Protein AF-A0A7U7ETD9-F1 (afdb_monomer_lite)

Radius of gyration: 27.32 Å; chains: 1; bounding box: 46×74×84 Å

Structure (mmCIF, N/CA/C/O backbone):
data_AF-A0A7U7ETD9-F1
#
_entry.id   AF-A0A7U7ETD9-F1
#
loop_
_atom_site.group_PDB
_atom_site.id
_atom_site.type_symbol
_atom_site.label_atom_id
_atom_site.label_alt_id
_atom_site.label_comp_id
_atom_site.label_asym_id
_atom_site.label_entity_id
_atom_site.label_seq_id
_atom_site.pdbx_PDB_ins_code
_atom_site.Cartn_x
_atom_site.Cartn_y
_atom_site.Cartn_z
_atom_site.occupancy
_atom_site.B_iso_or_equiv
_atom_site.auth_seq_id
_atom_site.auth_comp_id
_atom_site.auth_asym_id
_atom_site.auth_atom_id
_atom_site.pdbx_PDB_model_num
ATOM 1 N N . MET A 1 1 ? 10.536 -20.884 -39.347 1.00 34.78 1 MET A N 1
ATOM 2 C CA . MET A 1 1 ? 9.163 -20.450 -39.687 1.00 34.78 1 MET A CA 1
ATOM 3 C C . MET A 1 1 ? 9.229 -19.898 -41.099 1.00 34.78 1 MET A C 1
ATOM 5 O O . MET A 1 1 ? 10.223 -19.250 -41.396 1.00 34.78 1 MET A O 1
ATOM 9 N N . SER A 1 2 ? 8.287 -20.236 -41.982 1.00 29.92 2 SER A N 1
ATOM 10 C CA . SER A 1 2 ? 8.283 -19.720 -43.356 1.00 29.92 2 SER A CA 1
ATOM 11 C C . SER A 1 2 ? 7.935 -18.232 -43.354 1.00 29.92 2 SER A C 1
ATOM 13 O O . SER A 1 2 ? 7.048 -17.813 -42.610 1.00 29.92 2 SER A O 1
ATOM 15 N N . ASN A 1 3 ? 8.614 -17.458 -44.205 1.00 38.25 3 ASN A N 1
ATOM 16 C CA . ASN A 1 3 ? 8.380 -16.025 -44.433 1.00 38.25 3 ASN A CA 1
ATOM 17 C C . ASN A 1 3 ? 6.893 -15.682 -44.680 1.00 38.25 3 ASN A C 1
ATOM 19 O O . ASN A 1 3 ? 6.446 -14.601 -44.321 1.00 38.25 3 ASN A O 1
ATOM 23 N N . SER A 1 4 ? 6.093 -16.654 -45.135 1.00 39.41 4 SER A N 1
ATOM 24 C CA . SER A 1 4 ? 4.669 -16.508 -45.458 1.00 39.41 4 SER A CA 1
ATOM 25 C C . SER A 1 4 ? 3.792 -15.876 -44.374 1.00 39.41 4 SER A C 1
ATOM 27 O O . SER A 1 4 ? 2.880 -15.134 -44.708 1.00 39.41 4 SER A O 1
ATOM 29 N N . ALA A 1 5 ? 4.003 -16.169 -43.086 1.00 34.06 5 ALA A N 1
ATOM 30 C CA . ALA A 1 5 ? 3.132 -15.632 -42.029 1.00 34.06 5 ALA A CA 1
ATOM 31 C C . ALA A 1 5 ? 3.435 -14.155 -41.725 1.00 34.06 5 ALA A C 1
ATOM 33 O O . ALA A 1 5 ? 2.543 -13.407 -41.332 1.00 34.06 5 ALA A O 1
ATOM 34 N N . LEU A 1 6 ? 4.693 -13.757 -41.933 1.00 34.34 6 LEU A N 1
ATOM 35 C CA . LEU A 1 6 ? 5.162 -12.381 -41.829 1.00 34.34 6 LEU A CA 1
ATOM 36 C C . LEU A 1 6 ? 4.643 -11.574 -43.026 1.00 34.34 6 LEU A C 1
ATOM 38 O O . LEU A 1 6 ? 4.034 -10.526 -42.843 1.00 34.34 6 LEU A O 1
ATOM 42 N N . ASP A 1 7 ? 4.793 -12.132 -44.229 1.00 38.28 7 ASP A N 1
ATOM 43 C CA . ASP A 1 7 ? 4.341 -11.525 -45.483 1.00 38.28 7 ASP A CA 1
ATOM 44 C C . ASP A 1 7 ? 2.816 -11.331 -45.494 1.00 38.28 7 ASP A C 1
ATOM 46 O O . ASP A 1 7 ? 2.337 -10.256 -45.834 1.00 38.28 7 ASP A O 1
ATOM 50 N N . THR A 1 8 ? 2.047 -12.303 -44.985 1.00 41.34 8 THR A N 1
ATOM 51 C CA . THR A 1 8 ? 0.577 -12.191 -44.877 1.00 41.34 8 THR A CA 1
ATOM 52 C C . THR A 1 8 ? 0.151 -11.065 -43.925 1.00 41.34 8 THR A C 1
ATOM 54 O O . THR A 1 8 ? -0.829 -10.368 -44.185 1.00 41.34 8 THR A O 1
ATOM 57 N N . ALA A 1 9 ? 0.873 -10.859 -42.817 1.00 38.12 9 ALA A N 1
ATOM 58 C CA . ALA A 1 9 ? 0.582 -9.770 -41.884 1.00 38.12 9 ALA A CA 1
ATOM 59 C C . ALA A 1 9 ? 0.931 -8.393 -42.482 1.00 38.12 9 ALA A C 1
ATOM 61 O O . ALA A 1 9 ? 0.180 -7.439 -42.276 1.00 38.12 9 ALA A O 1
ATOM 62 N N . TYR A 1 10 ? 2.021 -8.300 -43.257 1.00 40.31 10 TYR A N 1
ATOM 63 C CA . TYR A 1 10 ? 2.384 -7.095 -44.012 1.00 40.31 10 TYR A CA 1
ATOM 64 C C . TYR A 1 10 ? 1.372 -6.769 -45.111 1.00 40.31 10 TYR A C 1
ATOM 66 O O . TYR A 1 10 ? 0.962 -5.616 -45.231 1.00 40.31 10 TYR A O 1
ATOM 74 N N . GLU A 1 11 ? 0.944 -7.773 -45.876 1.00 41.69 11 GLU A N 1
ATOM 75 C CA . GLU A 1 11 ? -0.056 -7.613 -46.932 1.00 41.69 11 GLU A CA 1
ATOM 76 C C . GLU A 1 11 ? -1.403 -7.191 -46.349 1.00 41.69 11 GLU A C 1
ATOM 78 O O . GLU A 1 11 ? -1.978 -6.223 -46.828 1.00 41.69 11 GLU A O 1
ATOM 83 N N . THR A 1 12 ? -1.854 -7.811 -45.254 1.00 43.31 12 THR A N 1
ATOM 84 C CA . THR A 1 12 ? -3.127 -7.448 -44.605 1.00 43.31 12 THR A CA 1
ATOM 85 C C . THR A 1 12 ? -3.110 -6.002 -44.100 1.00 43.31 12 THR A C 1
ATOM 87 O O . THR A 1 12 ? -4.045 -5.254 -44.357 1.00 43.31 12 THR A O 1
ATOM 90 N N . LEU A 1 13 ? -2.026 -5.565 -43.446 1.00 39.91 13 LEU A N 1
ATOM 91 C CA . LEU A 1 13 ? -1.915 -4.195 -42.930 1.00 39.91 13 LEU A CA 1
ATOM 92 C C . LEU A 1 13 ? -1.813 -3.153 -44.059 1.00 39.91 13 LEU A C 1
ATOM 94 O O . LEU A 1 13 ? -2.412 -2.081 -43.977 1.00 39.91 13 LEU A O 1
ATOM 98 N N . ALA A 1 14 ? -1.053 -3.458 -45.115 1.00 38.84 14 ALA A N 1
ATOM 99 C CA . ALA A 1 14 ? -0.936 -2.598 -46.290 1.00 38.84 14 ALA A CA 1
ATOM 100 C C . ALA A 1 14 ? -2.267 -2.500 -47.045 1.00 38.84 14 ALA A C 1
ATOM 102 O O . ALA A 1 14 ? -2.630 -1.432 -47.536 1.00 38.84 14 ALA A O 1
ATOM 103 N N . GLN A 1 15 ? -3.012 -3.599 -47.100 1.00 41.00 15 GLN A N 1
ATOM 104 C CA . GLN A 1 15 ? -4.307 -3.675 -47.754 1.00 41.00 15 GLN A CA 1
ATOM 105 C C . GLN A 1 15 ? -5.388 -2.952 -46.943 1.00 41.00 15 GLN A C 1
ATOM 107 O O . GLN A 1 15 ? -6.106 -2.136 -47.510 1.00 41.00 15 GLN A O 1
ATOM 112 N N . ASP A 1 16 ? -5.403 -3.090 -45.615 1.00 41.56 16 ASP A N 1
ATOM 113 C CA . ASP A 1 16 ? -6.269 -2.307 -44.722 1.00 41.56 16 ASP A CA 1
ATOM 114 C C . ASP A 1 16 ? -5.986 -0.794 -44.804 1.00 41.56 16 ASP A C 1
ATOM 116 O O . ASP A 1 16 ? -6.905 0.025 -44.712 1.00 41.56 16 ASP A O 1
ATOM 120 N N . ALA A 1 17 ? -4.722 -0.405 -45.018 1.00 38.97 17 ALA A N 1
ATOM 121 C CA . ALA A 1 17 ? -4.323 0.984 -45.243 1.00 38.97 17 ALA A CA 1
ATOM 122 C C . ALA A 1 17 ? -4.792 1.527 -46.601 1.00 38.97 17 ALA A C 1
ATOM 124 O O . ALA A 1 17 ? -5.285 2.654 -46.677 1.00 38.97 17 ALA A O 1
ATOM 125 N N . LEU A 1 18 ? -4.667 0.726 -47.662 1.00 39.88 18 LEU A N 1
ATOM 126 C CA . LEU A 1 18 ? -5.124 1.075 -49.010 1.00 39.88 18 LEU A CA 1
ATOM 127 C C . LEU A 1 18 ? -6.654 1.126 -49.112 1.00 39.88 18 LEU A C 1
ATOM 129 O O . LEU A 1 18 ? -7.192 1.957 -49.841 1.00 39.88 18 LEU A O 1
ATOM 133 N N . GLU A 1 19 ? -7.350 0.270 -48.365 1.00 43.41 19 GLU A N 1
ATOM 134 C CA . GLU A 1 19 ? -8.813 0.186 -48.329 1.00 43.41 19 GLU A CA 1
ATOM 135 C C . GLU A 1 19 ? -9.452 1.191 -47.355 1.00 43.41 19 GLU A C 1
ATOM 137 O O . GLU A 1 19 ? -10.674 1.326 -47.319 1.00 43.41 19 GLU A O 1
ATOM 142 N N . GLY A 1 20 ? -8.649 1.940 -46.587 1.00 32.66 20 GLY A N 1
ATOM 143 C CA . GLY A 1 20 ? -9.150 2.932 -45.632 1.00 32.66 20 GLY A CA 1
ATOM 144 C C . GLY A 1 20 ? -9.830 2.321 -44.401 1.00 32.66 20 GLY A C 1
ATOM 145 O O . GLY A 1 20 ? -10.553 3.022 -43.698 1.00 32.66 20 GLY A O 1
ATOM 146 N N . ASN A 1 21 ? -9.578 1.039 -44.123 1.00 40.69 21 ASN A N 1
ATOM 147 C CA . ASN A 1 21 ? -10.103 0.302 -42.970 1.00 40.69 21 ASN A CA 1
ATOM 148 C C . ASN A 1 21 ? -9.299 0.562 -41.681 1.00 40.69 21 ASN A C 1
ATOM 150 O O . ASN A 1 21 ? -9.627 0.029 -40.617 1.00 40.69 21 ASN A O 1
ATOM 154 N N . LEU A 1 22 ? -8.252 1.392 -41.751 1.00 37.12 22 LEU A N 1
ATOM 155 C CA . LEU A 1 22 ? -7.517 1.847 -40.576 1.00 37.12 22 LEU A CA 1
ATOM 156 C C . LEU A 1 22 ? -8.419 2.693 -39.657 1.00 37.12 22 LEU A C 1
ATOM 158 O O . LEU A 1 22 ? -9.210 3.505 -40.143 1.00 37.12 22 LEU A O 1
ATOM 162 N N . PRO A 1 23 ? -8.285 2.570 -38.323 1.00 34.91 23 PRO A N 1
ATOM 163 C CA . PRO A 1 23 ? -9.037 3.390 -37.382 1.00 34.91 23 PRO A CA 1
ATOM 164 C C . PRO A 1 23 ? -8.838 4.880 -37.676 1.00 34.91 23 PRO A C 1
ATOM 166 O O . PRO A 1 23 ? -7.719 5.390 -37.623 1.00 34.91 23 PRO A O 1
ATOM 169 N N . HIS A 1 24 ? -9.921 5.601 -37.962 1.00 31.94 24 HIS A N 1
ATOM 170 C CA . HIS A 1 24 ? -9.842 7.047 -38.123 1.00 31.94 24 HIS A CA 1
ATOM 171 C C . HIS A 1 24 ? -9.558 7.720 -36.770 1.00 31.94 24 HIS A C 1
ATOM 173 O O . HIS A 1 24 ? -10.264 7.439 -35.792 1.00 31.94 24 HIS A O 1
ATOM 179 N N . PRO A 1 25 ? -8.581 8.644 -36.688 1.00 32.38 25 PRO A N 1
ATOM 180 C CA . PRO A 1 25 ? -8.437 9.485 -35.513 1.00 32.38 25 PRO A CA 1
ATOM 181 C C . PRO A 1 25 ? -9.710 10.318 -35.341 1.00 32.38 25 PRO A C 1
ATOM 183 O O . PRO A 1 25 ? -10.261 10.858 -36.304 1.00 32.38 25 PRO A O 1
ATOM 186 N N . ALA A 1 26 ? -10.198 10.417 -34.105 1.00 27.69 26 ALA A N 1
ATOM 187 C CA . ALA A 1 26 ? -11.304 11.313 -33.799 1.00 27.69 26 ALA A CA 1
ATOM 188 C C . ALA A 1 26 ? -10.929 12.746 -34.207 1.00 27.69 26 ALA A C 1
ATOM 190 O O . ALA A 1 26 ? -9.796 13.183 -33.992 1.00 27.69 26 ALA A O 1
ATOM 191 N N . THR A 1 27 ? -11.884 13.487 -34.769 1.00 32.06 27 THR A N 1
ATOM 192 C CA . THR A 1 27 ? -11.723 14.911 -35.064 1.00 32.06 27 THR A CA 1
ATOM 193 C C . THR A 1 27 ? -11.292 15.624 -33.786 1.00 32.06 27 THR A C 1
ATOM 195 O O . THR A 1 27 ? -12.029 15.630 -32.798 1.00 32.06 27 THR A O 1
ATOM 198 N N . VAL A 1 28 ? -10.081 16.186 -33.790 1.00 31.67 28 VAL A N 1
ATOM 199 C CA . VAL A 1 28 ? -9.533 16.919 -32.648 1.00 31.67 28 VAL A CA 1
ATOM 200 C C . VAL A 1 28 ? -10.502 18.050 -32.308 1.00 31.67 28 VAL A C 1
ATOM 202 O O . VAL A 1 28 ? -10.820 18.884 -33.157 1.00 31.67 28 VAL A O 1
ATOM 205 N N . CYS A 1 29 ? -11.016 18.054 -31.078 1.00 31.08 29 CYS A N 1
ATOM 206 C CA . CYS A 1 29 ? -11.810 19.170 -30.585 1.00 31.08 29 CYS A CA 1
ATOM 207 C C . CYS A 1 29 ? -10.931 20.428 -30.611 1.00 31.08 29 CYS A C 1
ATOM 209 O O . CYS A 1 29 ? -9.822 20.422 -30.081 1.00 31.08 29 CYS A O 1
ATOM 211 N N . LYS A 1 30 ? -11.428 21.500 -31.229 1.00 33.81 30 LYS A N 1
ATOM 212 C CA . LYS A 1 30 ? -10.716 22.776 -31.394 1.00 33.81 30 LYS A CA 1
ATOM 213 C C . LYS A 1 30 ? -10.365 23.447 -30.052 1.00 33.81 30 LYS A C 1
ATOM 215 O O . LYS A 1 30 ? -9.431 24.235 -29.990 1.00 33.81 30 LYS A O 1
ATOM 220 N N . ASP A 1 31 ? -11.047 23.063 -28.976 1.00 32.56 31 ASP A N 1
ATOM 221 C CA . ASP A 1 31 ? -10.763 23.523 -27.609 1.00 32.56 31 ASP A CA 1
ATOM 222 C C . ASP A 1 31 ? -9.709 22.632 -26.912 1.00 32.56 31 ASP A C 1
ATOM 224 O O . ASP A 1 31 ? -9.076 23.022 -25.935 1.00 32.56 31 ASP A O 1
ATOM 228 N N . CYS A 1 32 ? -9.445 21.428 -27.436 1.00 31.47 32 CYS A N 1
ATOM 229 C CA . CYS A 1 32 ? -8.355 20.560 -26.974 1.00 31.47 32 CYS A CA 1
ATOM 230 C C . CYS A 1 32 ? -6.983 20.958 -27.548 1.00 31.47 32 CYS A C 1
ATOM 232 O O . CYS A 1 32 ? -5.972 20.436 -27.086 1.00 31.47 32 CYS A O 1
ATOM 234 N N . THR A 1 33 ? -6.944 21.883 -28.516 1.00 33.91 33 THR A N 1
ATOM 235 C CA . THR A 1 33 ? -5.721 22.528 -29.030 1.00 33.91 33 THR A CA 1
ATOM 236 C C . THR A 1 33 ? -5.360 23.814 -28.291 1.00 33.91 33 THR A C 1
ATOM 238 O O . THR A 1 33 ? -4.380 24.461 -28.650 1.00 33.91 33 THR A O 1
ATOM 241 N N . GLU A 1 34 ? -6.130 24.209 -27.269 1.00 34.34 34 GLU A N 1
ATOM 242 C CA . GLU A 1 34 ? -5.744 25.325 -26.409 1.00 34.34 34 GLU A CA 1
ATOM 243 C C . GLU A 1 34 ? -4.479 24.947 -25.651 1.00 34.34 34 GLU A C 1
ATOM 245 O O . GLU A 1 34 ? -4.504 24.154 -24.695 1.00 34.34 34 GLU A O 1
ATOM 250 N N . ILE A 1 35 ? -3.386 25.518 -26.169 1.00 39.12 35 ILE A N 1
ATOM 251 C CA . ILE A 1 35 ? -2.032 25.484 -25.651 1.00 39.12 35 ILE A CA 1
ATOM 252 C C . ILE A 1 35 ? -2.155 25.656 -24.161 1.00 39.12 35 ILE A C 1
ATOM 254 O O . ILE A 1 35 ? -2.633 26.684 -23.674 1.00 39.12 35 ILE A O 1
ATOM 258 N N . GLY A 1 36 ? -1.827 24.596 -23.447 1.00 37.59 36 GLY A N 1
ATOM 259 C CA . GLY A 1 36 ? -1.908 24.650 -22.023 1.00 37.59 36 GLY A CA 1
ATOM 260 C C . GLY A 1 36 ? -0.520 24.683 -21.468 1.00 37.59 36 GLY A C 1
ATOM 261 O O . GLY A 1 36 ? 0.098 23.655 -21.679 1.00 37.59 36 GLY A O 1
ATOM 262 N N . VAL A 1 37 ? -0.052 25.792 -20.856 1.00 38.19 37 VAL A N 1
ATOM 263 C CA . VAL A 1 37 ? 1.360 26.012 -20.476 1.00 38.19 37 VAL A CA 1
ATOM 264 C C . VAL A 1 37 ? 1.943 24.710 -19.982 1.00 38.19 37 VAL A C 1
ATOM 266 O O . VAL A 1 37 ? 1.703 24.326 -18.834 1.00 38.19 37 VAL A O 1
ATOM 269 N N . PRO A 1 38 ? 2.647 23.997 -20.862 1.00 42.34 38 PRO A N 1
ATOM 270 C CA . PRO A 1 38 ? 3.396 22.861 -20.435 1.00 42.34 38 PRO A CA 1
ATOM 271 C C . PRO A 1 38 ? 4.684 23.462 -19.876 1.00 42.34 38 PRO A C 1
ATOM 273 O O . PRO A 1 38 ? 5.134 24.523 -20.302 1.00 42.34 38 PRO A O 1
ATOM 276 N N . PHE A 1 39 ? 5.283 22.795 -18.912 1.00 44.38 39 PHE A N 1
ATOM 277 C CA . PHE A 1 39 ? 6.685 22.999 -18.588 1.00 44.38 39 PHE A CA 1
ATOM 278 C C . PHE A 1 39 ? 7.053 24.440 -18.177 1.00 44.38 39 PHE A C 1
ATOM 280 O O . PHE A 1 39 ? 7.540 25.246 -18.969 1.00 44.38 39 PHE A O 1
ATOM 287 N N . SER A 1 40 ? 6.971 24.732 -16.880 1.00 38.91 40 SER A N 1
ATOM 288 C CA . SER A 1 40 ? 8.083 25.515 -16.353 1.00 38.91 40 SER A CA 1
ATOM 289 C C . SER A 1 40 ? 9.311 24.612 -16.504 1.00 38.91 40 SER A C 1
ATOM 291 O O . SER A 1 40 ? 9.487 23.665 -15.751 1.00 38.91 40 SER A O 1
ATOM 293 N N . LEU A 1 41 ? 10.078 24.773 -17.585 1.00 44.84 41 LEU A N 1
ATOM 294 C CA . LEU A 1 41 ? 11.374 24.109 -17.752 1.00 44.84 41 LEU A CA 1
ATOM 295 C C . LEU A 1 41 ? 12.370 24.911 -16.931 1.00 44.84 41 LEU A C 1
ATOM 297 O O . LEU A 1 41 ? 13.285 25.546 -17.453 1.00 44.84 41 LEU A O 1
ATOM 301 N N . ASN A 1 42 ? 12.138 24.961 -15.627 1.00 46.19 42 ASN A N 1
ATOM 302 C CA . ASN A 1 42 ? 13.146 25.509 -14.763 1.00 46.19 42 ASN A CA 1
ATOM 303 C C . ASN A 1 42 ? 14.363 24.584 -14.830 1.00 46.19 42 ASN A C 1
ATOM 305 O O . ASN A 1 42 ? 14.265 23.353 -14.949 1.00 46.19 42 ASN A O 1
ATOM 309 N N . THR A 1 43 ? 15.545 25.194 -14.793 1.00 47.44 43 THR A N 1
ATOM 310 C CA . THR A 1 43 ? 16.757 24.457 -14.440 1.00 47.44 43 THR A CA 1
ATOM 311 C C . THR A 1 43 ? 16.492 23.744 -13.111 1.00 47.44 43 THR A C 1
ATOM 313 O O . THR A 1 43 ? 15.638 24.188 -12.348 1.00 47.44 43 THR A O 1
ATOM 316 N N . GLY A 1 44 ? 17.174 22.632 -12.818 1.00 49.12 44 GLY A N 1
ATOM 317 C CA . GLY A 1 44 ? 16.874 21.828 -11.616 1.00 49.12 44 GLY A CA 1
ATOM 318 C C . GLY A 1 44 ? 16.856 22.618 -10.292 1.00 49.12 44 GLY A C 1
ATOM 319 O O . GLY A 1 44 ? 16.229 22.173 -9.338 1.00 49.12 44 GLY A O 1
ATOM 320 N N . ASP A 1 45 ? 17.474 23.807 -10.274 1.00 54.56 45 ASP A N 1
ATOM 321 C CA . ASP A 1 45 ? 17.557 24.733 -9.137 1.00 54.56 45 ASP A CA 1
ATOM 322 C C . ASP A 1 45 ? 16.564 25.921 -9.201 1.00 54.56 45 ASP A C 1
ATOM 324 O O . ASP A 1 45 ? 16.612 26.824 -8.364 1.00 54.56 45 ASP A O 1
ATOM 328 N N . GLY A 1 46 ? 15.701 25.987 -10.219 1.00 55.38 46 GLY A N 1
ATOM 329 C CA . GLY A 1 46 ? 14.703 27.046 -10.382 1.00 55.38 46 GLY A CA 1
ATOM 330 C C . GLY A 1 46 ? 13.422 26.807 -9.566 1.00 55.38 46 GLY A C 1
ATOM 331 O O . GLY A 1 46 ? 13.249 25.757 -8.945 1.00 55.38 46 GLY A O 1
ATOM 332 N N . PRO A 1 47 ? 12.504 27.788 -9.520 1.00 56.38 47 PRO A N 1
ATOM 333 C CA . PRO A 1 47 ? 11.297 27.695 -8.700 1.00 56.38 47 PRO A CA 1
ATOM 334 C C . PRO A 1 47 ? 10.403 26.508 -9.105 1.00 56.38 47 PRO A C 1
ATOM 336 O O . PRO A 1 47 ? 10.142 26.270 -10.275 1.00 56.38 47 PRO A O 1
ATOM 339 N N . ARG A 1 48 ? 9.893 25.735 -8.144 1.00 64.12 48 ARG A N 1
ATOM 340 C CA . ARG A 1 48 ? 9.075 24.534 -8.417 1.00 64.12 48 ARG A CA 1
ATOM 341 C C . ARG A 1 48 ? 7.604 24.876 -8.681 1.00 64.12 48 ARG A C 1
ATOM 343 O O . ARG A 1 48 ? 6.705 24.368 -8.011 1.00 64.12 48 ARG A O 1
ATOM 350 N N . ASP A 1 49 ? 7.359 25.814 -9.591 1.00 56.19 49 ASP A N 1
ATOM 351 C CA . ASP A 1 49 ? 6.031 26.390 -9.820 1.00 56.19 49 ASP A CA 1
ATOM 352 C C . ASP A 1 49 ? 5.048 25.364 -10.402 1.00 56.19 49 ASP A C 1
ATOM 354 O O . ASP A 1 49 ? 3.861 25.395 -10.067 1.00 56.19 49 ASP A O 1
ATOM 358 N N . ALA A 1 50 ? 5.521 24.422 -11.230 1.00 57.94 50 ALA A N 1
ATOM 359 C CA . ALA A 1 50 ? 4.669 23.369 -11.774 1.00 57.94 50 ALA A CA 1
ATOM 360 C C . ALA A 1 50 ? 4.303 22.346 -10.690 1.00 57.94 50 ALA A C 1
ATOM 362 O O . ALA A 1 50 ? 3.140 21.949 -10.588 1.00 57.94 50 ALA A O 1
ATOM 363 N N . ASP A 1 51 ? 5.258 21.975 -9.834 1.00 66.31 51 ASP A N 1
ATOM 364 C CA . ASP A 1 51 ? 5.009 21.077 -8.702 1.00 66.31 51 ASP A CA 1
ATOM 365 C C . ASP A 1 51 ? 4.062 21.689 -7.666 1.00 66.31 51 ASP A C 1
ATOM 367 O O . ASP A 1 51 ? 3.086 21.044 -7.269 1.00 66.31 51 ASP A O 1
ATOM 371 N N . LEU A 1 52 ? 4.297 22.952 -7.283 1.00 60.81 52 LEU A N 1
ATOM 372 C CA . LEU A 1 52 ? 3.432 23.712 -6.377 1.00 60.81 52 LEU A CA 1
ATOM 373 C C . LEU A 1 52 ? 1.985 23.682 -6.877 1.00 60.81 52 LEU A C 1
ATOM 375 O O . LEU A 1 52 ? 1.048 23.427 -6.119 1.00 60.81 52 LEU A O 1
ATOM 379 N N . ALA A 1 53 ? 1.806 23.900 -8.176 1.00 56.03 53 ALA A N 1
ATOM 380 C CA . ALA A 1 53 ? 0.495 23.992 -8.783 1.00 56.03 53 ALA A CA 1
ATOM 381 C C . ALA A 1 53 ? -0.153 22.606 -9.027 1.00 56.03 53 ALA A C 1
ATOM 383 O O . ALA A 1 53 ? -1.380 22.471 -9.045 1.00 56.03 53 ALA A O 1
ATOM 384 N N . LEU A 1 54 ? 0.655 21.546 -9.127 1.00 60.50 54 LEU A N 1
ATOM 385 C CA . LEU A 1 54 ? 0.207 20.151 -9.154 1.00 60.50 54 LEU A CA 1
ATOM 386 C C . LEU A 1 54 ? -0.162 19.585 -7.775 1.00 60.50 54 LEU A C 1
ATOM 388 O O . LEU A 1 54 ? -0.764 18.504 -7.704 1.00 60.50 54 LEU A O 1
ATOM 392 N N . GLY A 1 55 ? 0.169 20.302 -6.697 1.00 65.44 55 GLY A N 1
ATOM 393 C CA . GLY A 1 55 ? 0.101 19.783 -5.332 1.00 65.44 55 GLY A CA 1
ATOM 394 C C . GLY A 1 55 ? 1.134 18.680 -5.086 1.00 65.44 55 GLY A C 1
ATOM 395 O O . GLY A 1 55 ? 0.904 17.787 -4.267 1.00 65.44 55 GLY A O 1
ATOM 396 N N . ILE A 1 56 ? 2.239 18.703 -5.837 1.00 74.88 56 ILE A N 1
ATOM 397 C CA . ILE A 1 56 ? 3.408 17.866 -5.591 1.00 74.88 56 ILE A CA 1
ATOM 398 C C . ILE A 1 56 ? 4.223 18.563 -4.492 1.00 74.88 56 ILE A C 1
ATOM 400 O O . ILE A 1 56 ? 4.586 19.730 -4.649 1.00 74.88 56 ILE A O 1
ATOM 404 N N . PRO A 1 57 ? 4.496 17.893 -3.362 1.00 70.94 57 PRO A N 1
ATOM 405 C CA . PRO A 1 57 ? 5.229 18.506 -2.265 1.00 70.94 57 PRO A CA 1
ATOM 406 C C . PRO A 1 57 ? 6.652 18.879 -2.696 1.00 70.94 57 PRO A C 1
ATOM 408 O O . PRO A 1 57 ? 7.365 18.088 -3.314 1.00 70.94 57 PRO A O 1
ATOM 411 N N . SER A 1 58 ? 7.081 20.090 -2.335 1.00 64.31 58 SER A N 1
ATOM 412 C CA . SER A 1 58 ? 8.398 20.622 -2.699 1.00 64.31 58 SER A CA 1
ATOM 413 C C . SER A 1 58 ? 9.541 20.114 -1.808 1.00 64.31 58 SER A C 1
ATOM 415 O O . SER A 1 58 ? 10.687 20.512 -2.007 1.00 64.31 58 SER A O 1
ATOM 417 N N . THR A 1 59 ? 9.255 19.274 -0.807 1.00 66.19 59 THR A N 1
ATOM 418 C CA . THR A 1 59 ? 10.205 18.905 0.250 1.00 66.19 59 THR A CA 1
ATOM 419 C C . THR A 1 59 ? 11.029 17.672 -0.114 1.00 66.19 59 THR A C 1
ATOM 421 O O . THR A 1 59 ? 10.463 16.622 -0.411 1.00 66.19 59 THR A O 1
ATOM 424 N N . GLU A 1 60 ? 12.356 17.753 0.017 1.00 67.75 60 GLU A N 1
ATOM 425 C CA . GLU A 1 60 ? 13.275 16.600 -0.094 1.00 67.75 60 GLU A CA 1
ATOM 426 C C . GLU A 1 60 ? 12.959 15.477 0.911 1.00 67.75 60 GLU A C 1
ATOM 428 O O . GLU A 1 60 ? 13.323 14.324 0.707 1.00 67.75 60 GLU A O 1
ATOM 433 N N . THR A 1 61 ? 12.243 15.809 1.987 1.00 76.56 61 THR A N 1
ATOM 434 C CA . THR A 1 61 ? 11.822 14.894 3.053 1.00 76.56 61 THR A CA 1
ATOM 435 C C . THR A 1 61 ? 10.456 14.250 2.817 1.00 76.56 61 THR A C 1
ATOM 437 O O . THR A 1 61 ? 9.934 13.594 3.718 1.00 76.56 61 THR A O 1
ATOM 440 N N . ALA A 1 62 ? 9.844 14.445 1.644 1.00 88.06 62 ALA A N 1
ATOM 441 C CA . ALA A 1 62 ? 8.568 13.812 1.337 1.00 88.06 62 ALA A CA 1
ATOM 442 C C . ALA A 1 62 ? 8.690 12.280 1.417 1.00 88.06 62 ALA A C 1
ATOM 444 O O . ALA A 1 62 ? 9.684 11.696 0.983 1.00 88.06 62 ALA A O 1
ATOM 445 N N . ALA A 1 63 ? 7.658 11.629 1.946 1.00 92.88 63 ALA A N 1
ATOM 446 C CA . ALA A 1 63 ? 7.539 10.186 2.001 1.00 92.88 63 ALA A CA 1
ATOM 447 C C . ALA A 1 63 ? 7.661 9.611 0.587 1.00 92.88 63 ALA A C 1
ATOM 449 O O . ALA A 1 63 ? 6.906 9.972 -0.324 1.00 92.88 63 ALA A O 1
ATOM 450 N N . THR A 1 64 ? 8.623 8.709 0.418 1.00 94.00 64 THR A N 1
ATOM 451 C CA . THR A 1 64 ? 8.851 7.979 -0.829 1.00 94.00 64 THR A CA 1
ATOM 452 C C . THR A 1 64 ? 8.327 6.551 -0.730 1.00 94.00 64 THR A C 1
ATOM 454 O O . THR A 1 64 ? 7.767 6.155 0.295 1.00 94.00 64 THR A O 1
ATOM 457 N N . GLU A 1 65 ? 8.532 5.729 -1.758 1.00 93.00 65 GLU A N 1
ATOM 458 C CA . GLU A 1 65 ? 8.229 4.296 -1.693 1.00 93.00 65 GLU A CA 1
ATOM 459 C C . GLU A 1 65 ? 8.948 3.586 -0.529 1.00 93.00 65 GLU A C 1
ATOM 461 O O . GLU A 1 65 ? 8.452 2.585 -0.009 1.00 93.00 65 GLU A O 1
ATOM 466 N N . THR A 1 66 ? 10.076 4.133 -0.062 1.00 93.50 66 THR A N 1
ATOM 467 C CA . THR A 1 66 ? 10.814 3.599 1.093 1.00 93.50 66 THR A CA 1
ATOM 468 C C . THR A 1 66 ? 10.030 3.717 2.402 1.00 93.50 66 THR A C 1
ATOM 470 O O . THR A 1 66 ? 10.176 2.860 3.275 1.00 93.50 66 THR A O 1
ATOM 473 N N . TRP A 1 67 ? 9.116 4.689 2.522 1.00 95.44 67 TRP A N 1
ATOM 474 C CA . TRP A 1 67 ? 8.273 4.855 3.709 1.00 95.44 67 TRP A CA 1
ATOM 475 C C . TRP A 1 67 ? 7.452 3.592 4.000 1.00 95.44 67 TRP A C 1
ATOM 477 O O . TRP A 1 67 ? 7.290 3.200 5.154 1.00 95.44 67 TRP A O 1
ATOM 487 N N . PHE A 1 68 ? 7.007 2.862 2.971 1.00 95.44 68 PHE A N 1
ATOM 488 C CA . PHE A 1 68 ? 6.298 1.600 3.189 1.00 95.44 68 PHE A CA 1
ATOM 489 C C . PHE A 1 68 ? 7.160 0.566 3.921 1.00 95.44 68 PHE A C 1
ATOM 491 O O . PHE A 1 68 ? 6.640 -0.225 4.701 1.00 95.44 68 PHE A O 1
ATOM 498 N N . THR A 1 69 ? 8.473 0.579 3.693 1.00 93.06 69 THR A N 1
ATOM 499 C CA . THR A 1 69 ? 9.421 -0.410 4.222 1.00 93.06 69 THR A CA 1
ATOM 500 C C . THR A 1 69 ? 10.125 0.000 5.511 1.00 93.06 69 THR A C 1
ATOM 502 O O . THR A 1 69 ? 10.700 -0.864 6.172 1.00 93.06 69 THR A O 1
ATOM 505 N N . SER A 1 70 ? 10.121 1.293 5.840 1.00 90.75 70 SER A N 1
ATOM 506 C CA . SER A 1 70 ? 10.907 1.862 6.941 1.00 90.75 70 SER A CA 1
ATOM 507 C C . SER A 1 70 ? 10.209 3.046 7.623 1.00 90.75 70 SER A C 1
ATOM 509 O O . SER A 1 70 ? 10.863 4.011 8.017 1.00 90.75 70 SER A O 1
ATOM 511 N N . ASN A 1 71 ? 8.878 3.012 7.733 1.00 91.19 71 ASN A N 1
ATOM 512 C CA . ASN A 1 71 ? 8.150 3.996 8.537 1.00 91.19 71 ASN A CA 1
ATOM 513 C C . ASN A 1 71 ? 8.343 3.725 10.041 1.00 91.19 71 ASN A C 1
ATOM 515 O O . ASN A 1 71 ? 8.507 2.571 10.435 1.00 91.19 71 ASN A O 1
ATOM 519 N N . PRO A 1 72 ? 8.277 4.765 10.888 1.00 87.44 72 PRO A N 1
ATOM 520 C CA . PRO A 1 72 ? 8.519 4.631 12.325 1.00 87.44 72 PRO A CA 1
ATOM 521 C C . PRO A 1 72 ? 7.334 4.052 13.115 1.00 87.44 72 PRO A C 1
ATOM 523 O O . PRO A 1 72 ? 7.442 3.905 14.328 1.00 87.44 72 PRO A O 1
ATOM 526 N N . TRP A 1 73 ? 6.196 3.778 12.470 1.00 90.19 73 TRP A N 1
ATOM 527 C CA . TRP A 1 73 ? 4.955 3.411 13.157 1.00 90.19 73 TRP A CA 1
ATOM 528 C C . TRP A 1 73 ? 4.780 1.898 13.298 1.00 90.19 73 TRP A C 1
ATOM 530 O O . TRP A 1 73 ? 4.244 1.433 14.297 1.00 90.19 73 TRP A O 1
ATOM 540 N N . ILE A 1 74 ? 5.236 1.115 12.317 1.00 88.31 74 ILE A N 1
ATOM 541 C CA . ILE A 1 74 ? 5.009 -0.334 12.290 1.00 88.31 74 ILE A CA 1
ATOM 542 C C . ILE A 1 74 ? 6.189 -1.076 12.915 1.00 88.31 74 ILE A C 1
ATOM 544 O O . ILE A 1 74 ? 7.245 -1.214 12.301 1.00 88.31 74 ILE A O 1
ATOM 548 N N . ASN A 1 75 ? 5.961 -1.642 14.101 1.00 83.62 75 ASN A N 1
ATOM 549 C CA . ASN A 1 75 ? 6.943 -2.474 14.806 1.00 83.62 75 ASN A CA 1
ATOM 550 C C . ASN A 1 75 ? 6.891 -3.963 14.403 1.00 83.62 75 ASN A C 1
ATOM 552 O O . ASN A 1 75 ? 7.816 -4.719 14.697 1.00 83.62 75 ASN A O 1
ATOM 556 N N . ASP A 1 76 ? 5.828 -4.418 13.725 1.00 86.12 76 ASP A N 1
ATOM 557 C CA . ASP A 1 76 ? 5.739 -5.796 13.219 1.00 86.12 76 ASP A CA 1
ATOM 558 C C . ASP A 1 76 ? 6.546 -5.956 11.920 1.00 86.12 76 ASP A C 1
ATOM 560 O O . ASP A 1 76 ? 6.020 -5.888 10.805 1.00 86.12 76 ASP A O 1
ATOM 564 N N . GLU A 1 77 ? 7.854 -6.176 12.071 1.00 86.38 77 GLU A N 1
ATOM 565 C CA . GLU A 1 77 ? 8.776 -6.334 10.944 1.00 86.38 77 GLU A CA 1
ATOM 566 C C . GLU A 1 77 ? 8.390 -7.482 10.008 1.00 86.38 77 GLU A C 1
ATOM 568 O O . GLU A 1 77 ? 8.599 -7.390 8.799 1.00 86.38 77 GLU A O 1
ATOM 573 N N . LEU A 1 78 ? 7.848 -8.585 10.544 1.00 87.00 78 LEU A N 1
ATOM 574 C CA . LEU A 1 78 ? 7.465 -9.730 9.720 1.00 87.00 78 LEU A CA 1
ATOM 575 C C . LEU A 1 78 ? 6.285 -9.353 8.829 1.00 87.00 78 LEU A C 1
ATOM 577 O O . LEU A 1 78 ? 6.323 -9.615 7.628 1.00 87.00 78 LEU A O 1
ATOM 581 N N . GLN A 1 79 ? 5.247 -8.746 9.399 1.00 86.62 79 GLN A N 1
ATOM 582 C CA . GLN A 1 79 ? 4.080 -8.346 8.627 1.00 86.62 79 GLN A CA 1
ATOM 583 C C . GLN A 1 79 ? 4.435 -7.253 7.614 1.00 86.62 79 GLN A C 1
ATOM 585 O O . GLN A 1 79 ? 4.061 -7.376 6.446 1.00 86.62 79 GLN A O 1
ATOM 590 N N . ASN A 1 80 ? 5.238 -6.257 8.011 1.00 90.94 80 ASN A N 1
ATOM 591 C CA . ASN A 1 80 ? 5.732 -5.234 7.092 1.00 90.94 80 ASN A CA 1
ATOM 592 C C . ASN A 1 80 ? 6.531 -5.851 5.937 1.00 90.94 80 ASN A C 1
ATOM 594 O O . ASN A 1 80 ? 6.287 -5.529 4.773 1.00 90.94 80 ASN A O 1
ATOM 598 N N . PHE A 1 81 ? 7.445 -6.777 6.240 1.00 93.06 81 PHE A N 1
ATOM 599 C CA . PHE A 1 81 ? 8.205 -7.511 5.234 1.00 93.06 81 PHE A CA 1
ATOM 600 C C . PHE A 1 81 ? 7.277 -8.212 4.238 1.00 93.06 81 PHE A C 1
ATOM 602 O O . PHE A 1 81 ? 7.467 -8.084 3.031 1.00 93.06 81 PHE A O 1
ATOM 609 N N . ARG A 1 82 ? 6.231 -8.897 4.718 1.00 90.69 82 ARG A N 1
ATOM 610 C CA . ARG A 1 82 ? 5.275 -9.604 3.854 1.00 90.69 82 ARG A CA 1
ATOM 611 C C . ARG A 1 82 ? 4.427 -8.674 2.993 1.00 90.69 82 ARG A C 1
ATOM 613 O O . ARG A 1 82 ? 4.165 -8.981 1.828 1.00 90.69 82 ARG A O 1
ATOM 620 N N . ASP A 1 83 ? 3.979 -7.556 3.553 1.00 91.12 83 ASP A N 1
ATOM 621 C CA . ASP A 1 83 ? 3.135 -6.595 2.840 1.00 91.12 83 ASP A CA 1
ATOM 622 C C . ASP A 1 83 ? 3.933 -5.767 1.823 1.00 91.12 83 ASP A C 1
ATOM 624 O O . ASP A 1 83 ? 3.381 -5.339 0.810 1.00 91.12 83 ASP A O 1
ATOM 628 N N . THR A 1 84 ? 5.247 -5.632 2.028 1.00 94.88 84 THR A N 1
ATOM 629 C CA . THR A 1 84 ? 6.157 -4.892 1.138 1.00 94.88 84 THR A CA 1
ATOM 630 C C . THR A 1 84 ? 7.070 -5.772 0.281 1.00 94.88 84 THR A C 1
ATOM 632 O O . THR A 1 84 ? 7.860 -5.244 -0.500 1.00 94.88 84 THR A O 1
ATOM 635 N N . PHE A 1 85 ? 6.957 -7.102 0.363 1.00 96.00 85 PHE A N 1
ATOM 636 C CA . PHE A 1 85 ? 7.867 -8.045 -0.300 1.00 96.00 85 PHE A CA 1
ATOM 637 C C . PHE A 1 85 ? 8.007 -7.791 -1.806 1.00 96.00 85 PHE A C 1
ATOM 639 O O . PHE A 1 85 ? 9.117 -7.655 -2.310 1.00 96.00 85 PHE A O 1
ATOM 646 N N . ALA A 1 86 ? 6.887 -7.659 -2.523 1.00 95.69 86 ALA A N 1
ATOM 647 C CA . ALA A 1 86 ? 6.911 -7.420 -3.965 1.00 95.69 86 ALA A CA 1
ATOM 648 C C . ALA A 1 86 ? 7.579 -6.081 -4.322 1.00 95.69 86 ALA A C 1
ATOM 650 O O . ALA A 1 86 ? 8.352 -6.029 -5.274 1.00 95.69 86 ALA A O 1
ATOM 651 N N . LEU A 1 87 ? 7.347 -5.022 -3.536 1.00 96.12 87 LEU A N 1
ATOM 652 C CA . LEU A 1 87 ? 8.029 -3.736 -3.719 1.00 96.12 87 LEU A CA 1
ATOM 653 C C . LEU A 1 87 ? 9.541 -3.887 -3.530 1.00 96.12 87 LEU A C 1
ATOM 655 O O . LEU A 1 87 ? 10.305 -3.464 -4.393 1.00 96.12 87 LEU A O 1
ATOM 659 N N . ARG A 1 88 ? 9.971 -4.548 -2.449 1.00 97.31 88 ARG A N 1
ATOM 660 C CA . ARG A 1 88 ? 11.391 -4.803 -2.161 1.00 97.31 88 ARG A CA 1
ATOM 661 C C . ARG A 1 88 ? 12.061 -5.603 -3.284 1.00 97.31 88 ARG A C 1
ATOM 663 O O . ARG A 1 88 ? 13.144 -5.230 -3.723 1.00 97.31 88 ARG A O 1
ATOM 670 N N . VAL A 1 89 ? 11.404 -6.649 -3.797 1.00 97.94 89 VAL A N 1
ATOM 671 C CA . VAL A 1 89 ? 11.936 -7.465 -4.902 1.00 97.94 89 VAL A CA 1
ATOM 672 C C . VAL A 1 89 ? 12.017 -6.678 -6.208 1.00 97.94 89 VAL A C 1
ATOM 674 O O . VAL A 1 89 ? 13.019 -6.790 -6.904 1.00 97.94 89 VAL A O 1
ATOM 677 N N . LEU A 1 90 ? 11.021 -5.854 -6.545 1.00 97.19 90 LEU A N 1
ATOM 678 C CA . LEU A 1 90 ? 11.056 -5.033 -7.763 1.00 97.19 90 LEU A CA 1
ATOM 679 C C . LEU A 1 90 ? 12.141 -3.950 -7.698 1.00 97.19 90 LEU A C 1
ATOM 681 O O . LEU A 1 90 ? 12.847 -3.732 -8.682 1.00 97.19 90 LEU A O 1
ATOM 685 N N . MET A 1 91 ? 12.323 -3.318 -6.536 1.00 97.44 91 MET A N 1
ATOM 686 C CA . MET A 1 91 ? 13.425 -2.376 -6.318 1.00 97.44 91 MET A CA 1
ATOM 687 C C . MET A 1 91 ? 14.778 -3.077 -6.461 1.00 97.44 91 MET A C 1
ATOM 689 O O . MET A 1 91 ? 15.636 -2.611 -7.213 1.00 97.44 91 MET A O 1
ATOM 693 N N . ARG A 1 92 ? 14.937 -4.252 -5.837 1.00 97.88 92 ARG A N 1
ATOM 694 C CA . ARG A 1 92 ? 16.161 -5.050 -5.946 1.00 97.88 92 ARG A CA 1
ATOM 695 C C . ARG A 1 92 ? 16.417 -5.553 -7.366 1.00 97.88 92 ARG A C 1
ATOM 697 O O . ARG A 1 92 ? 17.553 -5.559 -7.826 1.00 97.88 92 ARG A O 1
ATOM 704 N N . LEU A 1 93 ? 15.373 -5.935 -8.096 1.00 96.94 93 LEU A N 1
ATOM 705 C CA . LEU A 1 93 ? 15.481 -6.333 -9.496 1.00 96.94 93 LEU A CA 1
ATOM 706 C C . LEU A 1 93 ? 16.034 -5.189 -10.355 1.00 96.94 93 LEU A C 1
ATOM 708 O O . LEU A 1 93 ? 16.919 -5.422 -11.176 1.00 96.94 93 LEU A O 1
ATOM 712 N N . GLY A 1 94 ? 15.554 -3.962 -10.135 1.00 94.69 94 GLY A N 1
ATOM 713 C CA . GLY A 1 94 ? 16.078 -2.773 -10.805 1.00 94.69 94 GLY A CA 1
ATOM 714 C C . GLY A 1 94 ? 17.555 -2.517 -10.505 1.00 94.69 94 GLY A C 1
ATOM 715 O O . GLY A 1 94 ? 18.298 -2.150 -11.405 1.00 94.69 94 GLY A O 1
ATOM 716 N N . GLU A 1 95 ? 18.012 -2.770 -9.279 1.00 95.69 95 GLU A N 1
ATOM 717 C CA . GLU A 1 95 ? 19.441 -2.694 -8.937 1.00 95.69 95 GLU A CA 1
ATOM 718 C C . GLU A 1 95 ? 20.275 -3.778 -9.632 1.00 95.69 95 GLU A C 1
ATOM 720 O O . GLU A 1 95 ? 21.388 -3.511 -10.075 1.00 95.69 95 GLU A O 1
ATOM 725 N N . LEU A 1 96 ? 19.748 -5.003 -9.728 1.00 96.00 96 LEU A N 1
ATOM 726 C CA . LEU A 1 96 ? 20.469 -6.148 -10.288 1.00 96.00 96 LEU A CA 1
ATOM 727 C C . LEU A 1 96 ? 20.520 -6.150 -11.822 1.00 96.00 96 LEU A C 1
ATOM 729 O O . LEU A 1 96 ? 21.476 -6.674 -12.395 1.00 96.00 96 LEU A O 1
ATOM 733 N N . LYS A 1 97 ? 19.475 -5.649 -12.492 1.00 96.19 97 LYS A N 1
ATOM 734 C CA . LYS A 1 97 ? 19.297 -5.756 -13.954 1.00 96.19 97 LYS A CA 1
ATOM 735 C C . LYS A 1 97 ? 19.074 -4.430 -14.678 1.00 96.19 97 LYS A C 1
ATOM 737 O O . LYS A 1 97 ? 19.089 -4.419 -15.906 1.00 96.19 97 LYS A O 1
ATOM 742 N N . GLY A 1 98 ? 18.902 -3.331 -13.950 1.00 95.12 98 GLY A N 1
ATOM 743 C CA . GLY A 1 98 ? 18.657 -2.009 -14.515 1.00 95.12 98 GLY A CA 1
ATOM 744 C C . GLY A 1 98 ? 17.194 -1.746 -14.880 1.00 95.12 98 GLY A C 1
ATOM 745 O O . GLY A 1 98 ? 16.332 -2.628 -14.904 1.00 95.12 98 GLY A O 1
ATOM 746 N N . GLU A 1 99 ? 16.913 -0.484 -15.185 1.00 94.00 99 GLU A N 1
ATOM 747 C CA . GLU A 1 99 ? 15.574 0.041 -15.455 1.00 94.00 99 GLU A CA 1
ATOM 748 C C . GLU A 1 99 ? 14.990 -0.498 -16.771 1.00 94.00 99 GLU A C 1
ATOM 750 O O . GLU A 1 99 ? 13.779 -0.701 -16.861 1.00 94.00 99 GLU A O 1
ATOM 755 N N . ALA A 1 100 ? 15.836 -0.810 -17.762 1.00 90.50 100 ALA A N 1
ATOM 756 C CA . ALA A 1 100 ? 15.407 -1.414 -19.028 1.00 90.50 100 ALA A CA 1
ATOM 757 C C . ALA A 1 100 ? 14.724 -2.768 -18.793 1.00 90.50 100 ALA A C 1
ATOM 759 O O . ALA A 1 100 ? 13.686 -3.054 -19.383 1.00 90.50 100 ALA A O 1
ATOM 760 N N . PHE A 1 101 ? 15.267 -3.575 -17.878 1.00 93.44 101 PHE A N 1
ATOM 761 C CA . PHE A 1 101 ? 14.704 -4.877 -17.541 1.00 93.44 101 PHE A CA 1
ATOM 762 C C . PHE A 1 101 ? 13.341 -4.745 -16.853 1.00 93.44 101 PHE A C 1
ATOM 764 O O . PHE A 1 101 ? 12.413 -5.484 -17.171 1.00 93.44 101 PHE A O 1
ATOM 771 N N . LEU A 1 102 ? 13.189 -3.779 -15.938 1.00 94.12 102 LEU A N 1
ATOM 772 C CA . LEU A 1 102 ? 11.896 -3.484 -15.309 1.00 94.12 102 LEU A CA 1
ATOM 773 C C . LEU A 1 102 ? 10.861 -3.005 -16.334 1.00 94.12 102 LEU A C 1
ATOM 775 O O . LEU A 1 102 ? 9.706 -3.429 -16.280 1.00 94.12 102 LEU A O 1
ATOM 779 N N . ALA A 1 103 ? 11.271 -2.155 -17.278 1.00 89.56 103 ALA A N 1
ATOM 780 C CA . ALA A 1 103 ? 10.408 -1.697 -18.360 1.00 89.56 103 ALA A CA 1
ATOM 781 C C . ALA A 1 103 ? 9.990 -2.855 -19.285 1.00 89.56 103 ALA A C 1
ATOM 783 O O . ALA A 1 103 ? 8.800 -3.002 -19.566 1.00 89.56 103 ALA A O 1
ATOM 784 N N . GLU A 1 104 ? 10.924 -3.727 -19.684 1.00 87.88 104 GLU A N 1
ATOM 785 C CA . GLU A 1 104 ? 10.615 -4.929 -20.470 1.00 87.88 104 GLU A CA 1
ATOM 786 C C . GLU A 1 104 ? 9.650 -5.845 -19.709 1.00 87.88 104 GLU A C 1
ATOM 788 O O . GLU A 1 104 ? 8.648 -6.289 -20.270 1.00 87.88 104 GLU A O 1
ATOM 793 N N . PHE A 1 105 ? 9.912 -6.102 -18.424 1.00 90.62 105 PHE A N 1
ATOM 794 C CA . PHE A 1 105 ? 9.052 -6.934 -17.587 1.00 90.62 105 PHE A CA 1
ATOM 795 C C . PHE A 1 105 ? 7.633 -6.365 -17.506 1.00 90.62 105 PHE A C 1
ATOM 797 O O . PHE A 1 105 ? 6.670 -7.099 -17.728 1.00 90.62 105 PHE A O 1
ATOM 804 N N . GLN A 1 106 ? 7.492 -5.056 -17.271 1.00 87.56 106 GLN A N 1
ATOM 805 C CA . GLN A 1 106 ? 6.197 -4.376 -17.269 1.00 87.56 106 GLN A CA 1
ATOM 806 C C . GLN A 1 106 ? 5.469 -4.526 -18.612 1.00 87.56 106 GLN A C 1
ATOM 808 O O . GLN A 1 106 ? 4.289 -4.881 -18.642 1.00 87.56 106 GLN A O 1
ATOM 813 N N . ALA A 1 107 ? 6.159 -4.273 -19.725 1.00 79.19 107 ALA A N 1
ATOM 814 C CA . ALA A 1 107 ? 5.589 -4.414 -21.061 1.00 79.19 107 ALA A CA 1
ATOM 815 C C . ALA A 1 107 ? 5.156 -5.863 -21.343 1.00 79.19 107 ALA A C 1
ATOM 817 O O . ALA A 1 107 ? 4.073 -6.103 -21.888 1.00 79.19 107 ALA A O 1
ATOM 818 N N . TYR A 1 108 ? 5.962 -6.839 -20.917 1.00 81.38 108 TYR A N 1
ATOM 819 C CA . TYR A 1 108 ? 5.673 -8.260 -21.073 1.00 81.38 108 TYR A CA 1
ATOM 820 C C . TYR A 1 108 ? 4.416 -8.673 -20.307 1.00 81.38 108 TYR A C 1
ATOM 822 O O . TYR A 1 108 ? 3.467 -9.190 -20.903 1.00 81.38 108 TYR A O 1
ATOM 830 N N . ILE A 1 109 ? 4.370 -8.410 -18.995 1.00 83.19 109 ILE A N 1
ATOM 831 C CA . ILE A 1 109 ? 3.223 -8.819 -18.176 1.00 83.19 109 ILE A CA 1
ATOM 832 C C . ILE A 1 109 ? 1.938 -8.142 -18.661 1.00 83.19 109 ILE A C 1
ATOM 834 O O . ILE A 1 109 ? 0.892 -8.784 -18.726 1.00 83.19 109 ILE A O 1
ATOM 838 N N . LYS A 1 110 ? 2.016 -6.880 -19.102 1.00 76.25 110 LYS A N 1
ATOM 839 C CA . LYS A 1 110 ? 0.870 -6.139 -19.638 1.00 76.25 110 LYS A CA 1
ATOM 840 C C . LYS A 1 110 ? 0.375 -6.690 -20.967 1.00 76.25 110 LYS A C 1
ATOM 842 O O . LYS A 1 110 ? -0.807 -7.006 -21.080 1.00 76.25 110 LYS A O 1
ATOM 847 N N . SER A 1 111 ? 1.259 -6.837 -21.951 1.00 72.06 111 SER A N 1
ATOM 848 C CA . SER A 1 111 ? 0.893 -7.303 -23.297 1.00 72.06 111 SER A CA 1
ATOM 849 C C . SER A 1 111 ? 0.322 -8.724 -23.296 1.00 72.06 111 SER A C 1
ATOM 851 O O . SER A 1 111 ? -0.538 -9.060 -24.111 1.00 72.06 111 SER A O 1
ATOM 853 N N . ARG A 1 112 ? 0.757 -9.567 -22.354 1.00 74.56 112 ARG A N 1
ATOM 854 C CA . ARG A 1 112 ? 0.287 -10.952 -22.216 1.00 74.56 112 ARG A CA 1
ATOM 855 C C . ARG A 1 112 ? -0.873 -11.133 -21.242 1.00 74.56 112 ARG A C 1
ATOM 857 O O . ARG A 1 112 ? -1.433 -12.236 -21.170 1.00 74.56 112 ARG A O 1
ATOM 864 N N . GLY A 1 113 ? -1.263 -10.071 -20.539 1.00 75.50 113 GLY A N 1
ATOM 865 C CA . GLY A 1 113 ? -2.317 -10.103 -19.530 1.00 75.50 113 GLY A CA 1
ATOM 866 C C . GLY A 1 113 ? -1.955 -10.971 -18.324 1.00 75.50 113 GLY A C 1
ATOM 867 O O . GLY A 1 113 ? -2.819 -11.678 -17.814 1.00 75.50 113 GLY A O 1
ATOM 868 N N . PHE A 1 114 ? -0.681 -10.976 -17.924 1.00 84.56 114 PHE A N 1
ATOM 869 C CA . PHE A 1 114 ? -0.258 -11.546 -16.650 1.00 84.56 114 PHE A CA 1
ATOM 870 C C . PHE A 1 114 ? -0.562 -10.578 -15.505 1.00 84.56 114 PHE A C 1
ATOM 872 O O . PHE A 1 114 ? -0.395 -9.364 -15.645 1.00 84.56 114 PHE A O 1
ATOM 879 N N . GLU A 1 115 ? -0.936 -11.127 -14.352 1.00 87.38 115 GLU A N 1
ATOM 880 C CA . GLU A 1 115 ? -1.070 -10.371 -13.107 1.00 87.38 115 GLU A CA 1
ATOM 881 C C . GLU A 1 115 ? -0.158 -10.933 -12.009 1.00 87.38 115 GLU A C 1
ATOM 883 O O . GLU A 1 115 ? -0.044 -12.149 -11.853 1.00 87.38 115 GLU A O 1
ATOM 888 N N . LEU A 1 116 ? 0.472 -10.066 -11.211 1.00 91.50 116 LEU A N 1
ATOM 889 C CA . LEU A 1 116 ? 1.163 -10.511 -9.997 1.00 91.50 116 LEU A CA 1
ATOM 890 C C . LEU A 1 116 ? 0.135 -10.989 -8.968 1.00 91.50 116 LEU A C 1
ATOM 892 O O . LEU A 1 116 ? -0.844 -10.284 -8.694 1.00 91.50 116 LEU A O 1
ATOM 896 N N . ASP A 1 117 ? 0.393 -12.145 -8.361 1.00 90.75 117 ASP A N 1
ATOM 897 C CA . ASP A 1 117 ? -0.436 -12.715 -7.303 1.00 90.75 117 ASP A CA 1
ATOM 898 C C . ASP A 1 117 ? 0.416 -13.264 -6.155 1.00 90.75 117 ASP A C 1
ATOM 900 O O . ASP A 1 117 ? 1.506 -13.795 -6.366 1.00 90.75 117 ASP A O 1
ATOM 904 N N . CYS A 1 118 ? -0.084 -13.125 -4.931 1.00 91.00 118 CYS A N 1
ATOM 905 C CA . CYS A 1 118 ? 0.650 -13.471 -3.720 1.00 91.00 118 CYS A CA 1
ATOM 906 C C . CYS A 1 118 ? 0.090 -14.750 -3.098 1.00 91.00 118 CYS A C 1
ATOM 908 O O . CYS A 1 118 ? -1.040 -14.746 -2.600 1.00 91.00 118 CYS A O 1
ATOM 910 N N . LEU A 1 119 ? 0.888 -15.820 -3.047 1.00 91.06 119 LEU A N 1
ATOM 911 C CA . LEU A 1 119 ? 0.445 -17.090 -2.459 1.00 91.06 119 LEU A CA 1
ATOM 912 C C . LEU A 1 119 ? 0.144 -16.960 -0.968 1.00 91.06 119 LEU A C 1
ATOM 914 O O . LEU A 1 119 ? -0.797 -17.590 -0.498 1.00 91.06 119 LEU A O 1
ATOM 918 N N . ASP A 1 120 ? 0.863 -16.104 -0.234 1.00 87.50 120 ASP A N 1
ATOM 919 C CA . ASP A 1 120 ? 0.544 -15.793 1.162 1.00 87.50 120 ASP A CA 1
ATOM 920 C C . ASP A 1 120 ? -0.907 -15.345 1.310 1.00 87.50 120 ASP A C 1
ATOM 922 O O . ASP A 1 120 ? -1.590 -15.768 2.230 1.00 87.50 120 ASP A O 1
ATOM 926 N N . TYR A 1 121 ? -1.398 -14.522 0.381 1.00 78.12 121 TYR A N 1
ATOM 927 C CA . TYR A 1 121 ? -2.767 -14.026 0.425 1.00 78.12 121 TYR A CA 1
ATOM 928 C C . TYR A 1 121 ? -3.783 -15.131 0.141 1.00 78.12 121 TYR A C 1
ATOM 930 O O . TYR A 1 121 ? -4.777 -15.248 0.850 1.00 78.12 121 TYR A O 1
ATOM 938 N N . MET A 1 122 ? -3.531 -15.964 -0.871 1.00 79.94 122 MET A N 1
ATOM 939 C CA . MET A 1 122 ? -4.402 -17.098 -1.201 1.00 79.94 122 MET A CA 1
ATOM 940 C C . MET A 1 122 ? -4.472 -18.095 -0.034 1.00 79.94 122 MET A C 1
ATOM 942 O O . MET A 1 122 ? -5.554 -18.543 0.360 1.00 79.94 122 MET A O 1
ATOM 946 N N . ILE A 1 123 ? -3.313 -18.369 0.576 1.00 79.75 123 ILE A N 1
ATOM 947 C CA . ILE A 1 123 ? -3.179 -19.172 1.790 1.00 79.75 123 ILE A CA 1
ATOM 948 C C . ILE A 1 123 ? -3.911 -18.503 2.952 1.00 79.75 123 ILE A C 1
ATOM 950 O O . ILE A 1 123 ? -4.678 -19.168 3.644 1.00 79.75 123 ILE A O 1
ATOM 954 N N . ASP A 1 124 ? -3.745 -17.203 3.174 1.00 72.44 124 ASP A N 1
ATOM 955 C CA . ASP A 1 124 ? -4.373 -16.502 4.291 1.00 72.44 124 ASP A CA 1
ATOM 956 C C . ASP A 1 124 ? -5.888 -16.376 4.114 1.00 72.44 124 ASP A C 1
ATOM 958 O O . ASP A 1 124 ? -6.616 -16.524 5.091 1.00 72.44 124 ASP A O 1
ATOM 962 N N . GLU A 1 125 ? -6.409 -16.209 2.900 1.00 67.25 125 GLU A N 1
ATOM 963 C CA . GLU A 1 125 ? -7.852 -16.134 2.637 1.00 67.25 125 GLU A CA 1
ATOM 964 C C . GLU A 1 125 ? -8.564 -17.489 2.608 1.00 67.25 125 GLU A C 1
ATOM 966 O O . GLU A 1 125 ? -9.784 -17.551 2.783 1.00 67.25 125 GLU A O 1
ATOM 971 N N . GLY A 1 126 ? -7.822 -18.584 2.452 1.00 60.16 126 GLY A N 1
ATOM 972 C CA . GLY A 1 126 ? -8.411 -19.924 2.384 1.00 60.16 126 GLY A CA 1
ATOM 973 C C . GLY A 1 126 ? -9.029 -20.246 1.053 1.00 60.16 126 GLY A C 1
ATOM 974 O O . GLY A 1 126 ? -10.050 -20.932 0.993 1.00 60.16 126 GLY A O 1
ATOM 975 N N . GLU A 1 127 ? -8.367 -19.784 -0.001 1.00 70.12 127 GLU A N 1
ATOM 976 C CA . GLU A 1 127 ? -8.529 -20.396 -1.304 1.00 70.12 127 GLU A CA 1
ATOM 977 C C . GLU A 1 127 ? -8.117 -21.869 -1.224 1.00 70.12 127 GLU A C 1
ATOM 979 O O . GLU A 1 127 ? -7.201 -22.245 -0.485 1.00 70.12 127 GLU A O 1
ATOM 984 N N . VAL A 1 128 ? -8.852 -22.721 -1.939 1.00 68.81 128 VAL A N 1
ATOM 985 C CA . VAL A 1 128 ? -8.579 -24.158 -1.973 1.00 68.81 128 VAL A CA 1
ATOM 986 C C . VAL A 1 128 ? -7.346 -24.360 -2.845 1.00 68.81 128 VAL A C 1
ATOM 988 O O . VAL A 1 128 ? -7.462 -24.475 -4.056 1.00 68.81 128 VAL A O 1
ATOM 991 N N . LEU A 1 129 ? -6.175 -24.336 -2.212 1.00 81.38 129 LEU A N 1
ATOM 992 C CA . LEU A 1 129 ? -4.899 -24.711 -2.809 1.00 81.38 129 LEU A CA 1
ATOM 993 C C . LEU A 1 129 ? -4.576 -26.129 -2.361 1.00 81.38 129 LEU A C 1
ATOM 995 O O . LEU A 1 129 ? -4.265 -26.355 -1.190 1.00 81.38 129 LEU A O 1
ATOM 999 N N . THR A 1 130 ? -4.684 -27.091 -3.265 1.00 86.25 130 THR A N 1
ATOM 1000 C CA . THR A 1 130 ? -4.277 -28.471 -2.991 1.00 86.25 130 THR A CA 1
ATOM 1001 C C . THR A 1 130 ? -2.746 -28.575 -2.942 1.00 86.25 130 THR A C 1
ATOM 1003 O O . THR A 1 130 ? -2.054 -27.767 -3.569 1.00 86.25 130 THR A O 1
ATOM 1006 N N . PRO A 1 131 ? -2.173 -29.555 -2.216 1.00 88.44 131 PRO A N 1
ATOM 1007 C CA . PRO A 1 131 ? -0.725 -29.759 -2.214 1.00 88.44 131 PRO A CA 1
ATOM 1008 C C . PRO A 1 131 ? -0.109 -29.902 -3.617 1.00 88.44 131 PRO A C 1
ATOM 1010 O O . PRO A 1 131 ? 0.872 -29.204 -3.868 1.00 88.44 131 PRO A O 1
ATOM 1013 N N . PRO A 1 132 ? -0.697 -30.671 -4.562 1.00 88.62 132 PRO A N 1
ATOM 1014 C CA . PRO A 1 132 ? -0.175 -30.754 -5.928 1.00 88.62 132 PRO A CA 1
ATOM 1015 C C . PRO A 1 132 ? -0.221 -29.425 -6.691 1.00 88.62 132 PRO A C 1
ATOM 1017 O O . PRO A 1 132 ? 0.681 -29.132 -7.470 1.00 88.62 132 PRO A O 1
ATOM 1020 N N . GLU A 1 133 ? -1.248 -28.595 -6.482 1.00 89.19 133 GLU A N 1
ATOM 1021 C CA . GLU A 1 133 ? -1.314 -27.267 -7.107 1.00 89.19 133 GLU A CA 1
ATOM 1022 C C . GLU A 1 133 ? -0.211 -26.352 -6.577 1.00 89.19 133 GLU A C 1
ATOM 1024 O O . GLU A 1 133 ? 0.463 -25.691 -7.366 1.00 89.19 133 GLU A O 1
ATOM 1029 N N . LEU A 1 134 ? 0.003 -26.327 -5.257 1.00 90.12 134 LEU A N 1
ATOM 1030 C CA . LEU A 1 134 ? 1.047 -25.494 -4.667 1.00 90.12 134 LEU A CA 1
ATOM 1031 C C . LEU A 1 134 ? 2.444 -25.981 -5.069 1.00 90.12 134 LEU A C 1
ATOM 1033 O O . LEU A 1 134 ? 3.297 -25.160 -5.394 1.00 90.12 134 LEU A O 1
ATOM 1037 N N . GLU A 1 135 ? 2.670 -27.294 -5.115 1.00 92.25 135 GLU A N 1
ATOM 1038 C CA . GLU A 1 135 ? 3.903 -27.892 -5.637 1.00 92.25 135 GLU A CA 1
ATOM 1039 C C . GLU A 1 135 ? 4.132 -27.511 -7.106 1.00 92.25 135 GLU A C 1
ATOM 1041 O O . GLU A 1 135 ? 5.213 -27.053 -7.461 1.00 92.25 135 GLU A O 1
ATOM 1046 N N . ASN A 1 136 ? 3.101 -27.588 -7.952 1.00 91.88 136 ASN A N 1
ATOM 1047 C CA . ASN A 1 136 ? 3.198 -27.217 -9.363 1.00 91.88 136 ASN A CA 1
ATOM 1048 C C . ASN A 1 136 ? 3.455 -25.715 -9.579 1.00 91.88 136 ASN A C 1
ATOM 1050 O O . ASN A 1 136 ? 4.206 -25.344 -10.477 1.00 91.88 136 ASN A O 1
ATOM 1054 N N . ILE A 1 137 ? 2.847 -24.842 -8.767 1.00 93.56 137 ILE A N 1
ATOM 1055 C CA . ILE A 1 137 ? 3.067 -23.390 -8.847 1.00 93.56 137 ILE A CA 1
ATOM 1056 C C . ILE A 1 137 ? 4.464 -23.031 -8.345 1.00 93.56 137 ILE A C 1
ATOM 1058 O O . ILE A 1 137 ? 5.165 -22.231 -8.964 1.00 93.56 137 ILE A O 1
ATOM 1062 N N . THR A 1 138 ? 4.863 -23.582 -7.201 1.00 94.12 138 THR A N 1
ATOM 1063 C CA . THR A 1 138 ? 6.132 -23.227 -6.562 1.00 94.12 138 THR A CA 1
ATOM 1064 C C . THR A 1 138 ? 7.315 -23.958 -7.180 1.00 94.12 138 THR A C 1
ATOM 1066 O O . THR A 1 138 ? 8.426 -23.460 -7.082 1.00 94.12 138 THR A O 1
ATOM 1069 N N . HIS A 1 139 ? 7.118 -25.102 -7.834 1.00 93.00 139 HIS A N 1
ATOM 1070 C CA . HIS A 1 139 ? 8.190 -26.051 -8.159 1.00 93.00 139 HIS A CA 1
ATOM 1071 C C . HIS A 1 139 ? 9.006 -26.464 -6.918 1.00 93.00 139 HIS A C 1
ATOM 1073 O O . HIS A 1 139 ? 10.200 -26.742 -7.016 1.00 93.00 139 HIS A O 1
ATOM 1079 N N . GLY A 1 140 ? 8.371 -26.442 -5.742 1.00 90.00 140 GLY A N 1
ATOM 1080 C CA . GLY A 1 140 ? 8.966 -26.912 -4.498 1.00 90.00 140 GLY A CA 1
ATOM 1081 C C . GLY A 1 140 ? 8.996 -28.437 -4.410 1.00 90.00 140 GLY A C 1
ATOM 1082 O O . GLY A 1 140 ? 8.424 -29.129 -5.245 1.00 90.00 140 GLY A O 1
ATOM 1083 N N . THR A 1 141 ? 9.655 -28.960 -3.379 1.00 93.62 141 THR A N 1
ATOM 1084 C CA . THR A 1 141 ? 9.678 -30.403 -3.088 1.00 93.62 141 THR A CA 1
ATOM 1085 C C . THR A 1 141 ? 8.758 -30.702 -1.914 1.00 93.62 141 THR A C 1
ATOM 1087 O O . THR A 1 141 ? 8.934 -30.122 -0.838 1.00 93.62 141 THR A O 1
ATOM 1090 N N . LEU A 1 142 ? 7.781 -31.591 -2.103 1.00 91.31 142 LEU A N 1
ATOM 1091 C CA . LEU A 1 142 ? 6.892 -32.027 -1.029 1.00 91.31 142 LEU A CA 1
ATOM 1092 C C . LEU A 1 142 ? 7.469 -33.237 -0.272 1.00 91.31 142 LEU A C 1
ATOM 1094 O O . LEU A 1 142 ? 7.664 -34.305 -0.846 1.00 91.31 142 LEU A O 1
ATOM 1098 N N . ILE A 1 143 ? 7.692 -33.086 1.037 1.00 91.12 143 ILE A N 1
ATOM 1099 C CA . ILE A 1 143 ? 8.194 -34.134 1.941 1.00 91.12 143 ILE A CA 1
ATOM 1100 C C . ILE A 1 143 ? 7.285 -34.185 3.171 1.00 91.12 143 ILE A C 1
ATOM 1102 O O . ILE A 1 143 ? 7.136 -33.184 3.863 1.00 91.12 143 ILE A O 1
ATOM 1106 N N . ASP A 1 144 ? 6.655 -35.330 3.445 1.00 84.44 144 ASP A N 1
ATOM 1107 C CA . ASP A 1 144 ? 5.867 -35.579 4.666 1.00 84.44 144 ASP A CA 1
ATOM 1108 C C . ASP A 1 144 ? 4.926 -34.423 5.081 1.00 84.44 144 ASP A C 1
ATOM 1110 O O . ASP A 1 144 ? 4.852 -34.019 6.244 1.00 84.44 144 ASP A O 1
ATOM 1114 N N . LYS A 1 145 ? 4.154 -33.913 4.108 1.00 89.38 145 LYS A N 1
ATOM 1115 C CA . LYS A 1 145 ? 3.180 -32.802 4.238 1.00 89.38 145 LYS A CA 1
ATOM 1116 C C . LYS A 1 145 ? 3.782 -31.400 4.389 1.00 89.38 145 LYS A C 1
ATOM 1118 O O . LYS A 1 145 ? 3.069 -30.450 4.721 1.00 89.38 145 LYS A O 1
ATOM 1123 N N . GLU A 1 146 ? 5.068 -31.251 4.115 1.00 93.31 146 GLU A N 1
ATOM 1124 C CA . GLU A 1 146 ? 5.774 -29.978 4.077 1.00 93.31 146 GLU A CA 1
ATOM 1125 C C . GLU A 1 146 ? 6.352 -29.726 2.685 1.00 93.31 146 GLU A C 1
ATOM 1127 O O . GLU A 1 146 ? 7.103 -30.531 2.144 1.00 93.31 146 GLU A O 1
ATOM 1132 N N . LEU A 1 147 ? 5.975 -28.600 2.092 1.00 93.50 147 LEU A N 1
ATOM 1133 C CA . LEU A 1 147 ? 6.491 -28.130 0.819 1.00 93.50 147 LEU A CA 1
ATOM 1134 C C . LEU A 1 147 ? 7.679 -27.205 1.072 1.00 93.50 147 LEU A C 1
ATOM 1136 O O . LEU A 1 147 ? 7.525 -26.141 1.679 1.00 93.50 147 LEU A O 1
ATOM 1140 N N . GLN A 1 148 ? 8.848 -27.600 0.580 1.00 94.75 148 GLN A N 1
ATOM 1141 C CA . GLN A 1 148 ? 10.056 -26.783 0.583 1.00 94.75 148 GLN A CA 1
ATOM 1142 C C . GLN A 1 148 ? 10.127 -25.996 -0.724 1.00 94.75 148 GLN A C 1
ATOM 1144 O O . GLN A 1 148 ? 10.270 -26.574 -1.798 1.00 94.75 148 GLN A O 1
ATOM 1149 N N . CYS A 1 149 ? 10.008 -24.674 -0.639 1.00 93.31 149 CYS A N 1
ATOM 1150 C CA . CYS A 1 149 ? 9.922 -23.777 -1.791 1.00 93.31 149 CYS A CA 1
ATOM 1151 C C . CYS A 1 149 ? 10.853 -22.575 -1.609 1.00 93.31 149 CYS A C 1
ATOM 1153 O O . CYS A 1 149 ? 10.452 -21.434 -1.819 1.00 93.31 149 CYS A O 1
ATOM 1155 N N . ALA A 1 150 ? 12.081 -22.829 -1.146 1.00 91.31 150 ALA A N 1
ATOM 1156 C CA . ALA A 1 150 ? 13.095 -21.803 -0.912 1.00 91.31 150 ALA A CA 1
ATOM 1157 C C . ALA A 1 150 ? 13.902 -21.452 -2.173 1.00 91.31 150 ALA A C 1
ATOM 1159 O O . ALA A 1 150 ? 14.613 -20.449 -2.167 1.00 91.31 150 ALA A O 1
ATOM 1160 N N . ASP A 1 151 ? 13.826 -22.276 -3.223 1.00 90.44 151 ASP A N 1
ATOM 1161 C CA . ASP A 1 151 ? 14.741 -22.222 -4.371 1.00 90.44 151 ASP A CA 1
ATOM 1162 C C . ASP A 1 151 ? 14.181 -21.500 -5.601 1.00 90.44 151 ASP A C 1
ATOM 1164 O O . ASP A 1 151 ? 14.913 -21.184 -6.538 1.00 90.44 151 ASP A O 1
ATOM 1168 N N . THR A 1 152 ? 12.892 -21.198 -5.574 1.00 94.38 152 THR A N 1
ATOM 1169 C CA . THR A 1 152 ? 12.115 -20.604 -6.661 1.00 94.38 152 THR A CA 1
ATOM 1170 C C . THR A 1 152 ? 11.254 -19.475 -6.111 1.00 94.38 152 THR A C 1
ATOM 1172 O O . THR A 1 152 ? 11.009 -19.403 -4.913 1.00 94.38 152 THR A O 1
ATOM 1175 N N . ASN A 1 153 ? 10.822 -18.555 -6.970 1.00 97.06 153 ASN A N 1
ATOM 1176 C CA . ASN A 1 153 ? 9.887 -17.478 -6.643 1.00 97.06 153 ASN A CA 1
ATOM 1177 C C . ASN A 1 153 ? 9.439 -16.804 -7.950 1.00 97.06 153 ASN A C 1
ATOM 1179 O O . ASN A 1 153 ? 10.083 -16.991 -8.985 1.00 97.06 153 ASN A O 1
ATOM 1183 N N . PHE A 1 154 ? 8.383 -15.987 -7.907 1.00 96.50 154 PHE A N 1
ATOM 1184 C CA . PHE A 1 154 ? 7.867 -15.264 -9.081 1.00 96.50 154 PHE A CA 1
ATOM 1185 C C . PHE A 1 154 ? 7.653 -16.177 -10.303 1.00 96.50 154 PHE A C 1
ATOM 1187 O O . PHE A 1 154 ? 8.060 -15.872 -11.426 1.00 96.50 154 PHE A O 1
ATOM 1194 N N . ASN A 1 155 ? 7.027 -17.332 -10.083 1.00 96.19 155 ASN A N 1
ATOM 1195 C CA . ASN A 1 155 ? 6.819 -18.324 -11.129 1.00 96.19 155 ASN A CA 1
ATOM 1196 C C . ASN A 1 155 ? 5.626 -17.949 -12.011 1.00 96.19 155 ASN A C 1
ATOM 1198 O O . ASN A 1 155 ? 4.544 -17.606 -11.525 1.00 96.19 155 ASN A O 1
ATOM 1202 N N . PHE A 1 156 ? 5.814 -18.065 -13.323 1.00 94.12 156 PHE A N 1
ATOM 1203 C CA . PHE A 1 156 ? 4.745 -17.887 -14.298 1.00 94.12 156 PHE A CA 1
ATOM 1204 C C . PHE A 1 156 ? 3.884 -19.147 -14.351 1.00 94.12 156 PHE A C 1
ATOM 1206 O O . PHE A 1 156 ? 4.360 -20.223 -14.714 1.00 94.12 156 PHE A O 1
ATOM 1213 N N . HIS A 1 157 ? 2.602 -19.009 -14.023 1.00 91.38 157 HIS A N 1
ATOM 1214 C CA . HIS A 1 157 ? 1.650 -20.110 -14.099 1.00 91.38 157 HIS A CA 1
ATOM 1215 C C . HIS A 1 157 ? 0.263 -19.598 -14.508 1.00 91.38 157 HIS A C 1
ATOM 1217 O O . HIS A 1 157 ? -0.318 -18.708 -13.880 1.00 91.38 157 HIS A O 1
ATOM 1223 N N . GLY A 1 158 ? -0.277 -20.147 -15.599 1.00 88.06 158 GLY A N 1
ATOM 1224 C CA . GLY A 1 158 ? -1.525 -19.669 -16.196 1.00 88.06 158 GLY A CA 1
ATOM 1225 C C . GLY A 1 158 ? -1.417 -18.214 -16.669 1.00 88.06 158 GLY A C 1
ATOM 1226 O O . GLY A 1 158 ? -0.593 -17.896 -17.521 1.00 88.06 158 GLY A O 1
ATOM 1227 N N . LYS A 1 159 ? -2.264 -17.334 -16.123 1.00 87.19 159 LYS A N 1
ATOM 1228 C CA . LYS A 1 159 ? -2.255 -15.877 -16.365 1.00 87.19 159 LYS A CA 1
ATOM 1229 C C . LYS A 1 159 ? -1.704 -15.081 -15.179 1.00 87.19 159 LYS A C 1
ATOM 1231 O O . LYS A 1 159 ? -1.965 -13.890 -15.062 1.00 87.19 159 LYS A O 1
ATOM 1236 N N . ASN A 1 160 ? -0.935 -15.721 -14.300 1.00 91.62 160 ASN A N 1
ATOM 1237 C CA . ASN A 1 160 ? -0.377 -15.066 -13.125 1.00 91.62 160 ASN A CA 1
ATOM 1238 C C . ASN A 1 160 ? 1.141 -15.238 -13.043 1.00 91.62 160 ASN A C 1
ATOM 1240 O O . ASN A 1 160 ? 1.704 -16.216 -13.540 1.00 91.62 160 ASN A O 1
ATOM 1244 N N . VAL A 1 161 ? 1.775 -14.290 -12.361 1.00 95.12 161 VAL A N 1
ATOM 1245 C CA . VAL A 1 161 ? 3.123 -14.423 -11.809 1.00 95.12 161 VAL A CA 1
ATOM 1246 C C . VAL A 1 161 ? 2.963 -14.574 -10.302 1.00 95.12 161 VAL A C 1
ATOM 1248 O O . VAL A 1 161 ? 2.619 -13.613 -9.609 1.00 95.12 161 VAL A O 1
ATOM 1251 N N . TYR A 1 162 ? 3.154 -15.790 -9.800 1.00 95.38 162 TYR A N 1
ATOM 1252 C CA . TYR A 1 162 ? 2.974 -16.103 -8.388 1.00 95.38 162 TYR A CA 1
ATOM 1253 C C . TYR A 1 162 ? 4.248 -15.840 -7.605 1.00 95.38 162 TYR A C 1
ATOM 1255 O O . TYR A 1 162 ? 5.297 -16.396 -7.925 1.00 95.38 162 TYR A O 1
ATOM 1263 N N . TYR A 1 163 ? 4.140 -15.054 -6.541 1.00 95.94 163 TYR A N 1
ATOM 1264 C CA . TYR A 1 163 ? 5.221 -14.840 -5.587 1.00 95.94 163 TYR A CA 1
ATOM 1265 C C . TYR A 1 163 ? 4.783 -15.198 -4.168 1.00 95.94 163 TYR A C 1
ATOM 1267 O O . TYR A 1 163 ? 3.592 -15.216 -3.843 1.00 95.94 163 TYR A O 1
ATOM 1275 N N . TRP A 1 164 ? 5.759 -15.479 -3.311 1.00 95.81 164 TRP A N 1
ATOM 1276 C CA . TRP A 1 164 ? 5.523 -15.843 -1.918 1.00 95.81 164 TRP A CA 1
ATOM 1277 C C . TRP A 1 164 ? 6.657 -15.381 -1.012 1.00 95.81 164 TRP A C 1
ATOM 1279 O O . TRP A 1 164 ? 7.787 -15.188 -1.460 1.00 95.81 164 TRP A O 1
ATOM 1289 N N . THR A 1 165 ? 6.343 -15.186 0.268 1.00 95.56 165 THR A N 1
ATOM 1290 C CA . THR A 1 165 ? 7.264 -14.571 1.240 1.00 95.56 165 THR A CA 1
ATOM 1291 C C . THR A 1 165 ? 7.921 -15.570 2.194 1.00 95.56 165 THR A C 1
ATOM 1293 O O . THR A 1 165 ? 8.756 -15.191 3.015 1.00 95.56 165 THR A O 1
ATOM 1296 N N . PHE A 1 166 ? 7.541 -16.843 2.110 1.00 94.38 166 PHE A N 1
ATOM 1297 C CA . PHE A 1 166 ? 7.959 -17.927 3.001 1.00 94.38 166 PHE A CA 1
ATOM 1298 C C . PHE A 1 166 ? 8.917 -18.899 2.305 1.00 94.38 166 PHE A C 1
ATOM 1300 O O . PHE A 1 166 ? 9.007 -18.919 1.088 1.00 94.38 166 PHE A O 1
ATOM 1307 N N . THR A 1 167 ? 9.634 -19.738 3.047 1.00 95.50 167 THR A N 1
ATOM 1308 C CA . THR A 1 167 ? 10.496 -20.782 2.449 1.00 95.50 167 THR A CA 1
ATOM 1309 C C . THR A 1 167 ? 9.897 -22.177 2.563 1.00 95.50 167 THR A C 1
ATOM 1311 O O . THR A 1 167 ? 10.302 -23.086 1.840 1.00 95.50 167 THR A O 1
ATOM 1314 N N . THR A 1 168 ? 8.922 -22.343 3.458 1.00 94.00 168 THR A N 1
ATOM 1315 C CA . THR A 1 168 ? 8.238 -23.612 3.707 1.00 94.00 168 THR A CA 1
ATOM 1316 C C . THR A 1 168 ? 6.740 -23.397 3.882 1.00 94.00 168 THR A C 1
ATOM 1318 O O . THR A 1 168 ? 6.304 -22.408 4.484 1.00 94.00 168 THR A O 1
ATOM 1321 N N . ALA A 1 169 ? 5.950 -24.342 3.380 1.00 92.25 169 ALA A N 1
ATOM 1322 C CA . ALA A 1 169 ? 4.513 -24.413 3.602 1.00 92.25 169 ALA A CA 1
ATOM 1323 C C . ALA A 1 169 ? 4.134 -25.825 4.052 1.00 92.25 169 ALA A C 1
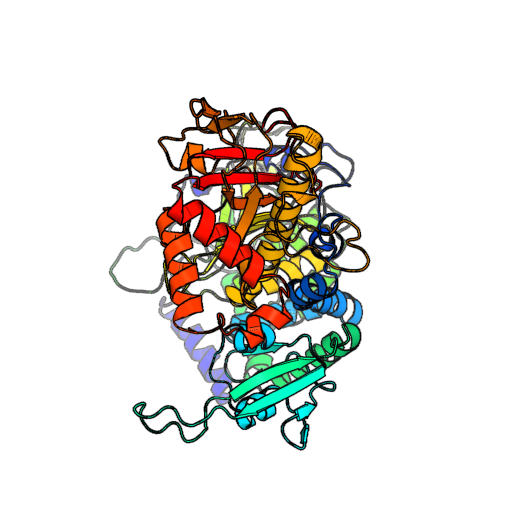ATOM 1325 O O . ALA A 1 169 ? 4.242 -26.784 3.297 1.00 92.25 169 ALA A O 1
ATOM 1326 N N . ARG A 1 170 ? 3.669 -25.962 5.288 1.00 90.94 170 ARG A N 1
ATOM 1327 C CA . ARG A 1 170 ? 3.183 -27.221 5.850 1.00 90.94 170 ARG A CA 1
ATOM 1328 C C . ARG A 1 170 ? 1.670 -27.263 5.794 1.00 90.94 170 ARG A C 1
ATOM 1330 O O . ARG A 1 170 ? 1.029 -26.272 6.138 1.00 90.94 170 ARG A O 1
ATOM 1337 N N . PHE A 1 171 ? 1.087 -28.397 5.429 1.00 88.06 171 PHE A N 1
ATOM 1338 C CA . PHE A 1 171 ? -0.362 -28.558 5.467 1.00 88.06 171 PHE A CA 1
ATOM 1339 C C . PHE A 1 171 ? -0.817 -29.604 6.476 1.00 88.06 171 PHE A C 1
ATOM 1341 O O . PHE A 1 171 ? -0.113 -30.554 6.823 1.00 88.06 171 PHE A O 1
ATOM 1348 N N . THR A 1 172 ? -2.046 -29.419 6.942 1.00 83.19 172 THR A N 1
ATOM 1349 C CA . THR A 1 172 ? -2.797 -30.422 7.692 1.00 83.19 172 THR A CA 1
ATOM 1350 C C . THR A 1 172 ? -4.067 -30.757 6.922 1.00 83.19 172 THR A C 1
ATOM 1352 O O . THR A 1 172 ? -4.723 -29.871 6.373 1.00 83.19 172 THR A O 1
ATOM 1355 N N . GLU A 1 173 ? -4.395 -32.043 6.829 1.00 77.06 173 GLU A N 1
ATOM 1356 C CA . GLU A 1 173 ? -5.631 -32.502 6.194 1.00 77.06 173 GLU A CA 1
ATOM 1357 C C . GLU A 1 173 ? -6.794 -32.269 7.158 1.00 77.06 173 GLU A C 1
ATOM 1359 O O . GLU A 1 173 ? -6.781 -32.739 8.299 1.00 77.06 173 GLU A O 1
ATOM 1364 N N . GLY A 1 174 ? -7.806 -31.530 6.713 1.00 61.94 174 GLY A N 1
ATOM 1365 C CA . GLY A 1 174 ? -9.071 -31.442 7.421 1.00 61.94 174 GLY A CA 1
ATOM 1366 C C . GLY A 1 174 ? -9.856 -32.747 7.292 1.00 61.94 174 GLY A C 1
ATOM 1367 O O . GLY A 1 174 ? -9.815 -33.411 6.258 1.00 61.94 174 GLY A O 1
ATOM 1368 N N . GLY A 1 175 ? -10.624 -33.101 8.327 1.00 52.66 175 GLY A N 1
ATOM 1369 C CA . GLY A 1 175 ? -11.608 -34.181 8.219 1.00 52.66 175 GLY A CA 1
ATOM 1370 C C . GLY A 1 175 ? -12.633 -33.888 7.116 1.00 52.66 175 GLY A C 1
ATOM 1371 O O . GLY A 1 175 ? -12.993 -32.726 6.890 1.00 52.66 175 GLY A O 1
ATOM 1372 N N . HIS A 1 176 ? -13.106 -34.931 6.427 1.00 51.28 176 HIS A N 1
ATOM 1373 C CA . HIS A 1 176 ? -14.167 -34.803 5.429 1.00 51.28 176 HIS A CA 1
ATOM 1374 C C . HIS A 1 176 ? -15.385 -34.106 6.050 1.00 51.28 176 HIS A C 1
ATOM 1376 O O . HIS A 1 176 ? -15.927 -34.552 7.060 1.00 51.28 176 HIS A O 1
ATOM 1382 N N . ARG A 1 177 ? -15.816 -32.987 5.458 1.00 44.47 177 ARG A N 1
ATOM 1383 C CA . ARG A 1 177 ? -17.108 -32.386 5.801 1.00 44.47 177 ARG A CA 1
ATOM 1384 C C . ARG A 1 177 ? -18.192 -33.205 5.115 1.00 44.47 177 ARG A C 1
ATOM 1386 O O . ARG A 1 177 ? -18.255 -33.213 3.888 1.00 44.47 177 ARG A O 1
ATOM 1393 N N . GLU A 1 178 ? -19.031 -33.873 5.896 1.00 38.22 178 GLU A N 1
ATOM 1394 C CA . GLU A 1 178 ? -20.245 -34.507 5.381 1.00 38.22 178 GLU A CA 1
ATOM 1395 C C . GLU A 1 178 ? -21.099 -33.468 4.629 1.00 38.22 178 GLU A C 1
ATOM 1397 O O . GLU A 1 178 ? -21.346 -32.369 5.131 1.00 38.22 178 GLU A O 1
ATOM 1402 N N . GLY A 1 179 ? -21.530 -33.802 3.408 1.00 44.41 179 GLY A N 1
ATOM 1403 C CA . GLY A 1 179 ? -22.558 -33.049 2.680 1.00 44.41 179 GLY A CA 1
ATOM 1404 C C . GLY A 1 179 ? -22.097 -32.023 1.636 1.00 44.41 179 GLY A C 1
ATOM 1405 O O . GLY A 1 179 ? -22.942 -31.297 1.118 1.00 44.41 179 GLY A O 1
ATOM 1406 N N . VAL A 1 180 ? -20.811 -31.953 1.272 1.00 42.84 180 VAL A N 1
ATOM 1407 C CA . VAL A 1 180 ? -20.359 -31.151 0.115 1.00 42.84 180 VAL A CA 1
ATOM 1408 C C . VAL A 1 180 ? -19.864 -32.092 -0.980 1.00 42.84 180 VAL A C 1
ATOM 1410 O O . VAL A 1 180 ? -19.064 -32.981 -0.704 1.00 42.84 180 VAL A O 1
ATOM 1413 N N . PHE A 1 181 ? -20.382 -31.912 -2.200 1.00 41.38 181 PHE A N 1
ATOM 1414 C CA . PHE A 1 181 ? -20.019 -32.659 -3.410 1.00 41.38 181 PHE A CA 1
ATOM 1415 C C . PHE A 1 181 ? -18.516 -32.970 -3.485 1.00 41.38 181 PHE A C 1
ATOM 1417 O O . PHE A 1 181 ? -17.698 -32.101 -3.189 1.00 41.38 181 PHE A O 1
ATOM 1424 N N . TYR A 1 182 ? -18.198 -34.206 -3.893 1.00 42.72 182 TYR A N 1
ATOM 1425 C CA . TYR A 1 182 ? -16.859 -34.778 -4.070 1.00 42.72 182 TYR A CA 1
ATOM 1426 C C . TYR A 1 182 ? -15.820 -33.746 -4.541 1.00 42.72 182 TYR A C 1
ATOM 1428 O O . TYR A 1 182 ? -15.675 -33.490 -5.734 1.00 42.72 182 TYR A O 1
ATOM 1436 N N . ASN A 1 183 ? -15.058 -33.192 -3.597 1.00 48.78 183 ASN A N 1
ATOM 1437 C CA . ASN A 1 183 ? -13.733 -32.672 -3.888 1.00 48.78 183 ASN A CA 1
ATOM 1438 C C . ASN A 1 183 ? -12.765 -33.847 -3.666 1.00 48.78 183 ASN A C 1
ATOM 1440 O O . ASN A 1 183 ? -12.739 -34.373 -2.549 1.00 48.78 183 ASN A O 1
ATOM 1444 N N . PRO A 1 184 ? -12.027 -34.319 -4.689 1.00 54.84 184 PRO A N 1
ATOM 1445 C CA . PRO A 1 184 ? -11.126 -35.466 -4.551 1.00 54.84 184 PRO A CA 1
ATOM 1446 C C . PRO A 1 184 ? -9.995 -35.232 -3.538 1.00 54.84 184 PRO A C 1
ATOM 1448 O O . PRO A 1 184 ? -9.358 -36.194 -3.117 1.00 54.84 184 PRO A O 1
ATOM 1451 N N . PHE A 1 185 ? -9.780 -33.986 -3.102 1.00 55.44 185 PHE A N 1
ATOM 1452 C CA . PHE A 1 185 ? -8.840 -33.641 -2.043 1.00 55.44 185 PHE A CA 1
ATOM 1453 C C . PHE A 1 185 ? -9.577 -33.128 -0.795 1.00 55.44 185 PHE A C 1
ATOM 1455 O O . PHE A 1 185 ? -10.426 -32.233 -0.909 1.00 55.44 185 PHE A O 1
ATOM 1462 N N . PRO A 1 186 ? -9.270 -33.655 0.409 1.00 59.84 186 PRO A N 1
ATOM 1463 C CA . PRO A 1 186 ? -9.783 -33.084 1.645 1.00 59.84 186 PRO A CA 1
ATOM 1464 C C . PRO A 1 186 ? -9.309 -31.627 1.770 1.00 59.84 186 PRO A C 1
ATOM 1466 O O . PRO A 1 186 ? -8.199 -31.301 1.341 1.00 59.84 186 PRO A O 1
ATOM 1469 N N . PRO A 1 187 ? -10.125 -30.723 2.339 1.00 65.25 187 PRO A N 1
ATOM 1470 C CA . PRO A 1 187 ? -9.707 -29.343 2.545 1.00 65.25 187 PRO A CA 1
ATOM 1471 C C . PRO A 1 187 ? -8.444 -29.313 3.413 1.00 65.25 187 PRO A C 1
ATOM 1473 O O . PRO A 1 187 ? -8.440 -29.862 4.514 1.00 65.25 187 PRO A O 1
ATOM 1476 N N . VAL A 1 188 ? -7.388 -28.669 2.919 1.00 76.69 188 VAL A N 1
ATOM 1477 C CA . VAL A 1 188 ? -6.110 -28.534 3.626 1.00 76.69 188 VAL A CA 1
ATOM 1478 C C . VAL A 1 188 ? -6.001 -27.171 4.308 1.00 76.69 188 VAL A C 1
ATOM 1480 O O . VAL A 1 188 ? -6.386 -26.145 3.746 1.00 76.69 188 VAL A O 1
ATOM 1483 N N . ASP A 1 189 ? -5.475 -27.151 5.531 1.00 78.12 189 ASP A N 1
ATOM 1484 C CA . ASP A 1 189 ? -5.092 -25.920 6.226 1.00 78.12 189 ASP A CA 1
ATOM 1485 C C . ASP A 1 189 ? -3.562 -25.757 6.131 1.00 78.12 189 ASP A C 1
ATOM 1487 O O . ASP A 1 189 ? -2.806 -26.588 6.642 1.00 78.12 189 AS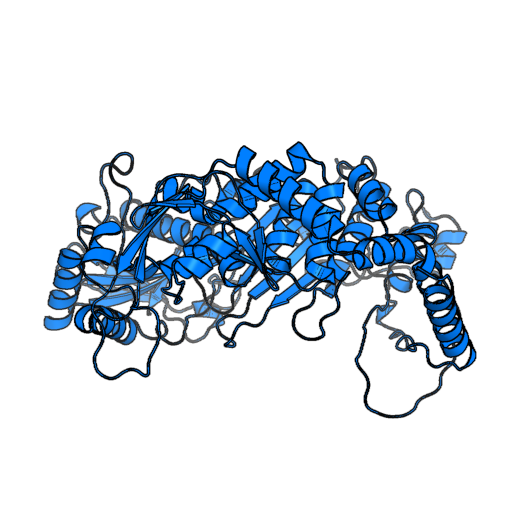P A O 1
ATOM 1491 N N . TRP A 1 190 ? -3.121 -24.688 5.459 1.00 83.88 190 TRP A N 1
ATOM 1492 C CA . TRP A 1 190 ? -1.710 -24.346 5.251 1.00 83.88 190 TRP A CA 1
ATOM 1493 C C . TRP A 1 190 ? -1.140 -23.476 6.379 1.00 83.88 190 TRP A C 1
ATOM 1495 O O . TRP A 1 190 ? -1.759 -22.507 6.832 1.00 83.88 190 TRP A O 1
ATOM 1505 N N . HIS A 1 191 ? 0.098 -23.771 6.758 1.00 85.50 191 HIS A N 1
ATOM 1506 C CA . HIS A 1 191 ? 0.933 -23.015 7.681 1.00 85.50 191 HIS A CA 1
ATOM 1507 C C . HIS A 1 191 ? 2.268 -22.710 7.007 1.00 85.50 191 HIS A C 1
ATOM 1509 O O . HIS A 1 191 ? 2.994 -23.619 6.619 1.00 85.50 191 HIS A O 1
ATOM 1515 N N . VAL A 1 192 ? 2.592 -21.428 6.867 1.00 88.75 192 VAL A N 1
ATOM 1516 C CA . VAL A 1 192 ? 3.810 -20.974 6.186 1.00 88.75 192 VAL A CA 1
ATOM 1517 C C . VAL A 1 192 ? 4.851 -20.505 7.191 1.00 88.75 192 VAL A C 1
ATOM 1519 O O . VAL A 1 192 ? 4.500 -19.872 8.192 1.00 88.75 192 VAL A O 1
ATOM 1522 N N . SER A 1 193 ? 6.125 -20.789 6.928 1.00 89.50 193 SER A N 1
ATOM 1523 C CA . SER A 1 193 ? 7.229 -20.390 7.802 1.00 89.50 193 SER A CA 1
ATOM 1524 C C . SER A 1 193 ? 8.494 -20.004 7.027 1.00 89.50 193 SER A C 1
ATOM 1526 O O . SER A 1 193 ? 8.623 -20.259 5.827 1.00 89.50 193 SER A O 1
ATOM 1528 N N . GLY A 1 194 ? 9.418 -19.337 7.721 1.00 91.44 194 GLY A N 1
ATOM 1529 C CA . GLY A 1 194 ? 10.602 -18.726 7.120 1.00 91.44 194 GLY A CA 1
ATOM 1530 C C . GLY A 1 194 ? 10.319 -17.391 6.424 1.00 91.44 194 GLY A C 1
ATOM 1531 O O . GLY A 1 194 ? 9.170 -16.962 6.292 1.00 91.44 194 GLY A O 1
ATOM 1532 N N . ARG A 1 195 ? 11.400 -16.724 6.010 1.00 95.00 195 ARG A N 1
ATOM 1533 C CA . ARG A 1 195 ? 11.388 -15.501 5.199 1.00 95.00 195 ARG A CA 1
ATOM 1534 C C . ARG A 1 195 ? 12.184 -15.781 3.931 1.00 95.00 195 ARG A C 1
ATOM 1536 O O . ARG A 1 195 ? 13.342 -16.181 4.022 1.00 95.00 195 ARG A O 1
ATOM 1543 N N . PHE A 1 196 ? 11.555 -15.622 2.774 1.00 97.44 196 PHE A N 1
ATOM 1544 C CA . PHE A 1 196 ? 12.233 -15.785 1.495 1.00 97.44 196 PHE A CA 1
ATOM 1545 C C . PHE A 1 196 ? 13.198 -14.613 1.284 1.00 97.44 196 PHE A C 1
ATOM 1547 O O . PHE A 1 196 ? 12.821 -13.464 1.482 1.00 97.44 196 PHE A O 1
ATOM 1554 N N . ASP A 1 197 ? 14.442 -14.882 0.908 1.00 97.31 197 ASP A N 1
ATOM 1555 C CA . ASP A 1 197 ? 15.444 -13.829 0.733 1.00 97.31 197 ASP A CA 1
ATOM 1556 C C . ASP A 1 197 ? 15.136 -12.920 -0.477 1.00 97.31 197 ASP A C 1
ATOM 1558 O O . ASP A 1 197 ? 14.776 -13.403 -1.552 1.00 97.31 197 ASP A O 1
ATOM 1562 N N . ILE A 1 198 ? 15.269 -11.599 -0.314 1.00 97.75 198 ILE A N 1
ATOM 1563 C CA . ILE A 1 198 ? 14.906 -10.620 -1.357 1.00 97.75 198 ILE A CA 1
ATOM 1564 C C . ILE A 1 198 ? 15.832 -10.726 -2.573 1.00 97.75 198 ILE A C 1
ATOM 1566 O O . ILE A 1 198 ? 15.351 -10.683 -3.708 1.00 97.75 198 ILE A O 1
ATOM 1570 N N . ASP A 1 199 ? 17.136 -10.905 -2.352 1.00 97.56 199 ASP A N 1
ATOM 1571 C CA . ASP A 1 199 ? 18.121 -11.021 -3.431 1.00 97.56 199 ASP A CA 1
ATOM 1572 C C . ASP A 1 199 ? 17.875 -12.293 -4.234 1.00 97.56 199 ASP A C 1
ATOM 1574 O O . ASP A 1 199 ? 17.825 -12.267 -5.468 1.00 97.56 199 ASP A O 1
ATOM 1578 N N . ARG A 1 200 ? 17.627 -13.398 -3.528 1.00 97.62 200 ARG A N 1
ATOM 1579 C CA . ARG A 1 200 ? 17.243 -14.665 -4.134 1.00 97.62 200 ARG A CA 1
ATOM 1580 C C . ARG A 1 200 ? 15.941 -14.541 -4.917 1.00 97.62 200 ARG A C 1
ATOM 1582 O O . ARG A 1 200 ? 15.884 -15.001 -6.051 1.00 97.62 200 ARG A O 1
ATOM 1589 N N . ALA A 1 201 ? 14.913 -13.895 -4.369 1.00 98.12 201 ALA A N 1
ATOM 1590 C CA . ALA A 1 201 ? 13.634 -13.725 -5.058 1.00 98.12 201 ALA A CA 1
ATOM 1591 C C . ALA A 1 201 ? 13.775 -12.898 -6.342 1.00 98.12 201 ALA A C 1
ATOM 1593 O O . ALA A 1 201 ? 13.164 -13.239 -7.356 1.00 98.12 201 ALA A O 1
ATOM 1594 N N . ALA A 1 202 ? 14.616 -11.860 -6.333 1.00 98.06 202 ALA A N 1
ATOM 1595 C CA . ALA A 1 202 ? 14.924 -11.086 -7.530 1.00 98.06 202 ALA A CA 1
ATOM 1596 C C . ALA A 1 202 ? 15.654 -11.937 -8.588 1.00 98.06 202 ALA A C 1
ATOM 1598 O O . ALA A 1 202 ? 15.316 -11.871 -9.769 1.00 98.06 202 ALA A O 1
ATOM 1599 N N . GLN A 1 203 ? 16.597 -12.796 -8.184 1.00 97.81 203 GLN A N 1
ATOM 1600 C CA . GLN A 1 203 ? 17.257 -13.748 -9.091 1.00 97.81 203 GLN A CA 1
ATOM 1601 C C . GLN A 1 203 ? 16.290 -14.810 -9.641 1.00 97.81 203 GLN A C 1
ATOM 1603 O O . GLN A 1 203 ? 16.355 -15.149 -10.828 1.00 97.81 203 GLN A O 1
ATOM 1608 N N . CYS A 1 204 ? 15.370 -15.311 -8.813 1.00 97.38 204 CYS A N 1
ATOM 1609 C CA . CYS A 1 204 ? 14.304 -16.207 -9.252 1.00 97.38 204 CYS A CA 1
ATOM 1610 C C . CYS A 1 204 ? 13.415 -15.518 -10.291 1.00 97.38 204 CYS A C 1
ATOM 1612 O O . CYS A 1 204 ? 13.186 -16.093 -11.348 1.00 97.38 204 CYS A O 1
ATOM 1614 N N . LEU A 1 205 ? 13.001 -14.268 -10.055 1.00 97.50 205 LEU A N 1
ATOM 1615 C CA . LEU A 1 205 ? 12.210 -13.492 -11.012 1.00 97.50 205 LEU A CA 1
ATOM 1616 C C . LEU A 1 205 ? 12.939 -13.317 -12.352 1.00 97.50 205 LEU A C 1
ATOM 1618 O O . LEU A 1 205 ? 12.326 -13.514 -13.398 1.00 97.50 205 LEU A O 1
ATOM 1622 N N . VAL A 1 206 ? 14.245 -13.027 -12.343 1.00 97.12 206 VAL A N 1
ATOM 1623 C CA . VAL A 1 206 ? 15.057 -12.999 -13.575 1.00 97.12 206 VAL A CA 1
ATOM 1624 C C . VAL A 1 206 ? 14.977 -14.334 -14.306 1.00 97.12 206 VAL A C 1
ATOM 1626 O O . VAL A 1 206 ? 14.665 -14.375 -15.492 1.00 97.12 206 VAL A O 1
ATOM 1629 N N . THR A 1 207 ? 15.252 -15.426 -13.595 1.00 96.00 207 THR A N 1
ATOM 1630 C CA . THR A 1 207 ? 15.310 -16.771 -14.178 1.00 96.00 207 THR A CA 1
ATOM 1631 C C . THR A 1 207 ? 13.958 -17.177 -14.760 1.00 96.00 207 THR A C 1
ATOM 1633 O O . THR A 1 207 ? 13.879 -17.588 -15.917 1.00 96.00 207 THR A O 1
ATOM 1636 N N . SER A 1 208 ? 12.888 -17.005 -13.985 1.00 95.25 208 SER A N 1
ATOM 1637 C CA . SER A 1 208 ? 11.515 -17.306 -14.382 1.00 95.25 208 SER A CA 1
ATOM 1638 C C . SER A 1 208 ? 11.073 -16.454 -15.570 1.00 95.25 208 SER A C 1
ATOM 1640 O O . SER A 1 208 ? 10.448 -16.975 -16.494 1.00 95.25 208 SER A O 1
ATOM 1642 N N . PHE A 1 209 ? 11.431 -15.166 -15.598 1.00 94.69 209 PHE A N 1
ATOM 1643 C CA . PHE A 1 209 ? 11.091 -14.287 -16.713 1.00 94.69 209 PHE A CA 1
ATOM 1644 C C . PHE A 1 209 ? 11.838 -14.666 -17.998 1.00 94.69 209 PHE A C 1
ATOM 1646 O O . PHE A 1 209 ? 11.208 -14.786 -19.046 1.00 94.69 209 PHE A O 1
ATOM 1653 N N . GLU A 1 210 ? 13.143 -14.942 -17.938 1.00 92.00 210 GLU A N 1
ATOM 1654 C CA . GLU A 1 210 ? 13.909 -15.383 -19.113 1.00 92.00 210 GLU A CA 1
ATOM 1655 C C . GLU A 1 210 ? 13.406 -16.723 -19.666 1.00 92.00 210 GLU A C 1
ATOM 1657 O O . GLU A 1 210 ? 13.191 -16.863 -20.871 1.00 92.00 210 GLU A O 1
ATOM 1662 N N . GLN A 1 211 ? 13.130 -17.699 -18.795 1.00 92.00 211 GLN A N 1
ATOM 1663 C CA . GLN A 1 211 ? 12.533 -18.973 -19.208 1.00 92.00 211 GLN A CA 1
ATOM 1664 C C . GLN A 1 211 ? 11.166 -18.772 -19.867 1.00 92.00 211 GLN A C 1
ATOM 1666 O O . GLN A 1 211 ? 10.846 -19.425 -20.865 1.00 92.00 211 GLN A O 1
ATOM 1671 N N . GLN A 1 212 ? 10.355 -17.861 -19.329 1.00 91.06 212 GLN A N 1
ATOM 1672 C CA . GLN A 1 212 ? 9.048 -17.559 -19.887 1.00 91.06 212 GLN A CA 1
ATOM 1673 C C . GLN A 1 212 ? 9.162 -16.883 -21.262 1.00 91.06 212 GLN A C 1
ATOM 1675 O O . GLN A 1 212 ? 8.459 -17.295 -22.188 1.00 91.06 212 GLN A O 1
ATOM 1680 N N . LYS A 1 213 ? 10.085 -15.926 -21.440 1.00 85.44 213 LYS A N 1
ATOM 1681 C CA . LYS A 1 213 ? 10.378 -15.313 -22.748 1.00 85.44 213 LYS A CA 1
ATOM 1682 C C . LYS A 1 213 ? 10.811 -16.355 -23.782 1.00 85.44 213 LYS A C 1
ATOM 1684 O O . LYS A 1 213 ? 10.316 -16.337 -24.903 1.00 85.44 213 LYS A O 1
ATOM 1689 N N . GLN A 1 214 ? 11.661 -17.312 -23.401 1.00 84.25 214 GLN A N 1
ATOM 1690 C CA . GLN A 1 214 ? 12.104 -18.391 -24.298 1.00 84.25 214 GLN A CA 1
ATOM 1691 C C . GLN A 1 214 ? 10.957 -19.306 -24.756 1.00 84.25 214 GLN A C 1
ATOM 1693 O O . GLN A 1 214 ? 10.955 -19.791 -25.890 1.00 84.25 214 GLN A O 1
ATOM 1698 N N . ARG A 1 215 ? 9.970 -19.553 -23.886 1.00 83.44 215 ARG A N 1
ATOM 1699 C CA . ARG A 1 215 ? 8.767 -20.328 -24.233 1.00 83.44 215 ARG A CA 1
ATOM 1700 C C . ARG A 1 215 ? 7.819 -19.529 -25.127 1.00 83.44 215 ARG A C 1
ATOM 1702 O O . ARG A 1 215 ? 7.182 -20.093 -26.018 1.00 83.44 215 ARG A O 1
ATOM 1709 N N . ASP A 1 216 ? 7.741 -18.221 -24.915 1.00 76.94 216 ASP A N 1
ATOM 1710 C CA . ASP A 1 216 ? 6.868 -17.304 -25.637 1.00 76.94 216 ASP A CA 1
ATOM 1711 C C . ASP A 1 216 ? 7.513 -16.785 -26.933 1.00 76.94 216 ASP A C 1
ATOM 1713 O O . ASP A 1 216 ? 7.927 -15.632 -27.047 1.00 76.94 216 ASP A O 1
ATOM 1717 N N . LYS A 1 217 ? 7.536 -17.637 -27.966 1.00 65.25 217 LYS A N 1
ATOM 1718 C CA . LYS A 1 217 ? 8.058 -17.284 -29.304 1.00 65.25 217 LYS A CA 1
ATOM 1719 C C . LYS A 1 217 ? 7.389 -16.050 -29.923 1.00 65.25 217 LYS A C 1
ATOM 1721 O O . LYS A 1 217 ? 7.972 -15.420 -30.799 1.00 65.25 217 LYS A O 1
ATOM 1726 N N . GLN A 1 218 ? 6.172 -15.707 -29.496 1.00 58.47 218 GLN A N 1
ATOM 1727 C CA . GLN A 1 218 ? 5.472 -14.520 -29.978 1.00 58.47 218 GLN A CA 1
ATOM 1728 C C . GLN A 1 218 ? 6.037 -13.231 -29.364 1.00 58.47 218 GLN A C 1
ATOM 1730 O O . GLN A 1 218 ? 5.767 -12.160 -29.895 1.00 58.47 218 GLN A O 1
ATOM 1735 N N . TRP A 1 219 ? 6.759 -13.284 -28.238 1.00 63.78 219 TRP A N 1
ATOM 1736 C CA . TRP A 1 219 ? 7.318 -12.085 -27.600 1.00 63.78 219 TRP A CA 1
ATOM 1737 C C . TRP A 1 219 ? 8.479 -11.517 -28.406 1.00 63.78 219 TRP A C 1
ATOM 1739 O O . TRP A 1 219 ? 8.556 -10.312 -28.612 1.00 63.78 219 TRP A O 1
ATOM 1749 N N . GLU A 1 220 ? 9.310 -12.392 -28.965 1.00 57.06 220 GLU A N 1
ATOM 1750 C CA . GLU A 1 220 ? 10.378 -11.992 -29.880 1.00 57.06 220 GLU A CA 1
ATOM 1751 C C . GLU A 1 220 ? 9.816 -11.367 -31.169 1.00 57.06 220 GLU A C 1
ATOM 1753 O O . GLU A 1 220 ? 10.379 -10.404 -31.685 1.00 57.06 220 GLU A O 1
ATOM 1758 N N . VAL A 1 221 ? 8.638 -11.812 -31.629 1.00 46.97 221 VAL A N 1
ATOM 1759 C CA . VAL A 1 221 ? 7.902 -11.148 -32.720 1.00 46.97 221 VAL A CA 1
ATOM 1760 C C . VAL A 1 221 ? 7.384 -9.775 -32.287 1.00 46.97 221 VAL A C 1
ATOM 1762 O O . VAL A 1 221 ? 7.493 -8.835 -33.058 1.00 46.97 221 VAL A O 1
ATOM 1765 N N . VAL A 1 222 ? 6.876 -9.610 -31.061 1.00 50.84 222 VAL A N 1
ATOM 1766 C CA . VAL A 1 222 ? 6.445 -8.295 -30.542 1.00 50.84 222 VAL A CA 1
ATOM 1767 C C . VAL A 1 222 ? 7.625 -7.331 -30.407 1.00 50.84 222 VAL A C 1
ATOM 1769 O O . VAL A 1 222 ? 7.494 -6.180 -30.811 1.00 50.84 222 VAL A O 1
ATOM 1772 N N . LYS A 1 223 ? 8.795 -7.784 -29.939 1.00 48.66 223 LYS A N 1
ATOM 1773 C CA . LYS A 1 223 ? 10.022 -6.968 -29.949 1.00 48.66 223 LYS A CA 1
ATOM 1774 C C . LYS A 1 223 ? 10.428 -6.574 -31.366 1.00 48.66 223 LYS A C 1
ATOM 1776 O O . LYS A 1 223 ? 10.788 -5.428 -31.597 1.00 48.66 223 LYS A O 1
ATOM 1781 N N . MET A 1 224 ? 10.361 -7.507 -32.317 1.00 37.50 224 MET A N 1
ATOM 1782 C CA . MET A 1 224 ? 10.767 -7.293 -33.710 1.00 37.50 224 MET A CA 1
ATOM 1783 C C . MET A 1 224 ? 9.779 -6.416 -34.496 1.00 37.50 224 MET A C 1
ATOM 1785 O O . MET A 1 224 ? 10.196 -5.576 -35.286 1.00 37.50 224 MET A O 1
ATOM 1789 N N . VAL A 1 225 ? 8.475 -6.565 -34.257 1.00 37.22 225 VAL A N 1
ATOM 1790 C CA . VAL A 1 225 ? 7.417 -5.721 -34.830 1.00 37.22 225 VAL A CA 1
ATOM 1791 C C . VAL A 1 225 ? 7.381 -4.362 -34.132 1.00 37.22 225 VAL A C 1
ATOM 1793 O O . VAL A 1 225 ? 7.161 -3.366 -34.803 1.00 37.22 225 VAL A O 1
ATOM 1796 N N . GLY A 1 226 ? 7.689 -4.265 -32.836 1.00 37.44 226 GLY A N 1
ATOM 1797 C CA . GLY A 1 226 ? 7.898 -2.987 -32.143 1.00 37.44 226 GLY A CA 1
ATOM 1798 C C . GLY A 1 226 ? 9.027 -2.149 -32.759 1.00 37.44 226 GLY A C 1
ATOM 1799 O O . GLY A 1 226 ? 8.899 -0.928 -32.833 1.00 37.44 226 GLY A O 1
ATOM 1800 N N . ARG A 1 227 ? 10.063 -2.808 -33.305 1.00 37.62 227 ARG A N 1
ATOM 1801 C CA . ARG A 1 227 ? 11.155 -2.169 -34.067 1.00 37.62 227 ARG A CA 1
ATOM 1802 C C . ARG A 1 227 ? 10.740 -1.585 -35.419 1.00 37.62 227 ARG A C 1
ATOM 1804 O O . ARG A 1 227 ? 11.429 -0.704 -35.919 1.00 37.62 227 ARG A O 1
ATOM 1811 N N . ILE A 1 228 ? 9.657 -2.075 -36.036 1.00 32.22 228 ILE A N 1
ATOM 1812 C CA . ILE A 1 228 ? 9.338 -1.794 -37.454 1.00 32.22 228 ILE A CA 1
ATOM 1813 C C . ILE A 1 228 ? 7.921 -1.212 -37.655 1.00 32.22 228 ILE A C 1
ATOM 1815 O O . ILE A 1 228 ? 7.723 -0.327 -38.480 1.00 32.22 228 ILE A O 1
ATOM 1819 N N . GLY A 1 229 ? 6.921 -1.677 -36.908 1.00 30.16 229 GLY A N 1
ATOM 1820 C CA . GLY A 1 229 ? 5.490 -1.482 -37.179 1.00 30.16 229 GLY A CA 1
ATOM 1821 C C . GLY A 1 229 ? 4.846 -0.217 -36.604 1.00 30.16 229 GLY A C 1
ATOM 1822 O O . GLY A 1 229 ? 3.733 0.119 -36.995 1.00 30.16 229 GLY A O 1
ATOM 1823 N N . LEU A 1 230 ? 5.519 0.522 -35.720 1.00 36.59 230 LEU A N 1
ATOM 1824 C CA . LEU A 1 230 ? 5.007 1.799 -35.195 1.00 36.59 230 LEU A CA 1
ATOM 1825 C C . LEU A 1 230 ? 5.696 3.036 -35.776 1.00 36.59 230 LEU A C 1
ATOM 1827 O O . LEU A 1 230 ? 5.316 4.149 -35.434 1.00 36.59 230 LEU A O 1
ATOM 1831 N N . GLY A 1 231 ? 6.568 2.846 -36.771 1.00 31.03 231 GLY A N 1
ATOM 1832 C CA . GLY A 1 231 ? 6.915 3.900 -37.728 1.00 31.03 231 GLY A CA 1
ATOM 1833 C C . GLY A 1 231 ? 5.737 4.348 -38.613 1.00 31.03 231 GLY A C 1
ATOM 1834 O O . GLY A 1 231 ? 5.890 5.289 -39.379 1.00 31.03 231 GLY A O 1
ATOM 1835 N N . ILE A 1 232 ? 4.570 3.689 -38.531 1.00 29.73 232 ILE A N 1
ATOM 1836 C CA . ILE A 1 232 ? 3.364 4.019 -39.318 1.00 29.73 232 ILE A CA 1
ATOM 1837 C C . ILE A 1 232 ? 2.304 4.758 -38.482 1.00 29.73 232 ILE A C 1
ATOM 1839 O O . ILE A 1 232 ? 1.584 5.596 -39.014 1.00 29.73 232 ILE A O 1
ATOM 1843 N N . LEU A 1 233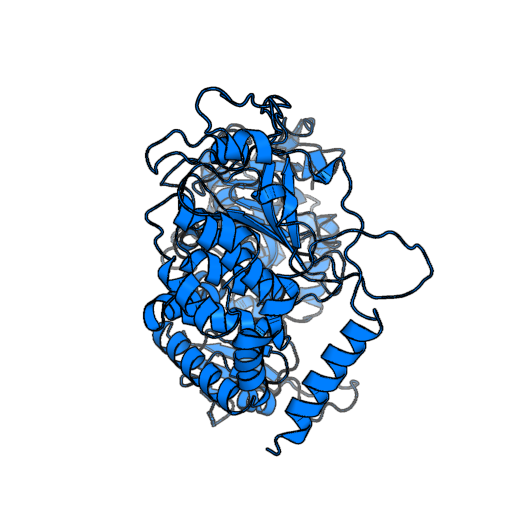 ? 2.235 4.547 -37.163 1.00 29.72 233 LEU A N 1
ATOM 1844 C CA . LEU A 1 233 ? 1.351 5.347 -36.293 1.00 29.72 233 LEU A CA 1
ATOM 1845 C C . LEU A 1 233 ? 1.898 6.760 -36.021 1.00 29.72 233 LEU A C 1
ATOM 1847 O O . LEU A 1 233 ? 1.189 7.598 -35.477 1.00 29.72 233 LEU A O 1
ATOM 1851 N N . THR A 1 234 ? 3.134 7.019 -36.444 1.00 30.72 234 THR A N 1
ATOM 1852 C CA . THR A 1 234 ? 3.837 8.306 -36.395 1.00 30.72 234 THR A CA 1
ATOM 1853 C C . THR A 1 234 ? 3.761 9.084 -37.716 1.00 30.72 234 THR A C 1
ATOM 1855 O O . THR A 1 234 ? 4.305 10.177 -37.828 1.00 30.72 234 THR A O 1
ATOM 1858 N N . PHE A 1 235 ? 3.033 8.567 -38.718 1.00 24.14 235 PHE A N 1
ATOM 1859 C CA . PHE A 1 235 ? 2.811 9.227 -40.008 1.00 24.14 235 PHE A CA 1
ATOM 1860 C C . PHE A 1 235 ? 1.334 9.189 -40.429 1.00 24.14 235 PHE A C 1
ATOM 1862 O O . PHE A 1 235 ? 0.966 8.455 -41.340 1.00 24.14 235 PHE A O 1
ATOM 1869 N N . ILE A 1 236 ? 0.480 10.040 -39.847 1.00 22.31 236 ILE A N 1
ATOM 1870 C CA . ILE A 1 236 ? -0.693 10.555 -40.583 1.00 22.31 236 ILE A CA 1
ATOM 1871 C C . ILE A 1 236 ? -0.864 12.059 -40.317 1.00 22.31 236 ILE A C 1
ATOM 1873 O O . ILE A 1 236 ? -1.644 12.463 -39.454 1.00 22.31 236 ILE A O 1
ATOM 1877 N N . PRO A 1 237 ? -0.201 12.927 -41.098 1.00 23.11 237 PRO A N 1
ATOM 1878 C CA . PRO A 1 237 ? -0.686 14.275 -41.312 1.00 23.11 237 PRO A CA 1
ATOM 1879 C C . PRO A 1 237 ? -1.806 14.273 -42.372 1.00 23.11 237 PRO A C 1
ATOM 1881 O O . PRO A 1 237 ? -1.713 13.588 -43.386 1.00 23.11 237 PRO A O 1
ATOM 1884 N N . ALA A 1 238 ? -2.801 15.141 -42.159 1.00 20.22 238 ALA A N 1
ATOM 1885 C CA . ALA A 1 238 ? -3.832 15.618 -43.100 1.00 20.22 238 ALA A CA 1
ATOM 1886 C C . ALA A 1 238 ? -5.232 14.954 -43.077 1.00 20.22 238 ALA A C 1
ATOM 1888 O O . ALA A 1 238 ? -5.540 14.002 -43.781 1.00 20.22 238 ALA A O 1
ATOM 1889 N N . VAL A 1 239 ? -6.126 15.599 -42.315 1.00 25.39 239 VAL A N 1
ATOM 1890 C CA . VAL A 1 239 ? -7.459 16.099 -42.720 1.00 25.39 239 VAL A CA 1
ATOM 1891 C C . VAL A 1 239 ? -8.159 15.381 -43.893 1.00 25.39 239 VAL A C 1
ATOM 1893 O O . VAL A 1 239 ? -7.865 15.670 -45.050 1.00 25.39 239 VAL A O 1
ATOM 1896 N N . ARG A 1 240 ? -9.254 14.656 -43.607 1.00 19.98 240 ARG A N 1
ATOM 1897 C CA . ARG A 1 240 ? -10.561 14.866 -44.272 1.00 19.98 240 ARG A CA 1
ATOM 1898 C C . ARG A 1 240 ? -11.713 14.154 -43.551 1.00 19.98 240 ARG A C 1
ATOM 1900 O O . ARG A 1 240 ? -11.603 13.022 -43.106 1.00 19.98 240 ARG A O 1
ATOM 1907 N N . VAL A 1 241 ? -12.817 14.887 -43.445 1.00 29.70 241 VAL A N 1
ATOM 1908 C CA . VAL A 1 241 ? -14.106 14.528 -42.837 1.00 29.70 241 VAL A CA 1
ATOM 1909 C C . VAL A 1 241 ? -14.833 13.477 -43.675 1.00 29.70 241 VAL A C 1
ATOM 1911 O O . VAL A 1 241 ? -15.083 13.761 -44.841 1.00 29.70 241 VAL A O 1
ATOM 1914 N N . VAL A 1 242 ? -15.288 12.372 -43.068 1.00 21.17 242 VAL A N 1
ATOM 1915 C CA . VAL A 1 242 ? -16.531 11.667 -43.447 1.00 21.17 242 VAL A CA 1
ATOM 1916 C C . VAL A 1 242 ? -17.148 11.015 -42.200 1.00 21.17 242 VAL A C 1
ATOM 1918 O O . VAL A 1 242 ? -16.513 10.247 -41.488 1.00 21.17 242 VAL A O 1
ATOM 1921 N N . THR A 1 243 ? -18.407 11.346 -41.923 1.00 32.91 243 THR A N 1
ATOM 1922 C CA . THR A 1 243 ? -19.280 10.694 -40.936 1.00 32.91 243 THR A CA 1
ATOM 1923 C C . THR A 1 243 ? -19.885 9.409 -41.498 1.00 32.91 243 THR A C 1
ATOM 1925 O O . THR A 1 243 ? -20.434 9.490 -42.592 1.00 32.91 243 THR A O 1
ATOM 1928 N N . LEU A 1 244 ? -19.911 8.304 -40.729 1.00 22.42 244 LEU A N 1
ATOM 1929 C CA . LEU A 1 244 ? -21.011 7.311 -40.680 1.00 22.42 244 LEU A CA 1
ATOM 1930 C C . LEU A 1 244 ? -20.764 6.173 -39.652 1.00 22.42 244 LEU A C 1
ATOM 1932 O O . LEU A 1 244 ? -19.711 5.555 -39.638 1.00 22.42 244 LEU A O 1
ATOM 1936 N N . GLY A 1 245 ? -21.785 5.876 -38.834 1.00 22.58 245 GLY A N 1
ATOM 1937 C CA . GLY A 1 245 ? -22.295 4.508 -38.600 1.00 22.58 245 GLY A CA 1
ATOM 1938 C C . GLY A 1 245 ? -21.563 3.486 -37.703 1.00 22.58 245 GLY A C 1
ATOM 1939 O O . GLY A 1 245 ? -20.828 2.655 -38.199 1.00 22.58 245 GLY A O 1
ATOM 1940 N N . ALA A 1 246 ? -21.954 3.454 -36.420 1.00 28.20 246 ALA A N 1
ATOM 1941 C CA . ALA A 1 246 ? -22.188 2.303 -35.517 1.00 28.20 246 ALA A CA 1
ATOM 1942 C C . ALA A 1 246 ? -21.196 1.109 -35.359 1.00 28.20 246 ALA A C 1
ATOM 1944 O O . ALA A 1 246 ? -20.944 0.336 -36.270 1.00 28.20 246 ALA A O 1
ATOM 1945 N N . ARG A 1 247 ? -20.898 0.842 -34.068 1.00 27.19 247 ARG A N 1
ATOM 1946 C CA . ARG A 1 247 ? -20.325 -0.372 -33.431 1.00 27.19 247 ARG A CA 1
ATOM 1947 C C . ARG A 1 247 ? -18.859 -0.693 -33.762 1.00 27.19 247 ARG A C 1
ATOM 1949 O O . ARG A 1 247 ? -18.564 -1.489 -34.638 1.00 27.19 247 ARG A O 1
ATOM 1956 N N . GLY A 1 248 ? -17.951 -0.180 -32.930 1.00 20.73 248 GLY A N 1
ATOM 1957 C CA . GLY A 1 248 ? -16.543 -0.581 -32.917 1.00 20.73 248 GLY A CA 1
ATOM 1958 C C . GLY A 1 248 ? -15.803 -0.012 -31.707 1.00 20.73 248 GLY A C 1
ATOM 1959 O O . GLY A 1 248 ? -16.070 1.114 -31.286 1.00 20.73 248 GLY A O 1
ATOM 1960 N N . LEU A 1 249 ? -14.930 -0.829 -31.117 1.00 22.19 249 LEU A N 1
ATOM 1961 C CA . LEU A 1 249 ? -13.991 -0.504 -30.041 1.00 22.19 249 LEU A CA 1
ATOM 1962 C C . LEU A 1 249 ? -13.334 0.875 -30.238 1.00 22.19 249 LEU A C 1
ATOM 1964 O O . LEU A 1 249 ? -12.690 1.121 -31.253 1.00 22.19 249 LEU A O 1
ATOM 1968 N N . ARG A 1 250 ? -13.453 1.762 -29.243 1.00 22.41 250 ARG A N 1
ATOM 1969 C CA . ARG A 1 250 ? -12.759 3.058 -29.227 1.00 22.41 250 ARG A CA 1
ATOM 1970 C C . ARG A 1 250 ? -11.348 2.876 -28.662 1.00 22.41 250 ARG A C 1
ATOM 1972 O O . ARG A 1 250 ? -11.182 2.852 -27.445 1.00 22.41 250 ARG A O 1
ATOM 1979 N N . TYR A 1 251 ? -10.342 2.774 -29.528 1.00 25.31 251 TYR A N 1
ATOM 1980 C CA . TYR A 1 251 ? -8.964 3.077 -29.143 1.00 25.31 251 TYR A CA 1
ATOM 1981 C C . TYR A 1 251 ? -8.792 4.597 -29.155 1.00 25.31 251 TYR A C 1
ATOM 1983 O O . TYR A 1 251 ? -8.741 5.219 -30.210 1.00 25.31 251 TYR A O 1
ATOM 1991 N N . SER A 1 252 ? -8.724 5.203 -27.972 1.00 26.33 252 SER A N 1
ATOM 1992 C CA . SER A 1 252 ? -8.330 6.604 -27.812 1.00 26.33 252 SER A CA 1
ATOM 1993 C C . SER A 1 252 ? -6.810 6.687 -27.651 1.00 26.33 252 SER A C 1
ATOM 1995 O O . SER A 1 252 ? -6.320 6.992 -26.568 1.00 26.33 252 SER A O 1
ATOM 1997 N N . ILE A 1 253 ? -6.049 6.387 -28.705 1.00 28.95 253 ILE A N 1
ATOM 1998 C CA . ILE A 1 253 ? -4.679 6.906 -28.832 1.00 28.95 253 ILE A CA 1
ATOM 1999 C C . ILE A 1 253 ? -4.848 8.218 -29.586 1.00 28.95 253 ILE A C 1
ATOM 2001 O O . ILE A 1 253 ? -4.929 8.234 -30.808 1.00 28.95 253 ILE A O 1
ATOM 2005 N N . ALA A 1 254 ? -5.071 9.308 -28.858 1.00 28.67 254 ALA A N 1
ATOM 2006 C CA . ALA A 1 254 ? -5.361 10.586 -29.483 1.00 28.67 254 ALA A CA 1
ATOM 2007 C C . ALA A 1 254 ? -4.719 11.734 -28.703 1.00 28.67 254 ALA A C 1
ATOM 2009 O O . ALA A 1 254 ? -4.989 11.922 -27.520 1.00 28.67 254 ALA A O 1
ATOM 2010 N N . VAL A 1 255 ? -3.957 12.536 -29.450 1.00 32.69 255 VAL A N 1
ATOM 2011 C CA . VAL A 1 255 ? -3.601 13.939 -29.182 1.00 32.69 255 VAL A CA 1
ATOM 2012 C C . VAL A 1 255 ? -2.457 14.192 -28.194 1.00 32.69 255 VAL A C 1
ATOM 2014 O O . VAL A 1 255 ? -2.563 15.051 -27.326 1.00 32.69 255 VAL A O 1
ATOM 2017 N N . ILE A 1 256 ? -1.315 13.524 -28.366 1.00 35.19 256 ILE A N 1
ATOM 2018 C CA . ILE A 1 256 ? -0.054 14.068 -27.828 1.00 35.19 256 ILE A CA 1
ATOM 2019 C C . ILE A 1 256 ? 0.601 15.049 -28.831 1.00 35.19 256 ILE A C 1
ATOM 2021 O O . ILE A 1 256 ? 1.158 16.069 -28.424 1.00 35.19 256 ILE A O 1
ATOM 2025 N N . GLU A 1 257 ? 0.424 14.834 -30.140 1.00 33.44 257 GLU A N 1
ATOM 2026 C CA . GLU A 1 257 ? 1.047 15.659 -31.191 1.00 33.44 257 GLU A CA 1
ATOM 2027 C C . GLU A 1 257 ? 0.623 17.136 -31.185 1.00 33.44 257 GLU A C 1
ATOM 2029 O O . GLU A 1 257 ? 1.473 18.005 -31.354 1.00 33.44 257 GLU A O 1
ATOM 2034 N N . ALA A 1 258 ? -0.657 17.459 -30.967 1.00 30.91 258 ALA A N 1
ATOM 2035 C CA . ALA A 1 258 ? -1.144 18.842 -31.092 1.00 30.91 258 ALA A CA 1
ATOM 2036 C C . ALA A 1 258 ? -0.944 19.703 -29.829 1.00 30.91 258 ALA A C 1
ATOM 2038 O O . ALA A 1 258 ? -0.967 20.926 -29.914 1.00 30.91 258 ALA A O 1
ATOM 2039 N N . VAL A 1 259 ? -0.758 19.080 -28.658 1.00 34.88 259 VAL A N 1
ATOM 2040 C CA . VAL A 1 259 ? -0.558 19.804 -27.387 1.00 34.88 259 VAL A CA 1
ATOM 2041 C C . VAL A 1 259 ? 0.931 20.001 -27.082 1.00 34.88 259 VAL A C 1
ATOM 2043 O O . VAL A 1 259 ? 1.296 21.001 -26.469 1.00 34.88 259 VAL A O 1
ATOM 2046 N N . MET A 1 260 ? 1.807 19.095 -27.534 1.00 35.06 260 MET A N 1
ATOM 2047 C CA . MET A 1 260 ? 3.251 19.178 -27.262 1.00 35.06 260 MET A CA 1
ATOM 2048 C C . MET A 1 260 ? 4.066 19.896 -28.345 1.00 35.06 260 MET A C 1
ATOM 2050 O O . MET A 1 260 ? 5.154 20.376 -28.040 1.00 35.06 260 MET A O 1
ATOM 2054 N N . SER A 1 261 ? 3.535 20.043 -29.565 1.00 36.41 261 SER A N 1
ATOM 2055 C CA . SER A 1 261 ? 4.134 20.863 -30.642 1.00 36.41 261 SER A CA 1
ATOM 2056 C C . SER A 1 261 ? 4.197 22.358 -30.321 1.00 36.41 261 SER A C 1
ATOM 2058 O O . SER A 1 261 ? 4.935 23.099 -30.957 1.00 36.41 261 SER A O 1
ATOM 2060 N N . ALA A 1 262 ? 3.473 22.813 -29.298 1.00 34.00 262 ALA A N 1
ATOM 2061 C CA . ALA A 1 262 ? 3.492 24.204 -28.862 1.00 34.00 262 ALA A CA 1
ATOM 2062 C C . ALA A 1 262 ? 4.642 24.542 -27.890 1.00 34.00 262 ALA A C 1
ATOM 2064 O O . ALA A 1 262 ? 4.920 25.715 -27.675 1.00 34.00 262 ALA A O 1
ATOM 2065 N N . ASN A 1 263 ? 5.333 23.553 -27.312 1.00 35.62 263 ASN A N 1
ATOM 2066 C CA . ASN A 1 263 ? 6.365 23.793 -26.295 1.00 35.62 263 ASN A CA 1
ATOM 2067 C C . ASN A 1 263 ? 7.797 23.526 -26.755 1.00 35.62 263 ASN A C 1
ATOM 2069 O O . ASN A 1 263 ? 8.657 23.086 -25.995 1.00 35.62 263 ASN A O 1
ATOM 2073 N N . GLU A 1 264 ? 8.065 23.830 -28.017 1.00 39.56 264 GLU A N 1
ATOM 2074 C CA . GLU A 1 264 ? 9.341 23.570 -28.686 1.00 39.56 264 GLU A CA 1
ATOM 2075 C C . GLU A 1 264 ? 10.527 24.433 -28.226 1.00 39.56 264 GLU A C 1
ATOM 2077 O O . GLU A 1 264 ? 11.605 24.349 -28.808 1.00 39.56 264 GLU A O 1
ATOM 2082 N N . ILE A 1 265 ? 10.419 25.201 -27.142 1.00 34.12 265 ILE A N 1
ATOM 2083 C CA . ILE A 1 265 ? 11.433 26.210 -26.808 1.00 34.12 265 ILE A CA 1
ATOM 2084 C C . ILE A 1 265 ? 12.198 25.837 -25.541 1.00 34.12 265 ILE A C 1
ATOM 2086 O O . ILE A 1 265 ? 12.205 26.569 -24.559 1.00 34.12 265 ILE A O 1
ATOM 2090 N N . ALA A 1 266 ? 12.841 24.671 -25.594 1.00 28.78 266 ALA A N 1
ATOM 2091 C CA . ALA A 1 266 ? 14.207 24.463 -25.113 1.00 28.78 266 ALA A CA 1
ATOM 2092 C C . ALA A 1 266 ? 14.673 23.036 -25.474 1.00 28.78 266 ALA A C 1
ATOM 2094 O O . ALA A 1 266 ? 14.197 22.044 -24.933 1.00 28.78 266 ALA A O 1
ATOM 2095 N N . SER A 1 267 ? 15.662 22.931 -26.369 1.00 29.50 267 SER A N 1
ATOM 2096 C CA . SER A 1 267 ? 16.584 21.780 -26.498 1.00 29.50 267 SER A CA 1
ATOM 2097 C C . SER A 1 267 ? 16.151 20.466 -27.202 1.00 29.50 267 SER A C 1
ATOM 2099 O O . SER A 1 267 ? 16.687 19.398 -26.910 1.00 29.50 267 SER A O 1
ATOM 2101 N N . GLY A 1 268 ? 15.314 20.521 -28.251 1.00 30.38 268 GLY A N 1
ATOM 2102 C CA . GLY A 1 268 ? 15.271 19.456 -29.281 1.00 30.38 268 GLY A CA 1
ATOM 2103 C C . GLY A 1 268 ? 14.129 18.434 -29.171 1.00 30.38 268 GLY A C 1
ATOM 2104 O O . GLY A 1 268 ? 14.375 17.223 -29.129 1.00 30.38 268 GLY A O 1
ATOM 2105 N N . SER A 1 269 ? 12.882 18.915 -29.141 1.00 35.12 269 SER A N 1
ATOM 2106 C CA . SER A 1 269 ? 11.663 18.112 -28.944 1.00 35.12 269 SER A CA 1
ATOM 2107 C C . SER A 1 269 ? 10.877 17.755 -30.220 1.00 35.12 269 SER A C 1
ATOM 2109 O O . SER A 1 269 ? 10.021 16.875 -30.155 1.00 35.12 269 SER A O 1
ATOM 2111 N N . THR A 1 270 ? 11.176 18.337 -31.384 1.00 31.48 270 THR A N 1
ATOM 2112 C CA . THR A 1 270 ? 10.394 18.167 -32.633 1.00 31.48 270 THR A CA 1
ATOM 2113 C C . THR A 1 270 ? 10.255 16.713 -33.116 1.00 31.48 270 THR A C 1
ATOM 2115 O O . THR A 1 270 ? 9.179 16.324 -33.567 1.00 31.48 270 THR A O 1
ATOM 2118 N N . SER A 1 271 ? 11.297 15.880 -33.008 1.00 32.59 271 SER A N 1
ATOM 2119 C CA . SER A 1 271 ? 11.250 14.467 -33.442 1.00 32.59 271 SER A CA 1
ATOM 2120 C C . SER A 1 271 ? 10.489 13.556 -32.471 1.00 32.59 271 SER A C 1
ATOM 2122 O O . SER A 1 271 ? 9.789 12.635 -32.884 1.00 32.59 271 SER A O 1
ATOM 2124 N N . LEU A 1 272 ? 10.555 13.852 -31.171 1.00 33.41 272 LEU A N 1
ATOM 2125 C CA . LEU A 1 272 ? 9.849 13.109 -30.120 1.00 33.41 272 LEU A CA 1
ATOM 2126 C C . LEU A 1 272 ? 8.346 13.350 -30.121 1.00 33.41 272 LEU A C 1
ATOM 2128 O O . LEU A 1 272 ? 7.583 12.448 -29.789 1.00 33.41 272 LEU A O 1
ATOM 2132 N N . ILE A 1 273 ? 7.932 14.557 -30.506 1.00 34.56 273 ILE A N 1
ATOM 2133 C CA . ILE A 1 273 ? 6.526 14.962 -30.590 1.00 34.56 273 ILE A CA 1
ATOM 2134 C C . ILE A 1 273 ? 5.793 14.165 -31.672 1.00 34.56 273 ILE A C 1
ATOM 2136 O O . ILE A 1 273 ? 4.648 13.783 -31.457 1.00 34.56 273 ILE A O 1
ATOM 2140 N N . LYS A 1 274 ? 6.476 13.856 -32.778 1.00 35.69 274 LYS A N 1
ATOM 2141 C CA . LYS A 1 274 ? 5.959 13.045 -33.891 1.00 35.69 274 LYS A CA 1
ATOM 2142 C C . LYS A 1 274 ? 6.150 11.540 -33.697 1.00 35.69 274 LYS A C 1
ATOM 2144 O O . LYS A 1 274 ? 5.753 10.756 -34.546 1.00 35.69 274 LYS A O 1
ATOM 2149 N N . GLY A 1 275 ? 6.829 11.119 -32.624 1.00 33.97 275 GLY A N 1
ATOM 2150 C CA . GLY A 1 275 ? 7.285 9.737 -32.439 1.00 33.97 275 GLY A CA 1
ATOM 2151 C C . GLY A 1 275 ? 8.276 9.248 -33.509 1.00 33.97 275 GLY A C 1
ATOM 2152 O O . GLY A 1 275 ? 8.560 8.051 -33.589 1.00 33.97 275 GLY A O 1
ATOM 2153 N N . GLU A 1 276 ? 8.833 10.152 -34.317 1.00 35.59 276 GLU A N 1
ATOM 2154 C CA . GLU A 1 276 ? 9.854 9.836 -35.312 1.00 35.59 276 GLU A CA 1
ATOM 2155 C C . GLU A 1 276 ? 11.106 9.303 -34.588 1.00 35.59 276 GLU A C 1
ATOM 2157 O O . GLU A 1 276 ? 11.783 10.024 -33.853 1.00 35.59 276 GLU A O 1
ATOM 2162 N N . GLY A 1 277 ? 11.407 8.013 -34.779 1.00 35.12 277 GLY A N 1
ATOM 2163 C CA . GLY A 1 277 ? 12.580 7.345 -34.199 1.00 35.12 277 GLY A CA 1
ATOM 2164 C C . GLY A 1 277 ? 12.356 6.623 -32.863 1.00 35.12 277 GLY A C 1
ATOM 2165 O O . GLY A 1 277 ? 13.327 6.149 -32.277 1.00 35.12 277 GLY A O 1
ATOM 2166 N N . ILE A 1 278 ? 11.113 6.505 -32.378 1.00 39.06 278 ILE A N 1
ATOM 2167 C CA . ILE A 1 278 ? 10.798 5.697 -31.188 1.00 39.06 278 ILE A CA 1
ATOM 2168 C C . ILE A 1 278 ? 10.509 4.260 -31.618 1.00 39.06 278 ILE A C 1
ATOM 2170 O O . ILE A 1 278 ? 9.403 3.903 -32.017 1.00 39.06 278 ILE A O 1
ATOM 2174 N N . ASP A 1 279 ? 11.544 3.438 -31.538 1.00 44.06 279 ASP A N 1
ATOM 2175 C CA . ASP A 1 279 ? 11.472 1.989 -31.684 1.00 44.06 279 ASP A CA 1
ATOM 2176 C C . ASP A 1 279 ? 10.873 1.394 -30.401 1.00 44.06 279 ASP A C 1
ATOM 2178 O O . ASP A 1 279 ? 11.432 1.586 -29.324 1.00 44.06 279 ASP A O 1
ATOM 2182 N N . LEU A 1 280 ? 9.730 0.706 -30.516 1.00 47.44 280 LEU A N 1
ATOM 2183 C CA . LEU A 1 280 ? 8.953 0.139 -29.402 1.00 47.44 280 LEU A CA 1
ATOM 2184 C C . LEU A 1 280 ? 9.389 -1.286 -29.011 1.00 47.44 280 LEU A C 1
ATOM 2186 O O . LEU A 1 280 ? 8.663 -1.998 -28.316 1.00 47.44 280 LEU A O 1
ATOM 2190 N N . GLY A 1 281 ? 10.566 -1.716 -29.467 1.00 52.25 281 GLY A N 1
ATOM 2191 C CA . GLY A 1 281 ? 11.240 -2.935 -29.038 1.00 52.25 281 GLY A CA 1
ATOM 2192 C C . GLY A 1 281 ? 12.279 -2.683 -27.940 1.00 52.25 281 GLY A C 1
ATOM 2193 O O . GLY A 1 281 ? 12.155 -1.783 -27.114 1.00 52.25 281 GLY A O 1
ATOM 2194 N N . GLU A 1 282 ? 13.339 -3.491 -27.938 1.00 59.09 282 GLU A N 1
ATOM 2195 C CA . GLU A 1 282 ? 14.471 -3.399 -26.995 1.00 59.09 282 GLU A CA 1
ATOM 2196 C C . GLU A 1 282 ? 15.061 -1.977 -26.899 1.00 59.09 282 GLU A C 1
ATOM 2198 O O . GLU A 1 282 ? 15.375 -1.500 -25.809 1.00 59.09 282 GLU A O 1
ATOM 2203 N N . THR A 1 283 ? 15.081 -1.251 -28.020 1.00 65.12 283 THR A N 1
ATOM 2204 C CA . THR A 1 283 ? 15.543 0.136 -28.113 1.00 65.12 283 THR A CA 1
ATOM 2205 C C . THR A 1 283 ? 14.721 1.096 -27.248 1.00 65.12 283 THR A C 1
ATOM 2207 O O . THR A 1 283 ? 15.299 2.029 -26.687 1.00 65.12 283 THR A O 1
ATOM 2210 N N . MET A 1 284 ? 13.409 0.879 -27.072 1.00 70.88 284 MET A N 1
ATOM 2211 C CA . MET A 1 284 ? 12.580 1.672 -26.154 1.00 70.88 284 MET A CA 1
ATOM 2212 C C . MET A 1 284 ? 13.074 1.518 -24.721 1.00 70.88 284 MET A C 1
ATOM 2214 O O . MET A 1 284 ? 13.251 2.504 -24.011 1.00 70.88 284 MET A O 1
ATOM 2218 N N . PHE A 1 285 ? 13.271 0.278 -24.280 1.00 78.25 285 PHE A N 1
ATOM 2219 C CA . PHE A 1 285 ? 13.618 -0.015 -22.894 1.00 78.25 285 PHE A CA 1
ATOM 2220 C C . PHE A 1 285 ? 15.017 0.500 -22.570 1.00 78.25 285 PHE A C 1
ATOM 2222 O O . PHE A 1 285 ? 15.209 1.153 -21.546 1.00 78.25 285 PHE A O 1
ATOM 2229 N N . GLU A 1 286 ? 15.971 0.292 -23.477 1.00 81.12 286 GLU A N 1
ATOM 2230 C CA . GLU A 1 286 ? 17.319 0.845 -23.358 1.00 81.12 286 GLU A CA 1
ATOM 2231 C C . GLU A 1 286 ? 17.325 2.373 -23.378 1.00 81.12 286 GLU A C 1
ATOM 2233 O O . GLU A 1 286 ? 18.037 2.999 -22.595 1.00 81.12 286 GLU A O 1
ATOM 2238 N N . SER A 1 287 ? 16.537 2.992 -24.259 1.00 76.38 287 SER A N 1
ATOM 2239 C CA . SER A 1 287 ? 16.473 4.453 -24.358 1.00 76.38 287 SER A CA 1
ATOM 2240 C C . SER A 1 287 ? 15.813 5.065 -23.124 1.00 76.38 287 SER A C 1
ATOM 2242 O O . SER A 1 287 ? 16.294 6.074 -22.616 1.00 76.38 287 SER A O 1
ATOM 2244 N N . LEU A 1 288 ? 14.784 4.418 -22.570 1.00 80.56 288 LEU A N 1
ATOM 2245 C CA . LEU A 1 288 ? 14.168 4.829 -21.311 1.00 80.56 288 LEU A CA 1
ATOM 2246 C C . LEU A 1 288 ? 15.153 4.670 -20.142 1.00 80.56 288 LEU A C 1
ATOM 2248 O O . LEU A 1 288 ? 15.244 5.558 -19.300 1.00 80.56 288 LEU A O 1
ATOM 2252 N N . ALA A 1 289 ? 15.937 3.589 -20.111 1.00 86.06 289 ALA A N 1
ATOM 2253 C CA . ALA A 1 289 ? 16.955 3.373 -19.083 1.00 86.06 289 ALA A CA 1
ATOM 2254 C C . ALA A 1 289 ? 18.115 4.375 -19.163 1.00 86.06 289 ALA A C 1
ATOM 2256 O O . ALA A 1 289 ? 18.576 4.856 -18.131 1.00 86.06 289 ALA A O 1
ATOM 2257 N N . LYS A 1 290 ? 18.549 4.764 -20.369 1.00 86.50 290 LYS A N 1
ATOM 2258 C CA . LYS A 1 290 ? 19.526 5.855 -20.557 1.00 86.50 290 LYS A CA 1
ATOM 2259 C C . LYS A 1 290 ? 19.023 7.182 -19.987 1.00 86.50 290 LYS A C 1
ATOM 2261 O O . LYS A 1 290 ? 19.827 8.012 -19.583 1.00 86.50 290 LYS A O 1
ATOM 2266 N N . LEU A 1 291 ? 17.704 7.355 -19.921 1.00 84.44 291 LEU A N 1
ATOM 2267 C CA . LEU A 1 291 ? 17.044 8.518 -19.341 1.00 84.44 291 LEU A CA 1
ATOM 2268 C C . LEU A 1 291 ? 16.703 8.341 -17.854 1.00 84.44 291 LEU A C 1
ATOM 2270 O O . LEU A 1 291 ? 15.952 9.155 -17.332 1.00 84.44 291 LEU A O 1
ATOM 2274 N N . ALA A 1 292 ? 17.209 7.320 -17.149 1.00 87.69 292 ALA A N 1
ATOM 2275 C CA . ALA A 1 292 ? 16.905 7.106 -15.726 1.00 87.69 292 ALA A CA 1
ATOM 2276 C C . ALA A 1 292 ? 17.332 8.282 -14.823 1.00 87.69 292 ALA A C 1
ATOM 2278 O O . ALA A 1 292 ? 16.679 8.552 -13.810 1.00 87.69 292 ALA A O 1
ATOM 2279 N N . ASP A 1 293 ? 18.389 8.995 -15.218 1.00 87.75 293 ASP A N 1
ATOM 2280 C CA . ASP A 1 293 ? 18.949 10.168 -14.539 1.00 87.75 293 ASP A CA 1
ATOM 2281 C C . ASP A 1 293 ? 19.152 11.323 -15.550 1.00 87.75 293 ASP A C 1
ATOM 2283 O O . ASP A 1 293 ? 20.276 11.595 -15.984 1.00 87.75 293 ASP A O 1
ATOM 2287 N N . PRO A 1 294 ? 18.049 11.955 -15.994 1.00 79.50 294 PRO A N 1
ATOM 2288 C CA . PRO A 1 294 ? 18.049 12.971 -17.036 1.00 79.50 294 PRO A CA 1
ATOM 2289 C C . PRO A 1 294 ? 18.752 14.251 -16.563 1.00 79.50 294 PRO A C 1
ATOM 2291 O O . PRO A 1 294 ? 18.444 14.802 -15.504 1.00 79.50 294 PRO A O 1
ATOM 2294 N N . LYS A 1 295 ? 19.682 14.749 -17.378 1.00 81.19 295 LYS A N 1
ATOM 2295 C CA . LYS A 1 295 ? 20.545 15.911 -17.108 1.00 81.19 295 LYS A CA 1
ATOM 2296 C C . LYS A 1 295 ? 19.991 17.221 -17.636 1.00 81.19 295 LYS A C 1
ATOM 2298 O O . LYS A 1 295 ? 20.427 18.285 -17.202 1.00 81.19 295 LYS A O 1
ATOM 2303 N N . SER A 1 296 ? 19.016 17.152 -18.533 1.00 70.56 296 SER A N 1
ATOM 2304 C CA . SER A 1 296 ? 18.296 18.316 -19.030 1.00 70.56 296 SER A CA 1
ATOM 2305 C C . SER A 1 296 ? 16.792 18.176 -18.841 1.00 70.56 296 SER A C 1
ATOM 2307 O O . SER A 1 296 ? 16.233 17.100 -18.629 1.00 70.56 296 SER A O 1
ATOM 2309 N N . ASP A 1 297 ? 16.139 19.317 -18.919 1.00 62.41 297 ASP A N 1
ATOM 2310 C CA . ASP A 1 297 ? 14.701 19.480 -19.044 1.00 62.41 297 ASP A CA 1
ATOM 2311 C C . ASP A 1 297 ? 14.135 18.723 -20.267 1.00 62.41 297 ASP A C 1
ATOM 2313 O O . ASP A 1 297 ? 13.145 17.996 -20.147 1.00 62.41 297 ASP A O 1
ATOM 2317 N N . GLY A 1 298 ? 14.834 18.769 -21.407 1.00 64.00 298 GLY A N 1
ATOM 2318 C CA . GLY A 1 298 ? 14.522 17.967 -22.589 1.00 64.00 298 GLY A CA 1
ATOM 2319 C C . GLY A 1 298 ? 14.601 16.459 -22.324 1.00 64.00 298 GLY A C 1
ATOM 2320 O O . GLY A 1 298 ? 13.706 15.712 -22.719 1.00 64.00 298 GLY A O 1
ATOM 2321 N N . GLU A 1 299 ? 15.626 15.989 -21.609 1.00 70.94 299 GLU A N 1
ATOM 2322 C CA . GLU A 1 299 ? 15.751 14.579 -21.218 1.00 70.94 299 GLU A CA 1
ATOM 2323 C C . GLU A 1 299 ? 14.657 14.141 -20.233 1.00 70.94 299 GLU A C 1
ATOM 2325 O O . GLU A 1 299 ? 14.126 13.037 -20.371 1.00 70.94 299 GLU A O 1
ATOM 2330 N N . ARG A 1 300 ? 14.243 15.010 -19.299 1.00 74.50 300 ARG A N 1
ATOM 2331 C CA . ARG A 1 300 ? 13.095 14.748 -18.411 1.00 74.50 300 ARG A CA 1
ATOM 2332 C C . ARG A 1 300 ? 11.805 14.580 -19.208 1.00 74.50 300 ARG A C 1
ATOM 2334 O O . ARG A 1 300 ? 11.092 13.594 -19.019 1.00 74.50 300 ARG A O 1
ATOM 2341 N N . GLY A 1 301 ? 11.534 15.488 -20.147 1.00 70.12 301 GLY A N 1
ATOM 2342 C CA . GLY A 1 301 ? 10.376 15.389 -21.039 1.00 70.12 301 GLY A CA 1
ATOM 2343 C C . GLY A 1 301 ? 10.366 14.084 -21.844 1.00 70.12 301 GLY A C 1
ATOM 2344 O O . GLY A 1 301 ? 9.337 13.408 -21.920 1.00 70.12 301 GLY A O 1
ATOM 2345 N N . ARG A 1 302 ? 11.529 13.673 -22.372 1.00 69.50 302 ARG A N 1
ATOM 2346 C CA . ARG A 1 302 ? 11.709 12.390 -23.077 1.00 69.50 302 ARG A CA 1
ATOM 2347 C C . ARG A 1 302 ? 11.407 11.195 -22.176 1.00 69.50 302 ARG A C 1
ATOM 2349 O O . ARG A 1 302 ? 10.654 10.311 -22.580 1.00 69.50 302 ARG A O 1
ATOM 2356 N N . GLN A 1 303 ? 11.946 11.184 -20.956 1.00 78.25 303 GLN A N 1
ATOM 2357 C CA . GLN A 1 303 ? 11.718 10.107 -19.990 1.00 78.25 303 GLN A CA 1
ATOM 2358 C C . GLN A 1 303 ? 10.221 9.963 -19.686 1.00 78.25 303 GLN A C 1
ATOM 2360 O O . GLN A 1 303 ? 9.675 8.863 -19.757 1.00 78.25 303 GLN A O 1
ATOM 2365 N N . VAL A 1 304 ? 9.545 11.081 -19.401 1.00 75.25 304 VAL A N 1
ATOM 2366 C CA . VAL A 1 304 ? 8.107 11.115 -19.104 1.00 75.25 304 VAL A CA 1
ATOM 2367 C C . VAL A 1 304 ? 7.289 10.599 -20.283 1.00 75.25 304 VAL A C 1
ATOM 2369 O O . VAL A 1 304 ? 6.419 9.749 -20.095 1.00 75.25 304 VAL A O 1
ATOM 2372 N N . PHE A 1 305 ? 7.586 11.055 -21.501 1.00 71.56 305 PHE A N 1
ATOM 2373 C CA . PHE A 1 305 ? 6.894 10.597 -22.702 1.00 71.56 305 PHE A CA 1
ATOM 2374 C C . PHE A 1 305 ? 7.044 9.084 -22.904 1.00 71.56 305 PHE A C 1
ATOM 2376 O O . PHE A 1 305 ? 6.058 8.373 -23.108 1.00 71.56 305 PHE A O 1
ATOM 2383 N N . MET A 1 306 ? 8.267 8.565 -22.805 1.00 72.25 306 MET A N 1
ATOM 2384 C CA . MET A 1 306 ? 8.535 7.135 -22.957 1.00 72.25 306 MET A CA 1
ATOM 2385 C C . MET A 1 306 ? 7.868 6.301 -21.857 1.00 72.25 306 MET A C 1
ATOM 2387 O O . MET A 1 306 ? 7.311 5.241 -22.141 1.00 72.25 306 MET A O 1
ATOM 2391 N N . PHE A 1 307 ? 7.854 6.797 -20.619 1.00 77.75 307 PHE A N 1
ATOM 2392 C CA . PHE A 1 307 ? 7.167 6.155 -19.501 1.00 77.75 307 PHE A CA 1
ATOM 2393 C C . PHE A 1 307 ? 5.644 6.098 -19.701 1.00 77.75 307 PHE A C 1
ATOM 2395 O O . PHE A 1 307 ? 5.024 5.068 -19.438 1.00 77.75 307 PHE A O 1
ATOM 2402 N N . ILE A 1 308 ? 5.028 7.167 -20.215 1.00 73.50 308 ILE A N 1
ATOM 2403 C CA . ILE A 1 308 ? 3.596 7.173 -20.552 1.00 73.50 308 ILE A CA 1
ATOM 2404 C C . ILE A 1 308 ? 3.307 6.131 -21.627 1.00 73.50 308 ILE A C 1
ATOM 2406 O O . ILE A 1 308 ? 2.393 5.328 -21.457 1.00 73.50 308 ILE A O 1
ATOM 2410 N N . ASN A 1 309 ? 4.105 6.092 -22.697 1.00 69.50 309 ASN A N 1
ATOM 2411 C CA . ASN A 1 309 ? 3.946 5.080 -23.740 1.00 69.50 309 ASN A CA 1
ATOM 2412 C C . ASN A 1 309 ? 4.054 3.667 -23.160 1.00 69.50 309 ASN A C 1
ATOM 2414 O O . ASN A 1 309 ? 3.187 2.844 -23.437 1.00 69.50 309 ASN A O 1
ATOM 2418 N N . LEU A 1 310 ? 5.032 3.418 -22.279 1.00 73.50 310 LEU A N 1
ATOM 2419 C CA . LEU A 1 310 ? 5.194 2.139 -21.582 1.00 73.50 310 LEU A CA 1
ATOM 2420 C C . LEU A 1 310 ? 3.937 1.757 -20.791 1.00 73.50 310 LEU A C 1
ATOM 2422 O O . LEU A 1 310 ? 3.468 0.621 -20.862 1.00 73.50 310 LEU A O 1
ATOM 2426 N N . ALA A 1 311 ? 3.366 2.702 -20.044 1.00 71.00 311 ALA A N 1
ATOM 2427 C CA . ALA A 1 311 ? 2.164 2.460 -19.258 1.00 71.00 311 ALA A CA 1
ATOM 2428 C C . ALA A 1 311 ? 0.926 2.142 -20.116 1.00 71.00 311 ALA A C 1
ATOM 2430 O O . ALA A 1 311 ? 0.013 1.466 -19.635 1.00 71.00 311 ALA A O 1
ATOM 2431 N N . LEU A 1 312 ? 0.907 2.601 -21.371 1.00 66.81 312 LEU A N 1
ATOM 2432 C CA . LEU A 1 312 ? -0.187 2.424 -22.328 1.00 66.81 312 LEU A CA 1
ATOM 2433 C C . LEU A 1 312 ? -0.056 1.167 -23.208 1.00 66.81 312 LEU A C 1
ATOM 2435 O O . LEU A 1 312 ? -0.968 0.912 -23.993 1.00 66.81 312 LEU A O 1
ATOM 2439 N N . ILE A 1 313 ? 1.001 0.347 -23.060 1.00 59.66 313 ILE A N 1
ATOM 2440 C CA . ILE A 1 313 ? 1.281 -0.856 -23.887 1.00 59.66 313 ILE A CA 1
ATOM 2441 C C . ILE A 1 313 ? 0.155 -1.930 -23.867 1.00 59.66 313 ILE A C 1
ATOM 2443 O O . ILE A 1 313 ? 0.219 -2.921 -24.590 1.00 59.66 313 ILE A O 1
ATOM 2447 N N . ALA A 1 314 ? -0.947 -1.738 -23.134 1.00 49.44 314 ALA A N 1
ATOM 2448 C CA . ALA A 1 314 ? -2.127 -2.604 -23.208 1.00 49.44 314 ALA A CA 1
ATOM 2449 C C . ALA A 1 314 ? -3.452 -1.828 -23.027 1.00 49.44 314 ALA A C 1
ATOM 2451 O O . ALA A 1 314 ? -3.778 -1.429 -21.904 1.00 49.44 314 ALA A O 1
ATOM 2452 N N . PRO A 1 315 ? -4.285 -1.674 -24.076 1.00 43.56 315 PRO A N 1
ATOM 2453 C CA . PRO A 1 315 ? -5.596 -1.045 -23.977 1.00 43.56 315 PRO A CA 1
ATOM 2454 C C . PRO A 1 315 ? -6.655 -2.136 -23.774 1.00 43.56 315 PRO A C 1
ATOM 2456 O O . PRO A 1 315 ? -7.342 -2.543 -24.709 1.00 43.56 315 PRO A O 1
ATOM 2459 N N . SER A 1 316 ? -6.795 -2.649 -22.550 1.00 38.50 316 SER A N 1
ATOM 2460 C CA . SER A 1 316 ? -8.034 -3.357 -22.206 1.00 38.50 316 SER A CA 1
ATOM 2461 C C . SER A 1 316 ? -9.091 -2.308 -21.837 1.00 38.50 316 SER A C 1
ATOM 2463 O O . SER A 1 316 ? -8.899 -1.497 -20.934 1.00 38.50 316 SER A O 1
ATOM 2465 N N . ILE A 1 317 ? -10.188 -2.281 -22.596 1.00 37.38 317 ILE A N 1
ATOM 2466 C CA . ILE A 1 317 ? -11.205 -1.208 -22.670 1.00 37.38 317 ILE A CA 1
ATOM 2467 C C . ILE A 1 317 ? -11.983 -0.963 -21.359 1.00 37.38 317 ILE A C 1
ATOM 2469 O O . ILE A 1 317 ? -12.845 -0.087 -21.307 1.00 37.38 317 ILE A O 1
ATOM 2473 N N . GLN A 1 318 ? -11.690 -1.695 -20.281 1.00 36.38 318 GLN A N 1
ATOM 2474 C CA . GLN A 1 318 ? -12.414 -1.583 -19.009 1.00 36.38 318 GLN A CA 1
ATOM 2475 C C . GLN A 1 318 ? -11.519 -1.364 -17.772 1.00 36.38 318 GLN A C 1
ATOM 2477 O O . GLN A 1 318 ? -12.027 -0.819 -16.796 1.00 36.38 318 GLN A O 1
ATOM 2482 N N . ASP A 1 319 ? -10.209 -1.657 -17.839 1.00 51.56 319 ASP A N 1
ATOM 2483 C CA . ASP A 1 319 ? -9.267 -1.584 -16.697 1.00 51.56 319 ASP A CA 1
ATOM 2484 C C . ASP A 1 319 ? -7.864 -1.040 -17.085 1.00 51.56 319 ASP A C 1
ATOM 2486 O O . ASP A 1 319 ? -6.841 -1.368 -16.479 1.00 51.56 319 ASP A O 1
ATOM 2490 N N . GLY A 1 320 ? -7.789 -0.240 -18.156 1.00 56.38 320 GLY A N 1
ATOM 2491 C CA . GLY A 1 320 ? -6.534 0.268 -18.723 1.00 56.38 320 GLY A CA 1
ATOM 2492 C C . GLY A 1 320 ? -6.005 1.564 -18.095 1.00 56.38 320 GLY A C 1
ATOM 2493 O O . GLY A 1 320 ? -6.750 2.364 -17.522 1.00 56.38 320 GLY A O 1
ATOM 2494 N N . ALA A 1 321 ? -4.700 1.795 -18.256 1.00 64.12 321 ALA A N 1
ATOM 2495 C CA . ALA A 1 321 ? -4.102 3.105 -18.031 1.00 64.12 321 ALA A CA 1
ATOM 2496 C C . ALA A 1 321 ? -4.598 4.098 -19.095 1.00 64.12 321 ALA A C 1
ATOM 2498 O O . ALA A 1 321 ? -4.790 3.750 -20.259 1.00 64.12 321 ALA A O 1
ATOM 2499 N N . ARG A 1 322 ? -4.781 5.350 -18.697 1.00 63.28 322 ARG A N 1
ATOM 2500 C CA . ARG A 1 322 ? -5.086 6.493 -19.553 1.00 63.28 322 ARG A CA 1
ATOM 2501 C C . ARG A 1 322 ? -4.276 7.679 -19.072 1.00 63.28 322 ARG A C 1
ATOM 2503 O O . ARG A 1 322 ? -4.029 7.819 -17.879 1.00 63.28 322 ARG A O 1
ATOM 2510 N N . TRP A 1 323 ? -3.910 8.566 -19.973 1.00 60.06 323 TRP A N 1
ATOM 2511 C CA . TRP A 1 323 ? -3.331 9.844 -19.592 1.00 60.06 323 TRP A CA 1
ATOM 2512 C C . TRP A 1 323 ? -4.369 10.945 -19.799 1.00 60.06 323 TRP A C 1
ATOM 2514 O O . TRP A 1 323 ? -5.278 10.818 -20.623 1.00 60.06 323 TRP A O 1
ATOM 2524 N N . VAL A 1 324 ? -4.270 12.003 -19.005 1.00 57.75 324 VAL A N 1
ATOM 2525 C CA . VAL A 1 324 ? -5.121 13.188 -19.105 1.00 57.75 324 VAL A CA 1
ATOM 2526 C C . VAL A 1 324 ? -4.282 14.442 -18.902 1.00 57.75 324 VAL A C 1
ATOM 2528 O O . VAL A 1 324 ? -3.286 14.425 -18.178 1.00 57.75 324 VAL A O 1
ATOM 2531 N N . LEU A 1 325 ? -4.716 15.544 -19.512 1.00 56.94 325 LEU A N 1
ATOM 2532 C CA . LEU A 1 325 ? -4.226 16.876 -19.173 1.00 56.94 325 LEU A CA 1
ATOM 2533 C C . LEU A 1 325 ? -5.073 17.416 -18.029 1.00 56.94 325 LEU A C 1
ATOM 2535 O O . LEU A 1 325 ? -6.250 17.739 -18.200 1.00 56.94 325 LEU A O 1
ATOM 2539 N N . ARG A 1 326 ? -4.481 17.486 -16.843 1.00 56.38 326 ARG A N 1
ATOM 2540 C CA . ARG A 1 326 ? -5.119 18.059 -15.667 1.00 56.38 326 ARG A CA 1
ATOM 2541 C C . ARG A 1 326 ? -4.951 19.572 -15.707 1.00 56.38 326 ARG A C 1
ATOM 2543 O O . ARG A 1 326 ? -3.827 20.066 -15.748 1.00 56.38 326 ARG A O 1
ATOM 2550 N N . ARG A 1 327 ? -6.065 20.307 -15.646 1.00 58.88 327 ARG A N 1
ATOM 2551 C CA . ARG A 1 327 ? -6.030 21.755 -15.411 1.00 58.88 327 ARG A CA 1
ATOM 2552 C C . ARG A 1 327 ? -5.403 22.021 -14.048 1.00 58.88 327 ARG A C 1
ATOM 2554 O O . ARG A 1 327 ? -5.796 21.402 -13.055 1.00 58.88 327 ARG A O 1
ATOM 2561 N N . ILE A 1 328 ? -4.447 22.931 -14.017 1.00 57.19 328 ILE A N 1
ATOM 2562 C CA . ILE A 1 328 ? -3.788 23.348 -12.793 1.00 57.19 328 ILE A CA 1
ATOM 2563 C C . ILE A 1 328 ? -4.708 24.347 -12.070 1.00 57.19 328 ILE A C 1
ATOM 2565 O O . ILE A 1 328 ? -5.169 25.327 -12.654 1.00 57.19 328 ILE A O 1
ATOM 2569 N N . TRP A 1 329 ? -5.056 24.046 -10.818 1.00 49.19 329 TRP A N 1
ATOM 2570 C CA . TRP A 1 329 ? -5.980 24.858 -10.019 1.00 49.19 329 TRP A CA 1
ATOM 2571 C C . TRP A 1 329 ? -5.219 26.027 -9.373 1.00 49.19 329 TRP A C 1
ATOM 2573 O O . TRP A 1 329 ? -4.043 25.892 -9.055 1.00 49.19 329 TRP A O 1
ATOM 2583 N N . ASN A 1 330 ? -5.888 27.164 -9.155 1.00 50.16 330 ASN A N 1
ATOM 2584 C CA . ASN A 1 330 ? -5.338 28.391 -8.542 1.00 50.16 330 ASN A CA 1
ATOM 2585 C C . ASN A 1 330 ? -4.274 29.160 -9.349 1.00 50.16 330 ASN A C 1
ATOM 2587 O O . ASN A 1 330 ? -3.771 30.176 -8.875 1.00 50.16 330 ASN A O 1
ATOM 2591 N N . THR A 1 331 ? -3.969 28.748 -10.577 1.00 50.41 331 THR A N 1
ATOM 2592 C CA . THR A 1 331 ? -3.208 29.569 -11.530 1.00 50.41 331 THR A CA 1
ATOM 2593 C C . THR A 1 331 ? -4.187 30.428 -12.341 1.00 50.41 331 THR A C 1
ATOM 2595 O O . THR A 1 331 ? -5.296 29.961 -12.626 1.00 50.41 331 THR A O 1
ATOM 2598 N N . PRO A 1 332 ? -3.841 31.676 -12.721 1.00 49.44 332 PRO A N 1
ATOM 2599 C CA . PRO A 1 332 ? -4.663 32.453 -13.644 1.00 49.44 332 PRO A CA 1
ATOM 2600 C C . PRO A 1 332 ? -5.029 31.610 -14.868 1.00 49.44 332 PRO A C 1
ATOM 2602 O O . PRO A 1 332 ? -4.186 30.873 -15.379 1.00 49.44 332 PRO A O 1
ATOM 2605 N N . SER A 1 333 ? -6.261 31.742 -15.367 1.00 52.00 333 SER A N 1
ATOM 2606 C CA . SER A 1 333 ? -6.798 30.979 -16.510 1.00 52.00 333 SER A CA 1
ATOM 2607 C C . SER A 1 333 ? -6.024 31.167 -17.824 1.00 52.00 333 SER A C 1
ATOM 2609 O O . SER A 1 333 ? -6.416 30.635 -18.851 1.00 52.00 333 SER A O 1
ATOM 2611 N N . SER A 1 334 ? -4.938 31.937 -17.806 1.00 54.91 334 SER A N 1
ATOM 2612 C CA . SER A 1 334 ? -4.047 32.178 -18.927 1.00 54.91 334 SER A CA 1
ATOM 2613 C C . SER A 1 334 ? -2.709 32.730 -18.407 1.00 54.91 334 SER A C 1
ATOM 2615 O O . SER A 1 334 ? -2.682 33.813 -17.816 1.00 54.91 334 SER A O 1
ATOM 2617 N N . ILE A 1 335 ? -1.600 32.032 -18.637 1.00 51.81 335 ILE A N 1
ATOM 2618 C CA . ILE A 1 335 ? -0.239 32.570 -18.483 1.00 51.81 335 ILE A CA 1
ATOM 2619 C C . ILE A 1 335 ? 0.139 33.242 -19.805 1.00 51.81 335 ILE A C 1
ATOM 2621 O O . ILE A 1 335 ? -0.134 32.688 -20.868 1.00 51.81 335 ILE A O 1
ATOM 2625 N N . ARG A 1 336 ? 0.733 34.440 -19.757 1.00 51.69 336 ARG A N 1
ATOM 2626 C CA . ARG A 1 336 ? 1.154 35.176 -20.960 1.00 51.69 336 ARG A CA 1
ATOM 2627 C C . ARG A 1 336 ? 2.538 34.736 -21.416 1.00 51.69 336 ARG A C 1
ATOM 2629 O O . ARG A 1 336 ? 3.449 34.647 -20.600 1.00 51.69 336 ARG A O 1
ATOM 2636 N N . TYR A 1 337 ? 2.696 34.543 -22.718 1.00 48.03 337 TYR A N 1
ATOM 2637 C CA . TYR A 1 337 ? 3.995 34.267 -23.322 1.00 48.03 337 TYR A CA 1
ATOM 2638 C C . TYR A 1 337 ? 4.802 35.550 -23.502 1.00 48.03 337 TYR A C 1
ATOM 2640 O O . TYR A 1 337 ? 4.272 36.550 -23.996 1.00 48.03 337 TYR A O 1
ATOM 2648 N N . ASP A 1 338 ? 6.098 35.512 -23.187 1.00 51.94 338 ASP A N 1
ATOM 2649 C CA . ASP A 1 338 ? 7.021 36.546 -23.654 1.00 51.94 338 ASP A CA 1
ATOM 2650 C C . ASP A 1 338 ? 7.401 36.277 -25.114 1.00 51.94 338 ASP A C 1
ATOM 2652 O O . ASP A 1 338 ? 8.473 35.774 -25.441 1.00 51.94 338 ASP A O 1
ATOM 2656 N N . LEU A 1 339 ? 6.485 36.621 -26.019 1.00 50.22 339 LEU A N 1
ATOM 2657 C CA . LEU A 1 339 ? 6.653 36.426 -27.459 1.00 50.22 339 LEU A CA 1
ATOM 2658 C C . LEU A 1 339 ? 7.867 37.168 -28.044 1.00 50.22 339 LEU A C 1
ATOM 2660 O O . LEU A 1 339 ? 8.225 36.911 -29.191 1.00 50.22 339 LEU A O 1
ATOM 2664 N N . LYS A 1 340 ? 8.476 38.107 -27.306 1.00 52.62 340 LYS A N 1
ATOM 2665 C CA . LYS A 1 340 ? 9.688 38.815 -27.743 1.00 52.62 340 LYS A CA 1
ATOM 2666 C C . LYS A 1 340 ? 10.955 38.001 -27.497 1.00 52.62 340 LYS A C 1
ATOM 2668 O O . LYS A 1 340 ? 11.947 38.238 -28.180 1.00 52.62 340 LYS A O 1
ATOM 2673 N N . ALA A 1 341 ? 10.911 37.059 -26.558 1.00 48.47 341 ALA A N 1
ATOM 2674 C CA . ALA A 1 341 ? 12.002 36.135 -26.278 1.00 48.47 341 ALA A CA 1
ATOM 2675 C C . ALA A 1 341 ? 12.022 34.929 -27.237 1.00 48.47 341 ALA A C 1
ATOM 2677 O O . ALA A 1 341 ? 13.016 34.209 -27.284 1.00 48.47 341 ALA A O 1
ATOM 2678 N N . LEU A 1 342 ? 10.945 34.707 -28.006 1.00 44.16 342 LEU A N 1
ATOM 2679 C CA . LEU A 1 342 ? 10.793 33.531 -28.864 1.00 44.16 342 LEU A CA 1
ATOM 2680 C C . LEU A 1 342 ? 11.262 33.790 -30.312 1.00 44.16 342 LEU A C 1
ATOM 2682 O O . LEU A 1 342 ? 10.863 34.794 -30.915 1.00 44.16 342 LEU A O 1
ATOM 2686 N N . PRO A 1 343 ? 12.037 32.870 -30.914 1.00 46.81 343 PRO A N 1
ATOM 2687 C CA . PRO A 1 343 ? 12.338 32.860 -32.344 1.00 46.81 343 PRO A CA 1
ATOM 2688 C C . PRO A 1 343 ? 11.084 32.862 -33.237 1.00 46.81 343 PRO A C 1
ATOM 2690 O O . PRO A 1 343 ? 10.021 32.353 -32.885 1.00 46.81 343 PRO A O 1
ATOM 2693 N N . GLU A 1 344 ? 11.199 33.420 -34.446 1.00 50.59 344 GLU A N 1
ATOM 2694 C CA . GLU A 1 344 ? 10.072 33.538 -35.384 1.00 50.59 344 GLU A CA 1
ATOM 2695 C C . GLU A 1 344 ? 9.379 32.211 -35.771 1.00 50.59 344 GLU A C 1
ATOM 2697 O O . GLU A 1 344 ? 8.146 32.228 -35.872 1.00 50.59 344 GLU A O 1
ATOM 2702 N N . PRO A 1 345 ? 10.093 31.083 -35.973 1.00 46.75 345 PRO A N 1
ATOM 2703 C CA . PRO A 1 345 ? 9.466 29.786 -36.233 1.00 46.75 345 PRO A CA 1
ATOM 2704 C C . PRO A 1 345 ? 8.525 29.358 -35.104 1.00 46.75 345 PRO A C 1
ATOM 2706 O O . PRO A 1 345 ? 7.394 28.953 -35.366 1.00 46.75 345 PRO A O 1
ATOM 2709 N N . ASP A 1 346 ? 8.943 29.562 -33.858 1.00 44.41 346 ASP A N 1
ATOM 2710 C CA . ASP A 1 346 ? 8.213 29.087 -32.686 1.00 44.41 346 ASP A CA 1
ATOM 2711 C C . ASP A 1 346 ? 6.962 29.940 -32.427 1.00 44.41 346 ASP A C 1
ATOM 2713 O O . ASP A 1 346 ? 5.887 29.427 -32.115 1.00 44.41 346 ASP A O 1
ATOM 2717 N N . ARG A 1 347 ? 7.040 31.257 -32.679 1.00 51.16 347 ARG A N 1
ATOM 2718 C CA . ARG A 1 347 ? 5.856 32.142 -32.655 1.00 51.16 347 ARG A CA 1
ATOM 2719 C C . ARG A 1 347 ? 4.801 31.735 -33.691 1.00 51.16 347 ARG A C 1
ATOM 2721 O O . ARG A 1 347 ? 3.604 31.860 -33.429 1.00 51.16 347 ARG A O 1
ATOM 2728 N N . LYS A 1 348 ? 5.237 31.268 -34.871 1.00 52.84 348 LYS A N 1
ATOM 2729 C CA . LYS A 1 348 ? 4.347 30.777 -35.939 1.00 52.84 348 LYS A CA 1
ATOM 2730 C C . LYS A 1 348 ? 3.751 29.413 -35.595 1.00 52.84 348 LYS A C 1
ATOM 2732 O O . LYS A 1 348 ? 2.564 29.223 -35.845 1.00 52.84 348 LYS A O 1
ATOM 2737 N N . ALA A 1 349 ? 4.525 28.512 -34.987 1.00 46.12 349 ALA A N 1
ATOM 2738 C CA . ALA A 1 349 ? 4.036 27.225 -34.483 1.00 46.12 349 ALA A CA 1
ATOM 2739 C C . ALA A 1 349 ? 2.949 27.408 -33.408 1.00 46.12 349 ALA A C 1
ATOM 2741 O O . ALA A 1 349 ? 1.933 26.719 -33.419 1.00 46.12 349 ALA A O 1
ATOM 2742 N N . LEU A 1 350 ? 3.098 28.431 -32.562 1.00 46.84 350 LEU A N 1
ATOM 2743 C CA . LEU A 1 350 ? 2.096 28.869 -31.586 1.00 46.84 350 LEU A CA 1
ATOM 2744 C C . LEU A 1 350 ? 0.908 29.632 -32.194 1.00 46.84 350 LEU A C 1
ATOM 2746 O O . LEU A 1 350 ? 0.100 30.174 -31.445 1.00 46.84 350 LEU A O 1
ATOM 2750 N N . ASN A 1 351 ? 0.803 29.757 -33.521 1.00 55.28 351 ASN A N 1
ATOM 2751 C CA . ASN A 1 351 ? -0.239 30.531 -34.205 1.00 55.28 351 ASN A CA 1
ATOM 2752 C C . ASN A 1 351 ? -0.419 31.967 -33.646 1.00 55.28 351 ASN A C 1
ATOM 2754 O O . ASN A 1 351 ? -1.522 32.514 -33.636 1.00 55.28 351 ASN A O 1
ATOM 2758 N N . ASN A 1 352 ? 0.666 32.582 -33.154 1.00 56.16 352 ASN A N 1
ATOM 2759 C CA . ASN A 1 352 ? 0.678 33.879 -32.462 1.00 56.16 352 ASN A CA 1
ATOM 2760 C C . ASN A 1 352 ? -0.209 33.977 -31.201 1.00 56.16 352 ASN A C 1
ATOM 2762 O O . ASN A 1 352 ? -0.604 35.080 -30.811 1.00 56.16 352 ASN A O 1
ATOM 2766 N N . HIS A 1 353 ? -0.526 32.863 -30.538 1.00 56.31 353 HIS A N 1
ATOM 2767 C CA . HIS A 1 353 ? -1.224 32.896 -29.256 1.00 56.31 353 HIS A CA 1
ATOM 2768 C C . HIS A 1 353 ? -0.380 33.628 -28.197 1.00 56.31 353 HIS A C 1
ATOM 2770 O O . HIS A 1 353 ? 0.775 33.295 -27.954 1.00 56.31 353 HIS A O 1
ATOM 2776 N N . ALA A 1 354 ? -0.965 34.640 -27.548 1.00 58.22 354 ALA A N 1
ATOM 2777 C CA . ALA A 1 354 ? -0.288 35.449 -26.526 1.00 58.22 354 ALA A CA 1
ATOM 2778 C C . ALA A 1 354 ? -0.395 34.864 -25.108 1.00 58.22 354 ALA A C 1
ATOM 2780 O O . ALA A 1 354 ? 0.154 35.428 -24.158 1.00 58.22 354 ALA A O 1
ATOM 2781 N N . SER A 1 355 ? -1.120 33.756 -24.950 1.00 53.56 355 SER A N 1
ATOM 2782 C CA . SER A 1 355 ? -1.342 33.119 -23.660 1.00 53.56 355 SER A CA 1
ATOM 2783 C C . SER A 1 355 ? -1.732 31.649 -23.771 1.00 53.56 355 SER A C 1
ATOM 2785 O O . SER A 1 355 ? -2.211 31.225 -24.821 1.00 53.56 355 SER A O 1
ATOM 2787 N N . ALA A 1 356 ? -1.606 30.922 -22.661 1.00 52.50 356 ALA A N 1
ATOM 2788 C CA . ALA A 1 356 ? -1.935 29.503 -22.557 1.00 52.50 356 ALA A CA 1
ATOM 2789 C C . ALA A 1 356 ? -2.470 29.092 -21.176 1.00 52.50 356 ALA A C 1
ATOM 2791 O O . ALA A 1 356 ? -2.157 29.721 -20.164 1.00 52.50 356 ALA A O 1
ATOM 2792 N N . GLU A 1 357 ? -3.258 28.017 -21.125 1.00 54.00 357 GLU A N 1
ATOM 2793 C CA . GLU A 1 357 ? -3.854 27.488 -19.889 1.00 54.00 357 GLU A CA 1
ATOM 2794 C C . GLU A 1 357 ? -2.916 26.520 -19.146 1.00 54.00 357 GLU A C 1
ATOM 2796 O O . GLU A 1 357 ? -2.692 25.425 -19.621 1.00 54.00 357 GLU A O 1
ATOM 2801 N N . PRO A 1 358 ? -2.415 26.777 -17.941 1.00 53.66 358 PRO A N 1
ATOM 2802 C CA . PRO A 1 358 ? -1.516 25.825 -17.276 1.00 53.66 358 PRO A CA 1
ATOM 2803 C C . PRO A 1 358 ? -2.150 24.424 -17.105 1.00 53.66 358 PRO A C 1
ATOM 2805 O O . PRO A 1 358 ? -3.162 24.248 -16.415 1.00 53.66 358 PRO A O 1
ATOM 2808 N N . LYS A 1 359 ? -1.560 23.422 -17.776 1.00 56.47 359 LYS A N 1
ATOM 2809 C CA . LYS A 1 359 ? -2.007 22.019 -17.805 1.00 56.47 359 LYS A CA 1
ATOM 2810 C C . LYS A 1 359 ? -0.827 21.110 -17.471 1.00 56.47 359 LYS A C 1
ATOM 2812 O O . LYS A 1 359 ? 0.297 21.360 -17.886 1.00 56.47 359 LYS A O 1
ATOM 2817 N N . ALA A 1 360 ? -1.098 20.024 -16.758 1.00 60.97 360 ALA A N 1
ATOM 2818 C CA . ALA A 1 360 ? -0.097 19.025 -16.412 1.00 60.97 360 ALA A CA 1
ATOM 2819 C C . ALA A 1 360 ? -0.507 17.631 -16.868 1.00 60.97 360 ALA A C 1
ATOM 2821 O O . ALA A 1 360 ? -1.697 17.314 -16.939 1.00 60.97 360 ALA A O 1
ATOM 2822 N N . ILE A 1 361 ? 0.485 16.786 -17.138 1.00 68.19 361 ILE A N 1
ATOM 2823 C CA . ILE A 1 361 ? 0.230 15.393 -17.474 1.00 68.19 361 ILE A CA 1
ATOM 2824 C C . ILE A 1 361 ? -0.061 14.624 -16.193 1.00 68.19 361 ILE A C 1
ATOM 2826 O O . ILE A 1 361 ? 0.675 14.694 -15.213 1.00 68.19 361 ILE A O 1
ATOM 2830 N N . GLU A 1 362 ? -1.133 13.852 -16.225 1.00 74.06 362 GLU A N 1
ATOM 2831 C CA . GLU A 1 362 ? -1.410 12.853 -15.214 1.00 74.06 362 GLU A CA 1
ATOM 2832 C C . GLU A 1 362 ? -1.726 11.540 -15.913 1.00 74.06 362 GLU A C 1
ATOM 2834 O O . GLU A 1 362 ? -2.656 11.443 -16.718 1.00 74.06 362 GLU A O 1
ATOM 2839 N N . LEU A 1 363 ? -0.948 10.518 -15.593 1.00 77.00 363 LEU A N 1
ATOM 2840 C CA . LEU A 1 363 ? -1.285 9.150 -15.923 1.00 77.00 363 LEU A CA 1
ATOM 2841 C C . LEU A 1 363 ? -2.216 8.639 -14.826 1.00 77.00 363 LEU A C 1
ATOM 2843 O O . LEU A 1 363 ? -1.950 8.822 -13.643 1.00 77.00 363 LEU A O 1
ATOM 2847 N N . ARG A 1 364 ? -3.318 8.003 -15.205 1.00 79.12 364 ARG A N 1
ATOM 2848 C CA . ARG A 1 364 ? -4.244 7.355 -14.280 1.00 79.12 364 ARG A CA 1
ATOM 2849 C C . ARG A 1 364 ? -4.606 5.980 -14.790 1.00 79.12 364 ARG A C 1
ATOM 2851 O O . ARG A 1 364 ? -4.782 5.786 -15.985 1.00 79.12 364 ARG A O 1
ATOM 2858 N N . GLY A 1 365 ? -4.847 5.052 -13.889 1.00 78.44 365 GLY A N 1
ATOM 2859 C CA . GLY A 1 365 ? -5.539 3.820 -14.229 1.00 78.44 365 GLY A CA 1
ATOM 2860 C C . GLY A 1 365 ? -6.549 3.480 -13.160 1.00 78.44 365 GLY A C 1
ATOM 2861 O O . GLY A 1 365 ? -6.505 3.986 -12.041 1.00 78.44 365 GLY A O 1
ATOM 2862 N N . SER A 1 366 ? -7.486 2.628 -13.527 1.00 79.25 366 SER A N 1
ATOM 2863 C CA . SER A 1 366 ? -8.468 2.093 -12.600 1.00 79.25 366 SER A CA 1
ATOM 2864 C C . SER A 1 366 ? -8.564 0.602 -12.812 1.00 79.25 366 SER A C 1
ATOM 2866 O O . SER A 1 366 ? -8.489 0.144 -13.950 1.00 79.25 366 SER A O 1
ATOM 2868 N N . ARG A 1 367 ? -8.784 -0.136 -11.733 1.00 76.06 367 ARG A N 1
ATOM 2869 C CA . ARG A 1 367 ? -9.157 -1.537 -11.807 1.00 76.06 367 ARG A CA 1
ATOM 2870 C C . ARG A 1 367 ? -10.419 -1.768 -11.007 1.00 76.06 367 ARG A C 1
ATOM 2872 O O . ARG A 1 367 ? -10.497 -1.395 -9.835 1.00 76.06 367 ARG A O 1
ATOM 2879 N N . ARG A 1 368 ? -11.412 -2.374 -11.647 1.00 72.44 368 ARG A N 1
ATOM 2880 C CA . ARG A 1 368 ? -12.641 -2.799 -10.982 1.00 72.44 368 ARG A CA 1
ATOM 2881 C C . ARG A 1 368 ? -12.422 -4.165 -10.352 1.00 72.44 368 ARG A C 1
ATOM 2883 O O . ARG A 1 368 ? -11.870 -5.068 -10.974 1.00 72.44 368 ARG A O 1
ATOM 2890 N N . GLY A 1 369 ? -12.841 -4.317 -9.101 1.00 67.12 369 GLY A N 1
ATOM 2891 C CA . GLY A 1 369 ? -12.895 -5.637 -8.487 1.00 67.12 369 GLY A CA 1
ATOM 2892 C C . GLY A 1 369 ? -14.168 -6.381 -8.848 1.00 67.12 369 GLY A C 1
ATOM 2893 O O . GLY A 1 369 ? -14.946 -5.963 -9.704 1.00 67.12 369 GLY A O 1
ATOM 2894 N N . ARG A 1 370 ? -14.393 -7.511 -8.169 1.00 63.50 370 ARG A N 1
ATOM 2895 C CA . ARG A 1 370 ? -15.625 -8.300 -8.337 1.00 63.50 370 ARG A CA 1
ATOM 2896 C C . ARG A 1 370 ? -16.867 -7.505 -7.925 1.00 63.50 370 ARG A C 1
ATOM 2898 O O . ARG A 1 370 ? -17.963 -7.811 -8.386 1.00 63.50 370 ARG A O 1
ATOM 2905 N N . SER A 1 371 ? -16.687 -6.503 -7.069 1.00 62.81 371 SER A N 1
ATOM 2906 C CA . SER A 1 371 ? -17.698 -5.543 -6.656 1.00 62.81 371 SER A CA 1
ATOM 2907 C C . SER A 1 371 ? -17.188 -4.111 -6.869 1.00 62.81 371 SER A C 1
ATOM 2909 O O . SER A 1 371 ? -15.978 -3.881 -6.943 1.00 62.81 371 SER A O 1
ATOM 2911 N N . ASN A 1 372 ? -18.100 -3.133 -6.932 1.00 62.28 372 ASN A N 1
ATOM 2912 C CA . ASN A 1 372 ? -17.718 -1.714 -7.004 1.00 62.28 372 ASN A CA 1
ATOM 2913 C C . ASN A 1 372 ? -16.911 -1.265 -5.771 1.00 62.28 372 ASN A C 1
ATOM 2915 O O . ASN A 1 372 ? -16.078 -0.364 -5.883 1.00 62.28 372 ASN A O 1
ATOM 2919 N N . ASP A 1 373 ? -17.120 -1.923 -4.628 1.00 67.12 373 ASP A N 1
ATOM 2920 C CA . ASP A 1 373 ? -16.458 -1.619 -3.356 1.00 67.12 373 ASP A CA 1
ATOM 2921 C C . ASP A 1 373 ? -14.967 -2.009 -3.367 1.00 67.12 373 ASP A C 1
ATOM 2923 O O . ASP A 1 373 ? -14.181 -1.466 -2.594 1.00 67.12 373 ASP A O 1
ATOM 2927 N N . ASP A 1 374 ? -14.564 -2.887 -4.289 1.00 71.44 374 ASP A N 1
ATOM 2928 C CA . ASP A 1 374 ? -13.187 -3.361 -4.464 1.00 71.44 374 ASP A CA 1
ATOM 2929 C C . ASP A 1 374 ? -12.416 -2.567 -5.534 1.00 71.44 374 ASP A C 1
ATOM 2931 O O . ASP A 1 374 ? -11.347 -2.986 -5.981 1.00 71.44 374 ASP A O 1
ATOM 2935 N N . SER A 1 375 ? -12.975 -1.457 -6.022 1.00 82.25 375 SER A N 1
ATOM 2936 C CA . SER A 1 375 ? -12.324 -0.668 -7.066 1.00 82.25 375 SER A CA 1
ATOM 2937 C C . SER A 1 375 ? -11.144 0.143 -6.534 1.00 82.25 375 SER A C 1
ATOM 2939 O O . SER A 1 375 ? -11.152 0.674 -5.419 1.00 82.25 375 SER A O 1
ATOM 2941 N N . VAL A 1 376 ? -10.110 0.230 -7.366 1.00 85.69 376 VAL A N 1
ATOM 2942 C CA . VAL A 1 376 ? -8.878 0.955 -7.070 1.00 85.69 376 VAL A CA 1
ATOM 2943 C C . VAL A 1 376 ? -8.535 1.851 -8.247 1.00 85.69 376 VAL A C 1
ATOM 2945 O O . VAL A 1 376 ? -8.541 1.414 -9.396 1.00 85.69 376 VAL A O 1
ATOM 2948 N N . GLU A 1 377 ? -8.205 3.099 -7.955 1.00 88.50 377 GLU A N 1
ATOM 2949 C CA . GLU A 1 377 ? -7.645 4.061 -8.892 1.00 88.50 377 GLU A CA 1
ATOM 2950 C C . GLU A 1 377 ? -6.198 4.347 -8.510 1.00 88.50 377 GLU A C 1
ATOM 2952 O O . GLU A 1 377 ? -5.872 4.517 -7.337 1.00 88.50 377 GLU A O 1
ATOM 2957 N N . TRP A 1 378 ? -5.322 4.439 -9.495 1.00 89.31 378 TRP A N 1
ATOM 2958 C CA . TRP A 1 378 ? -3.951 4.885 -9.303 1.00 89.31 378 TRP A CA 1
ATOM 2959 C C . TRP A 1 378 ? -3.656 6.067 -10.213 1.00 89.31 378 TRP A C 1
ATOM 2961 O O . TRP A 1 378 ? -4.314 6.259 -11.240 1.00 89.31 378 TRP A O 1
ATOM 2971 N N . PHE A 1 379 ? -2.663 6.861 -9.834 1.00 87.50 379 PHE A N 1
ATOM 2972 C CA . PHE A 1 379 ? -2.140 7.927 -10.671 1.00 87.50 379 PHE A CA 1
ATOM 2973 C C . PHE A 1 379 ? -0.619 8.036 -10.566 1.00 87.50 379 PHE A C 1
ATOM 2975 O O . PHE A 1 379 ? -0.043 7.694 -9.535 1.00 87.50 379 PHE A O 1
ATOM 2982 N N . ASP A 1 380 ? -0.002 8.564 -11.619 1.00 88.19 380 ASP A N 1
ATOM 2983 C CA . ASP A 1 380 ? 1.369 9.072 -11.659 1.00 88.19 380 ASP A CA 1
ATOM 2984 C C . ASP A 1 380 ? 1.312 10.503 -12.215 1.00 88.19 380 ASP A C 1
ATOM 2986 O O . ASP A 1 380 ? 0.746 10.760 -13.284 1.00 88.19 380 ASP A O 1
ATOM 2990 N N . ARG A 1 381 ? 1.838 11.443 -11.431 1.00 84.38 381 ARG A N 1
ATOM 2991 C CA . ARG A 1 381 ? 1.997 12.851 -11.790 1.00 84.38 381 ARG A CA 1
ATOM 2992 C C . ARG A 1 381 ? 3.489 13.137 -11.893 1.00 84.38 381 ARG A C 1
ATOM 2994 O O . ARG A 1 381 ? 4.116 13.371 -10.852 1.00 84.38 381 ARG A O 1
ATOM 3001 N N . PRO A 1 382 ? 4.063 13.102 -13.103 1.00 80.06 382 PRO A N 1
ATOM 3002 C CA . PRO A 1 382 ? 5.453 13.455 -13.285 1.00 80.06 382 PRO A CA 1
ATOM 3003 C C . PRO A 1 382 ? 5.683 14.926 -12.973 1.00 80.06 382 PRO A C 1
ATOM 3005 O O . PRO A 1 382 ? 4.987 15.797 -13.496 1.00 80.06 382 PRO A O 1
ATOM 3008 N N . SER A 1 383 ? 6.689 15.182 -12.143 1.00 75.19 383 SER A N 1
ATOM 3009 C CA . SER A 1 383 ? 7.314 16.490 -12.072 1.00 75.19 383 SER A CA 1
ATOM 3010 C C . SER A 1 383 ? 8.152 16.695 -13.328 1.00 75.19 383 SER A C 1
ATOM 3012 O O . SER A 1 383 ? 8.762 15.766 -13.860 1.00 75.19 383 SER A O 1
ATOM 3014 N N . LEU A 1 384 ? 8.141 17.924 -13.825 1.00 66.69 384 LEU A N 1
ATOM 3015 C CA . LEU A 1 384 ? 8.966 18.356 -14.955 1.00 66.69 384 LEU A CA 1
ATOM 3016 C C . LEU A 1 384 ? 10.053 19.334 -14.480 1.00 66.69 384 LEU A C 1
ATOM 3018 O O . LEU A 1 384 ? 11.089 19.469 -15.138 1.00 66.69 384 LEU A O 1
ATOM 3022 N N . ASP A 1 385 ? 9.859 19.903 -13.285 1.00 67.25 385 ASP A N 1
ATOM 3023 C CA . ASP A 1 385 ? 10.851 20.659 -12.520 1.00 67.25 385 ASP A CA 1
ATOM 3024 C C . ASP A 1 385 ? 11.929 19.711 -11.959 1.00 67.25 385 ASP A C 1
ATOM 3026 O O . ASP A 1 385 ? 13.120 20.008 -11.988 1.00 67.25 385 ASP A O 1
ATOM 3030 N N . THR A 1 386 ? 11.519 18.521 -11.506 1.00 71.88 386 THR A N 1
ATOM 3031 C CA . THR A 1 386 ? 12.382 17.515 -10.868 1.00 71.88 386 THR A CA 1
ATOM 3032 C C . THR A 1 386 ? 12.278 16.162 -11.573 1.00 71.88 386 THR A C 1
ATOM 3034 O O . THR A 1 386 ? 11.256 15.851 -12.178 1.00 71.88 386 THR A O 1
ATOM 3037 N N . ASN A 1 387 ? 13.314 15.314 -11.500 1.00 79.06 387 ASN A N 1
ATOM 3038 C CA . ASN A 1 387 ? 13.245 13.909 -11.952 1.00 79.06 387 ASN A CA 1
ATOM 3039 C C . ASN A 1 387 ? 12.445 13.037 -10.959 1.00 79.06 387 ASN A C 1
ATOM 3041 O O . ASN A 1 387 ? 12.877 11.958 -10.556 1.00 79.06 387 ASN A O 1
ATOM 3045 N N . SER A 1 388 ? 11.288 13.533 -10.528 1.00 83.31 388 SER A N 1
ATOM 3046 C CA . SER A 1 388 ? 10.440 12.894 -9.532 1.00 83.31 388 SER A CA 1
ATOM 3047 C C . SER A 1 388 ? 9.008 12.784 -10.029 1.00 83.31 388 SER A C 1
ATOM 3049 O O . SER A 1 388 ? 8.591 13.424 -10.993 1.00 83.31 388 SER A O 1
ATOM 3051 N N . SER A 1 389 ? 8.208 11.940 -9.396 1.00 87.69 389 SER A N 1
ATOM 3052 C CA . SER A 1 389 ? 6.782 11.828 -9.695 1.00 87.69 389 SER A CA 1
ATOM 3053 C C . SER A 1 389 ? 6.000 11.542 -8.432 1.00 87.69 389 SER A C 1
ATOM 3055 O O . SER A 1 389 ? 6.420 10.730 -7.607 1.00 87.69 389 SER A O 1
ATOM 3057 N N . GLN A 1 390 ? 4.852 12.194 -8.281 1.00 90.69 390 GLN A N 1
ATOM 3058 C CA . GLN A 1 390 ? 3.908 11.827 -7.237 1.00 90.69 390 GLN A CA 1
ATOM 3059 C C . GLN A 1 390 ? 3.065 10.664 -7.748 1.00 90.69 390 GLN A C 1
ATOM 3061 O O . GLN A 1 390 ? 2.309 10.802 -8.712 1.00 90.69 390 GLN A O 1
ATOM 3066 N N . VAL A 1 391 ? 3.178 9.524 -7.080 1.00 92.38 391 VAL A N 1
ATOM 3067 C CA . VAL A 1 391 ? 2.408 8.323 -7.384 1.00 92.38 391 VAL A CA 1
ATOM 3068 C C . VAL A 1 391 ? 1.435 8.068 -6.250 1.00 92.38 391 VAL A C 1
ATOM 3070 O O . VAL A 1 391 ? 1.793 8.143 -5.076 1.00 92.38 391 VAL A O 1
ATOM 3073 N N . GLY A 1 392 ? 0.186 7.758 -6.578 1.00 92.62 392 GLY A N 1
ATOM 3074 C CA . GLY A 1 392 ? -0.830 7.544 -5.560 1.00 92.62 392 GLY A CA 1
ATOM 3075 C C . GLY A 1 392 ? -1.835 6.471 -5.908 1.00 92.62 392 GLY A C 1
ATOM 3076 O O . GLY A 1 392 ? -2.069 6.157 -7.069 1.00 92.62 392 GLY A O 1
ATOM 3077 N N . LEU A 1 393 ? -2.465 5.956 -4.857 1.00 92.50 393 LEU A N 1
ATOM 3078 C CA . LEU A 1 393 ? -3.496 4.933 -4.906 1.00 92.50 393 LEU A CA 1
ATOM 3079 C C . LEU A 1 393 ? -4.715 5.383 -4.103 1.00 92.50 393 LEU A C 1
ATOM 3081 O O . LEU A 1 393 ? -4.585 5.828 -2.958 1.00 92.50 393 LEU A O 1
ATOM 3085 N N . THR A 1 394 ? -5.889 5.316 -4.711 1.00 91.81 394 THR A N 1
ATOM 3086 C CA . THR A 1 394 ? -7.184 5.568 -4.083 1.00 91.81 394 THR A CA 1
ATOM 3087 C C . THR A 1 394 ? -8.006 4.294 -4.167 1.00 91.81 394 THR A C 1
ATOM 3089 O O . THR A 1 394 ? -8.149 3.714 -5.237 1.00 91.81 394 THR A O 1
ATOM 3092 N N . THR A 1 395 ? -8.557 3.862 -3.044 1.00 89.31 395 THR A N 1
ATOM 3093 C CA . THR A 1 395 ? -9.464 2.716 -2.966 1.00 89.31 395 THR A CA 1
ATOM 3094 C C . THR A 1 395 ? -10.878 3.224 -2.701 1.00 89.31 395 THR A C 1
ATOM 3096 O O . THR A 1 395 ? -11.049 4.192 -1.957 1.00 89.31 395 THR A O 1
ATOM 3099 N N . ALA A 1 396 ? -11.891 2.609 -3.319 1.00 86.56 396 ALA A N 1
ATOM 3100 C CA . ALA A 1 396 ? -13.284 2.955 -3.034 1.00 86.56 396 ALA A CA 1
ATOM 3101 C C . ALA A 1 396 ? -13.636 2.609 -1.583 1.00 86.56 396 ALA A C 1
ATOM 3103 O O . ALA A 1 396 ? -14.114 3.457 -0.832 1.00 86.56 396 ALA A O 1
ATOM 3104 N N . THR A 1 397 ? -13.315 1.381 -1.175 1.00 86.19 397 THR A N 1
ATOM 3105 C CA . THR A 1 397 ? -13.325 0.950 0.221 1.00 86.19 397 THR A CA 1
ATOM 3106 C C . THR A 1 397 ? -11.985 0.302 0.553 1.00 86.19 397 THR A C 1
ATOM 3108 O O . THR A 1 397 ? -11.322 -0.266 -0.314 1.00 86.19 397 THR A O 1
ATOM 3111 N N . GLY A 1 398 ? -11.550 0.397 1.806 1.00 86.00 398 GLY A N 1
ATOM 3112 C CA . GLY A 1 398 ? -10.252 -0.143 2.198 1.00 86.00 398 GLY A CA 1
ATOM 3113 C C . GLY A 1 398 ? -9.749 0.418 3.515 1.00 86.00 398 GLY A C 1
ATOM 3114 O O . GLY A 1 398 ? -10.490 1.074 4.246 1.00 86.00 398 GLY A O 1
ATOM 3115 N N . LYS A 1 399 ? -8.487 0.129 3.828 1.00 87.56 399 LYS A N 1
ATOM 3116 C CA . LYS A 1 399 ? -7.810 0.650 5.021 1.00 87.56 399 LYS A CA 1
ATOM 3117 C C . LYS A 1 399 ? -7.290 2.070 4.806 1.00 87.56 399 LYS A C 1
ATOM 3119 O O . LYS A 1 399 ? -7.461 2.922 5.674 1.00 87.56 399 LYS A O 1
ATOM 3124 N N . ALA A 1 400 ? -6.694 2.335 3.642 1.00 93.75 400 ALA A N 1
ATOM 3125 C CA . ALA A 1 400 ? -6.097 3.633 3.385 1.00 93.75 400 ALA A CA 1
ATOM 3126 C C . ALA A 1 400 ? -6.027 4.034 1.913 1.00 93.75 400 ALA A C 1
ATOM 3128 O O . ALA A 1 400 ? -6.002 3.197 1.009 1.00 93.75 400 ALA A O 1
ATOM 3129 N N . ASN A 1 401 ? -5.909 5.345 1.716 1.00 95.00 401 ASN A N 1
ATOM 3130 C CA . ASN A 1 401 ? -5.452 5.965 0.478 1.00 95.00 401 ASN A CA 1
ATOM 3131 C C . ASN A 1 401 ? -4.031 6.506 0.678 1.00 95.00 401 ASN A C 1
ATOM 3133 O O . ASN A 1 401 ? -3.652 6.853 1.793 1.00 95.00 401 ASN A O 1
ATOM 3137 N N . TYR A 1 402 ? -3.242 6.629 -0.388 1.00 95.56 402 TYR A N 1
ATOM 3138 C CA . TYR A 1 402 ? -1.930 7.272 -0.275 1.00 95.56 402 TYR A CA 1
ATOM 3139 C C . TYR A 1 402 ? -1.483 7.988 -1.543 1.00 95.56 402 TYR A C 1
ATOM 3141 O O . TYR A 1 402 ? -1.922 7.654 -2.648 1.00 95.56 402 TYR A O 1
ATOM 3149 N N . ALA A 1 403 ? -0.584 8.949 -1.371 1.00 94.25 403 ALA A N 1
ATOM 3150 C CA . ALA A 1 403 ? 0.290 9.505 -2.390 1.00 94.25 403 ALA A CA 1
ATOM 3151 C C . ALA A 1 403 ? 1.716 9.592 -1.822 1.00 94.25 403 ALA A C 1
ATOM 3153 O O . ALA A 1 403 ? 1.907 10.032 -0.694 1.00 94.25 403 ALA A O 1
ATOM 3154 N N . VAL A 1 404 ? 2.708 9.155 -2.592 1.00 94.19 404 VAL A N 1
ATOM 3155 C CA . VAL A 1 404 ? 4.131 9.194 -2.227 1.00 94.19 404 VAL A CA 1
ATOM 3156 C C . VAL A 1 404 ? 4.948 9.737 -3.390 1.00 94.19 404 VAL A C 1
ATOM 3158 O O . VAL A 1 404 ? 4.514 9.694 -4.544 1.00 94.19 404 VAL A O 1
ATOM 3161 N N . MET A 1 405 ? 6.136 10.245 -3.090 1.00 92.75 405 MET A N 1
ATOM 3162 C CA . MET A 1 405 ? 7.092 10.662 -4.107 1.00 92.75 405 MET A CA 1
ATOM 3163 C C . MET A 1 405 ? 7.907 9.470 -4.603 1.00 92.75 405 MET A C 1
ATOM 3165 O O . MET A 1 405 ? 8.299 8.596 -3.844 1.00 92.75 405 MET A O 1
ATOM 3169 N N . THR A 1 406 ? 8.193 9.450 -5.894 1.00 92.19 406 THR A N 1
ATOM 3170 C CA . THR A 1 406 ? 9.146 8.527 -6.508 1.00 92.19 406 THR A CA 1
ATOM 3171 C C . THR A 1 406 ? 10.230 9.375 -7.149 1.00 92.19 406 THR A C 1
ATOM 3173 O O . THR A 1 406 ? 9.939 10.173 -8.033 1.00 92.19 406 THR A O 1
ATOM 3176 N N . ASN A 1 407 ? 11.465 9.258 -6.667 1.00 89.00 407 ASN A N 1
ATOM 3177 C CA . ASN A 1 407 ? 12.571 10.147 -7.065 1.00 89.00 407 ASN A CA 1
ATOM 3178 C C . ASN A 1 407 ? 13.505 9.523 -8.110 1.00 89.00 407 ASN A C 1
ATOM 3180 O O . ASN A 1 407 ? 14.545 10.080 -8.443 1.00 89.00 407 ASN A O 1
ATOM 3184 N N . THR A 1 408 ? 13.169 8.325 -8.582 1.00 91.19 408 THR A N 1
ATOM 3185 C CA . THR A 1 408 ? 13.936 7.607 -9.596 1.00 91.19 408 THR A CA 1
ATOM 3186 C C . THR A 1 408 ? 12.983 6.935 -10.571 1.00 91.19 408 THR A C 1
ATOM 3188 O O . THR A 1 408 ? 11.881 6.518 -10.196 1.00 91.19 408 THR A O 1
ATOM 3191 N N . LEU A 1 409 ? 13.430 6.748 -11.814 1.00 92.25 409 LEU A N 1
ATOM 3192 C CA . LEU A 1 409 ? 12.705 5.934 -12.788 1.00 92.25 409 LEU A CA 1
ATOM 3193 C C . LEU A 1 409 ? 12.454 4.509 -12.260 1.00 92.25 409 LEU A C 1
ATOM 3195 O O . LEU A 1 409 ? 11.387 3.946 -12.490 1.00 92.25 409 LEU A O 1
ATOM 3199 N N . ARG A 1 410 ? 13.396 3.943 -11.496 1.00 95.31 410 ARG A N 1
ATOM 3200 C CA . ARG A 1 410 ? 13.251 2.625 -10.863 1.00 95.31 410 ARG A CA 1
ATOM 3201 C C . ARG A 1 410 ? 12.051 2.560 -9.923 1.00 95.31 410 ARG A C 1
ATOM 3203 O O . ARG A 1 410 ? 11.223 1.664 -10.068 1.00 95.31 410 ARG A O 1
ATOM 3210 N N . ALA A 1 411 ? 11.936 3.516 -9.001 1.00 95.12 411 ALA A N 1
ATOM 3211 C CA . ALA A 1 411 ? 10.814 3.593 -8.068 1.00 95.12 411 ALA A CA 1
ATOM 3212 C C . ALA A 1 411 ? 9.481 3.763 -8.810 1.00 95.12 411 ALA A C 1
ATOM 3214 O O . ALA A 1 411 ? 8.506 3.073 -8.508 1.00 95.12 411 ALA A O 1
ATOM 3215 N N . ARG A 1 412 ? 9.456 4.614 -9.845 1.00 92.62 412 ARG A N 1
ATOM 3216 C CA . ARG A 1 412 ? 8.285 4.799 -10.717 1.00 92.62 412 ARG A CA 1
ATOM 3217 C C . ARG A 1 412 ? 7.866 3.506 -11.409 1.00 92.62 412 ARG A C 1
ATOM 3219 O O . ARG A 1 412 ? 6.691 3.149 -11.373 1.00 92.62 412 ARG A O 1
ATOM 3226 N N . LEU A 1 413 ? 8.813 2.779 -12.005 1.00 93.94 413 LEU A N 1
ATOM 3227 C CA . LEU A 1 413 ? 8.561 1.495 -12.666 1.00 93.94 413 LEU A CA 1
ATOM 3228 C C . LEU A 1 413 ? 8.079 0.433 -11.673 1.00 93.94 413 LEU A C 1
ATOM 3230 O O . LEU A 1 413 ? 7.114 -0.267 -11.966 1.00 93.94 413 LEU A O 1
ATOM 3234 N N . ALA A 1 414 ? 8.691 0.334 -10.490 1.00 95.31 414 ALA A N 1
ATOM 3235 C CA . ALA A 1 414 ? 8.267 -0.605 -9.454 1.00 95.31 414 ALA A CA 1
ATOM 3236 C C . ALA A 1 414 ? 6.826 -0.327 -8.995 1.00 95.31 414 ALA A C 1
ATOM 3238 O O . ALA A 1 414 ? 6.006 -1.245 -8.942 1.00 95.31 414 ALA A O 1
ATOM 3239 N N . MET A 1 415 ? 6.484 0.939 -8.738 1.00 93.56 415 MET A N 1
ATOM 3240 C CA . MET A 1 415 ? 5.122 1.331 -8.371 1.00 93.56 415 MET A CA 1
ATOM 3241 C C . MET A 1 415 ? 4.129 1.103 -9.520 1.00 93.56 415 MET A C 1
ATOM 3243 O O . MET A 1 415 ? 3.044 0.568 -9.285 1.00 93.56 415 MET A O 1
ATOM 3247 N N . LEU A 1 416 ? 4.515 1.397 -10.768 1.00 90.12 416 LEU A N 1
ATOM 3248 C CA . LEU A 1 416 ? 3.713 1.087 -11.954 1.00 90.12 416 LEU A CA 1
ATOM 3249 C C . LEU A 1 416 ? 3.446 -0.421 -12.065 1.00 90.12 416 LEU A C 1
ATOM 3251 O O . LEU A 1 416 ? 2.305 -0.819 -12.288 1.00 90.12 416 LEU A O 1
ATOM 3255 N N . ILE A 1 417 ? 4.453 -1.273 -11.867 1.00 91.12 417 ILE A N 1
ATOM 3256 C CA . ILE A 1 417 ? 4.299 -2.735 -11.891 1.00 91.12 417 ILE A CA 1
ATOM 3257 C C . ILE A 1 417 ? 3.393 -3.213 -10.746 1.00 91.12 417 ILE A C 1
ATOM 3259 O O . ILE A 1 417 ? 2.549 -4.078 -10.957 1.00 91.12 417 ILE A O 1
ATOM 3263 N N . LEU A 1 418 ? 3.486 -2.643 -9.543 1.00 90.38 418 LEU A N 1
ATOM 3264 C CA . LEU A 1 418 ? 2.611 -3.026 -8.426 1.00 90.38 418 LEU A CA 1
ATOM 3265 C C . LEU A 1 418 ? 1.150 -2.608 -8.635 1.00 90.38 418 LEU A C 1
ATOM 3267 O O . LEU A 1 418 ? 0.233 -3.381 -8.347 1.00 90.38 418 LEU A O 1
ATOM 3271 N N . HIS A 1 419 ? 0.915 -1.385 -9.113 1.00 87.00 419 HIS A N 1
ATOM 3272 C CA . HIS A 1 419 ? -0.431 -0.824 -9.289 1.00 87.00 419 HIS A CA 1
ATOM 3273 C C . HIS A 1 419 ? -1.107 -1.341 -10.550 1.00 87.00 419 HIS A C 1
ATOM 3275 O O . HIS A 1 419 ? -2.282 -1.715 -10.549 1.00 87.00 419 HIS A O 1
ATOM 3281 N N . ASN A 1 420 ? -0.353 -1.368 -11.643 1.00 77.44 420 ASN A N 1
ATOM 3282 C CA . ASN A 1 420 ? -0.845 -1.771 -12.945 1.00 77.44 420 ASN A CA 1
ATOM 3283 C C . ASN A 1 420 ? -0.643 -3.279 -13.144 1.00 77.44 420 ASN A C 1
ATOM 3285 O O . ASN A 1 420 ? -1.558 -3.951 -13.594 1.00 77.44 420 ASN A O 1
ATOM 3289 N N . GLY A 1 421 ? 0.504 -3.857 -12.798 1.00 70.44 421 GLY A N 1
ATOM 3290 C CA . GLY A 1 421 ? 0.811 -5.280 -13.018 1.00 70.44 421 GLY A CA 1
ATOM 3291 C C . GLY A 1 421 ? 0.302 -6.262 -11.952 1.00 70.44 421 GLY A C 1
ATOM 3292 O O . GLY A 1 421 ? 0.140 -7.435 -12.265 1.00 70.44 421 GLY A O 1
ATOM 3293 N N . GLY A 1 422 ? 0.020 -5.844 -10.713 1.00 74.56 422 GLY A N 1
ATOM 3294 C CA . GLY A 1 422 ? -0.446 -6.747 -9.641 1.00 74.56 422 GLY A CA 1
ATOM 3295 C C . GLY A 1 422 ? -1.960 -6.780 -9.467 1.00 74.56 422 GLY A C 1
ATOM 3296 O O . GLY A 1 422 ? -2.608 -5.797 -9.793 1.00 74.56 422 GLY A O 1
ATOM 3297 N N . LYS A 1 423 ? -2.552 -7.878 -8.973 1.00 78.31 423 LYS A N 1
ATOM 3298 C CA . LYS A 1 423 ? -3.991 -7.948 -8.624 1.00 78.31 423 LYS A CA 1
ATOM 3299 C C . LYS A 1 423 ? -4.379 -6.908 -7.571 1.00 78.31 423 LYS A C 1
ATOM 3301 O O . LYS A 1 423 ? -3.547 -6.520 -6.760 1.00 78.31 423 LYS A O 1
ATOM 3306 N N . LEU A 1 424 ? -5.671 -6.574 -7.472 1.00 76.94 424 LEU A N 1
ATOM 3307 C CA . LEU A 1 424 ? -6.208 -5.674 -6.428 1.00 76.94 424 LEU A CA 1
ATOM 3308 C C . LEU A 1 424 ? -5.736 -6.032 -5.013 1.00 76.94 424 LEU A C 1
ATOM 3310 O O . LEU A 1 424 ? -5.426 -5.157 -4.212 1.00 76.94 424 LEU A O 1
ATOM 3314 N N . ARG A 1 425 ? -5.628 -7.330 -4.725 1.00 75.19 425 ARG A N 1
ATOM 3315 C CA . ARG A 1 425 ? -5.164 -7.870 -3.439 1.00 75.19 425 ARG A CA 1
ATOM 3316 C C . ARG A 1 425 ? -3.681 -7.618 -3.181 1.00 75.19 425 ARG A C 1
ATOM 3318 O O . ARG A 1 425 ? -3.286 -7.440 -2.037 1.00 75.19 425 ARG A O 1
ATOM 3325 N N . VAL A 1 426 ? -2.869 -7.586 -4.235 1.00 79.38 426 VAL A N 1
ATOM 3326 C CA . VAL A 1 426 ? -1.448 -7.221 -4.173 1.00 79.38 426 VAL A CA 1
ATOM 3327 C C . VAL A 1 426 ? -1.320 -5.711 -4.012 1.00 79.38 426 VAL A C 1
ATOM 3329 O O . VAL A 1 426 ? -0.658 -5.244 -3.090 1.00 79.38 426 VAL A O 1
ATOM 3332 N N . THR A 1 427 ? -2.025 -4.941 -4.841 1.00 79.06 427 THR A N 1
ATOM 3333 C CA . THR A 1 427 ? -2.017 -3.475 -4.790 1.00 79.06 427 THR A CA 1
ATOM 3334 C C . THR A 1 427 ? -2.503 -2.940 -3.435 1.00 79.06 427 THR A C 1
ATOM 3336 O O . THR A 1 427 ? -1.936 -1.989 -2.896 1.00 79.06 427 THR A O 1
ATOM 3339 N N . GLY A 1 428 ? -3.504 -3.593 -2.838 1.00 81.19 428 GLY A N 1
ATOM 3340 C CA . GLY A 1 428 ? -4.050 -3.255 -1.526 1.00 81.19 428 GLY A CA 1
ATOM 3341 C C . GLY A 1 428 ? -3.090 -3.470 -0.350 1.00 81.19 428 GLY A C 1
ATOM 3342 O O . GLY A 1 428 ? -3.285 -2.836 0.684 1.00 81.19 428 GLY A O 1
ATOM 3343 N N . ARG A 1 429 ? -2.030 -4.288 -0.480 1.00 85.44 429 ARG A N 1
ATOM 3344 C CA . ARG A 1 429 ? -1.060 -4.523 0.614 1.00 85.44 429 ARG A CA 1
ATOM 3345 C C . ARG A 1 429 ? -0.288 -3.267 0.994 1.00 85.44 429 ARG A C 1
ATOM 3347 O O . ARG A 1 429 ? -0.122 -2.986 2.173 1.00 85.44 429 ARG A O 1
ATOM 3354 N N . VAL A 1 430 ? 0.103 -2.463 0.010 1.00 89.25 430 VAL A N 1
ATOM 3355 C CA . VAL A 1 430 ? 0.756 -1.172 0.272 1.00 89.25 430 VAL A CA 1
ATOM 3356 C C . VAL A 1 430 ? -0.205 -0.219 0.998 1.00 89.25 430 VAL A C 1
ATOM 3358 O O . VAL A 1 430 ? 0.183 0.462 1.942 1.00 89.25 430 VAL A O 1
ATOM 3361 N N . GLY A 1 431 ? -1.489 -0.226 0.621 1.00 91.12 431 GLY A N 1
ATOM 3362 C CA . GLY A 1 431 ? -2.527 0.518 1.343 1.00 91.12 431 GLY A CA 1
ATOM 3363 C C . GLY A 1 431 ? -2.747 0.006 2.770 1.00 91.12 431 GLY A C 1
ATOM 3364 O O . GLY A 1 431 ? -2.993 0.798 3.674 1.00 91.12 431 GLY A O 1
ATOM 3365 N N . LYS A 1 432 ? -2.609 -1.303 3.003 1.00 90.56 432 LYS A N 1
ATOM 3366 C CA . LYS A 1 432 ? -2.676 -1.892 4.344 1.00 90.56 432 LYS A CA 1
ATOM 3367 C C . LYS A 1 432 ? -1.553 -1.382 5.247 1.00 90.56 432 LYS A C 1
ATOM 3369 O O . LYS A 1 432 ? -1.862 -0.987 6.358 1.00 90.56 432 LYS A O 1
ATOM 3374 N N . VAL A 1 433 ? -0.310 -1.287 4.762 1.00 94.12 433 VAL A N 1
ATOM 3375 C CA . VAL A 1 433 ? 0.811 -0.696 5.528 1.00 94.12 433 VAL A CA 1
ATOM 3376 C C . VAL A 1 433 ? 0.448 0.706 6.037 1.00 94.12 433 VAL A C 1
ATOM 3378 O O . VAL A 1 433 ? 0.641 1.019 7.204 1.00 94.12 433 VAL A O 1
ATOM 3381 N N . VAL A 1 434 ? -0.144 1.545 5.183 1.00 95.75 434 VAL A N 1
ATOM 3382 C CA . VAL A 1 434 ? -0.608 2.887 5.584 1.00 95.75 434 VAL A CA 1
ATOM 3383 C C . VAL A 1 434 ? -1.752 2.803 6.603 1.00 95.75 434 VAL A C 1
ATOM 3385 O O . VAL A 1 434 ? -1.800 3.588 7.545 1.00 95.75 434 VAL A O 1
ATOM 3388 N N . GLY A 1 435 ? -2.670 1.853 6.424 1.00 94.25 435 GLY A N 1
ATOM 3389 C CA . GLY A 1 435 ? -3.748 1.555 7.367 1.00 94.25 435 GLY A CA 1
ATOM 3390 C C . GLY A 1 435 ? -3.243 1.216 8.765 1.00 94.25 435 GLY A C 1
ATOM 3391 O O . GLY A 1 435 ? -3.602 1.909 9.712 1.00 94.25 435 GLY A O 1
ATOM 3392 N N . ASP A 1 436 ? -2.373 0.209 8.853 1.00 93.25 436 ASP A N 1
ATOM 3393 C CA . ASP A 1 436 ? -1.775 -0.288 10.094 1.00 93.25 436 ASP A CA 1
ATOM 3394 C C . ASP A 1 436 ? -0.979 0.834 10.795 1.00 93.25 436 ASP A C 1
ATOM 3396 O O . ASP A 1 436 ? -1.140 1.058 11.991 1.00 93.25 436 ASP A O 1
ATOM 3400 N N . ALA A 1 437 ? -0.207 1.636 10.046 1.00 94.88 437 ALA A N 1
ATOM 3401 C CA . ALA A 1 437 ? 0.458 2.820 10.601 1.00 94.88 437 ALA A CA 1
ATOM 3402 C C . ALA A 1 437 ? -0.538 3.838 11.190 1.00 94.88 437 ALA A C 1
ATOM 3404 O O . ALA A 1 437 ? -0.261 4.465 12.209 1.00 94.88 437 ALA A O 1
ATOM 3405 N N . GLY A 1 438 ? -1.711 4.010 10.574 1.00 96.00 438 GLY A N 1
ATOM 3406 C CA . GLY A 1 438 ? -2.748 4.890 11.109 1.00 96.00 438 GLY A CA 1
ATOM 3407 C C . GLY A 1 438 ? -3.412 4.364 12.381 1.00 96.00 438 GLY A C 1
ATOM 3408 O O . GLY A 1 438 ? -3.752 5.164 13.250 1.00 96.00 438 GLY A O 1
ATOM 3409 N N . GLU A 1 439 ? -3.560 3.047 12.532 1.00 95.25 439 GLU A N 1
ATOM 3410 C CA . GLU A 1 439 ? -4.025 2.432 13.784 1.00 95.25 439 GLU A CA 1
ATOM 3411 C C . GLU A 1 439 ? -3.043 2.716 14.933 1.00 95.25 439 GLU A C 1
ATOM 3413 O O . GLU A 1 439 ? -3.463 3.138 16.014 1.00 95.25 439 GLU A O 1
ATOM 3418 N N . GLU A 1 440 ? -1.738 2.605 14.675 1.00 94.06 440 GLU A N 1
ATOM 3419 C CA . GLU A 1 440 ? -0.679 2.940 15.640 1.00 94.06 440 GLU A CA 1
ATOM 3420 C C . GLU A 1 440 ? -0.665 4.439 15.988 1.00 94.06 440 GLU A C 1
ATOM 3422 O O . GLU A 1 440 ? -0.589 4.820 17.157 1.00 94.06 440 GLU A O 1
ATOM 3427 N N . VAL A 1 441 ? -0.831 5.315 14.991 1.00 95.44 441 VAL A N 1
ATOM 3428 C CA . VAL A 1 441 ? -0.952 6.771 15.198 1.00 95.44 441 VAL A CA 1
ATOM 3429 C C . VAL A 1 441 ? -2.179 7.115 16.042 1.00 95.44 441 VAL A C 1
ATOM 3431 O O . VAL A 1 441 ? -2.106 7.984 16.916 1.00 95.44 441 VAL A O 1
ATOM 3434 N N . LEU A 1 442 ? -3.309 6.438 15.813 1.00 96.25 442 LEU A N 1
ATOM 3435 C CA . LEU A 1 442 ? -4.510 6.605 16.627 1.00 96.25 442 LEU A CA 1
ATOM 3436 C C . LEU A 1 442 ? -4.250 6.210 18.078 1.00 96.25 442 LEU A C 1
ATOM 3438 O O . LEU A 1 442 ? -4.599 6.967 18.983 1.00 96.25 442 LEU A O 1
ATOM 3442 N N . VAL A 1 443 ? -3.610 5.067 18.308 1.00 94.50 443 VAL A N 1
ATOM 3443 C CA . VAL A 1 443 ? -3.241 4.615 19.653 1.00 94.50 443 VAL A CA 1
ATOM 3444 C C . VAL A 1 443 ? -2.295 5.596 20.342 1.00 94.50 443 VAL A C 1
ATOM 3446 O O . VAL A 1 443 ? -2.557 5.986 21.483 1.00 94.50 443 VAL A O 1
ATOM 3449 N N . ALA A 1 444 ? -1.264 6.077 19.646 1.00 92.94 444 ALA A N 1
ATOM 3450 C CA . ALA A 1 444 ? -0.362 7.095 20.174 1.00 92.94 444 ALA A CA 1
ATOM 3451 C C . ALA A 1 444 ? -1.130 8.368 20.571 1.00 92.94 444 ALA A C 1
ATOM 3453 O O . ALA A 1 444 ? -0.965 8.881 21.678 1.00 92.94 444 ALA A O 1
ATOM 3454 N N . ALA A 1 445 ? -2.050 8.846 19.729 1.00 92.56 445 ALA A N 1
ATOM 3455 C CA . ALA A 1 445 ? -2.866 10.015 20.044 1.00 92.56 445 ALA A CA 1
ATOM 3456 C C . ALA A 1 445 ? -3.831 9.783 21.221 1.00 92.56 445 ALA A C 1
ATOM 3458 O O . ALA A 1 445 ? -4.002 10.681 22.053 1.00 92.56 445 ALA A O 1
ATOM 3459 N N . LEU A 1 446 ? -4.439 8.595 21.324 1.00 92.12 446 LEU A N 1
ATOM 3460 C CA . LEU A 1 446 ? -5.293 8.218 22.454 1.00 92.12 446 LEU A CA 1
ATOM 3461 C C . LEU A 1 446 ? -4.518 8.310 23.775 1.00 92.12 446 LEU A C 1
ATOM 3463 O O . LEU A 1 446 ? -5.016 8.890 24.743 1.00 92.12 446 LEU A O 1
ATOM 3467 N N . ILE A 1 447 ? -3.281 7.811 23.803 1.00 91.38 447 ILE A N 1
ATOM 3468 C CA . ILE A 1 447 ? -2.420 7.836 24.991 1.00 91.38 447 ILE A CA 1
ATOM 3469 C C . ILE A 1 447 ? -1.906 9.254 25.266 1.00 91.38 447 ILE A C 1
ATOM 3471 O O . ILE A 1 447 ? -2.158 9.841 26.321 1.00 91.38 447 ILE A O 1
ATOM 3475 N N . GLU A 1 448 ? -1.184 9.836 24.313 1.00 90.00 448 GLU A N 1
ATOM 3476 C CA . GLU A 1 448 ? -0.391 11.043 24.538 1.00 90.00 448 GLU A CA 1
ATOM 3477 C C . GLU A 1 448 ? -1.249 12.300 24.632 1.00 90.00 448 GLU A C 1
ATOM 3479 O O . GLU A 1 448 ? -0.953 13.202 25.424 1.00 90.00 448 GLU A O 1
ATOM 3484 N N . ARG A 1 449 ? -2.327 12.371 23.845 1.00 86.38 449 ARG A N 1
ATOM 3485 C CA . ARG A 1 449 ? -3.160 13.574 23.727 1.00 86.38 449 ARG A CA 1
ATOM 3486 C C . ARG A 1 449 ? -4.472 13.434 24.472 1.00 86.38 449 ARG A C 1
ATOM 3488 O O . ARG A 1 449 ? -4.836 14.342 25.212 1.00 86.38 449 ARG A O 1
ATOM 3495 N N . MET A 1 450 ? -5.146 12.295 24.319 1.00 86.31 450 MET A N 1
ATOM 3496 C CA . MET A 1 450 ? -6.446 12.051 24.954 1.00 86.31 450 MET A CA 1
ATOM 3497 C C . MET A 1 450 ? -6.324 11.435 26.356 1.00 86.31 450 MET A C 1
ATOM 3499 O O . MET A 1 450 ? -7.331 11.283 27.042 1.00 86.31 450 MET A O 1
ATOM 3503 N N . LYS A 1 451 ? -5.095 11.140 26.809 1.00 87.50 451 LYS A N 1
ATOM 3504 C CA . LYS A 1 451 ? -4.764 10.671 28.167 1.00 87.50 451 LYS A CA 1
ATOM 3505 C C . LYS A 1 451 ? -5.420 9.342 28.543 1.00 87.50 451 LYS A C 1
ATOM 3507 O O . LYS A 1 451 ? -5.653 9.065 29.721 1.00 87.50 451 LYS A O 1
ATOM 3512 N N . PHE A 1 452 ? -5.691 8.499 27.550 1.00 90.31 452 PHE A N 1
ATOM 3513 C CA . PHE A 1 452 ? -6.067 7.116 27.792 1.00 90.31 452 PHE A CA 1
ATOM 3514 C C . PHE A 1 452 ? -4.867 6.373 28.359 1.00 90.31 452 PHE A C 1
ATOM 3516 O O . PHE A 1 452 ? -3.730 6.563 27.928 1.00 90.31 452 PHE A O 1
ATOM 3523 N N . ARG A 1 453 ? -5.117 5.519 29.347 1.00 90.69 453 ARG A N 1
ATOM 3524 C CA . ARG A 1 453 ? -4.048 4.702 29.907 1.00 90.69 453 ARG A CA 1
ATOM 3525 C C . ARG A 1 453 ? -3.739 3.551 28.942 1.00 90.69 453 ARG A C 1
ATOM 3527 O O . ARG A 1 453 ? -4.698 2.924 28.482 1.00 90.69 453 ARG A O 1
ATOM 3534 N N . PRO A 1 454 ? -2.465 3.260 28.631 1.00 91.56 454 PRO A N 1
ATOM 3535 C CA . PRO A 1 454 ? -2.110 2.216 27.672 1.00 91.56 454 PRO A CA 1
ATOM 3536 C C . PRO A 1 454 ? -2.715 0.845 27.998 1.00 91.56 454 PRO A C 1
ATOM 3538 O O . PRO A 1 454 ? -3.158 0.142 27.097 1.00 91.56 454 PRO A O 1
ATOM 3541 N N . GLU A 1 455 ? -2.826 0.488 29.282 1.00 90.44 455 GLU A N 1
ATOM 3542 C CA . GLU A 1 455 ? -3.413 -0.780 29.737 1.00 90.44 455 GLU A CA 1
ATOM 3543 C C . GLU A 1 455 ? -4.908 -0.937 29.420 1.00 90.44 455 GLU A C 1
ATOM 3545 O O . GLU A 1 455 ? -5.440 -2.043 29.477 1.00 90.44 455 GLU A O 1
ATOM 3550 N N . ASN A 1 456 ? -5.602 0.155 29.088 1.00 92.50 456 ASN A N 1
ATOM 3551 C CA . ASN A 1 456 ? -7.000 0.101 28.683 1.00 92.50 456 ASN A CA 1
ATOM 3552 C C . ASN A 1 456 ? -7.174 -0.192 27.179 1.00 92.50 456 ASN A C 1
ATOM 3554 O O . ASN A 1 456 ? -8.302 -0.432 26.742 1.00 92.50 456 ASN A O 1
ATOM 3558 N N . ILE A 1 457 ? -6.106 -0.119 26.379 1.00 94.19 457 ILE A N 1
ATOM 3559 C CA . ILE A 1 457 ? -6.133 -0.396 24.940 1.00 94.19 457 ILE A CA 1
ATOM 3560 C C . ILE A 1 457 ? -5.895 -1.894 24.755 1.00 94.19 457 ILE A C 1
ATOM 3562 O O . ILE A 1 457 ? -4.810 -2.407 25.027 1.00 94.19 457 ILE A O 1
ATOM 3566 N N . LEU A 1 458 ? -6.921 -2.617 24.309 1.00 94.25 458 LEU A N 1
ATOM 3567 C CA . LEU A 1 458 ? -6.865 -4.073 24.254 1.00 94.25 458 LEU A CA 1
ATOM 3568 C C . LEU A 1 458 ? -5.883 -4.540 23.177 1.00 94.25 458 LEU A C 1
ATOM 3570 O O . LEU A 1 458 ? -6.045 -4.230 21.996 1.00 94.25 458 LEU A O 1
ATOM 3574 N N . GLY A 1 459 ? -4.885 -5.321 23.598 1.00 89.75 459 GLY A N 1
ATOM 3575 C CA . GLY A 1 459 ? -3.797 -5.798 22.742 1.00 89.75 459 GLY A CA 1
ATOM 3576 C C . GLY A 1 459 ? -2.647 -4.804 22.542 1.00 89.75 459 GLY A C 1
ATOM 3577 O O . GLY A 1 459 ? -1.765 -5.056 21.716 1.00 89.75 459 GLY A O 1
ATOM 3578 N N . TYR A 1 460 ? -2.624 -3.695 23.289 1.00 91.25 460 TYR A N 1
ATOM 3579 C CA . TYR A 1 460 ? -1.446 -2.836 23.374 1.00 91.25 460 TYR A CA 1
ATOM 3580 C C . TYR A 1 460 ? -0.317 -3.527 24.152 1.00 91.25 460 TYR A C 1
ATOM 3582 O O . TYR A 1 460 ? -0.553 -4.243 25.123 1.00 91.25 460 TYR A O 1
ATOM 3590 N N . SER A 1 461 ? 0.925 -3.289 23.732 1.00 85.69 461 SER A N 1
ATOM 3591 C CA . SER A 1 461 ? 2.124 -3.884 24.326 1.00 85.69 461 SER A CA 1
ATOM 3592 C C . SER A 1 461 ? 2.961 -2.778 24.949 1.00 85.69 461 SER A C 1
ATOM 3594 O O . SER A 1 461 ? 3.292 -1.805 24.280 1.00 85.69 461 SER A O 1
ATOM 3596 N N . LEU A 1 462 ? 3.314 -2.913 26.228 1.00 83.38 462 LEU A N 1
ATOM 3597 C CA . LEU A 1 462 ? 4.208 -1.963 26.903 1.00 83.38 462 LEU A CA 1
ATOM 3598 C C . LEU A 1 462 ? 5.677 -2.132 26.476 1.00 83.38 462 LEU A C 1
ATOM 3600 O O . LEU A 1 462 ? 6.491 -1.254 26.743 1.00 83.38 462 LEU A O 1
ATOM 3604 N N . ASP A 1 463 ? 6.009 -3.248 25.821 1.00 80.31 463 ASP A N 1
ATOM 3605 C CA . ASP A 1 463 ? 7.331 -3.529 25.261 1.00 80.31 463 ASP A CA 1
ATOM 3606 C C . ASP A 1 463 ? 7.176 -4.061 23.822 1.00 80.31 463 ASP A C 1
ATOM 3608 O O . ASP A 1 463 ? 7.295 -5.272 23.573 1.00 80.31 463 ASP A O 1
ATOM 3612 N N . PRO A 1 464 ? 6.864 -3.171 22.858 1.00 76.25 464 PRO A N 1
ATOM 3613 C CA . PRO A 1 464 ? 6.601 -3.560 21.475 1.00 76.25 464 PRO A CA 1
ATOM 3614 C C . PRO A 1 464 ? 7.804 -4.207 20.783 1.00 76.25 464 PRO A C 1
ATOM 3616 O O . PRO A 1 464 ? 7.626 -4.925 19.804 1.00 76.25 464 PRO A O 1
ATOM 3619 N N . SER A 1 465 ? 9.016 -4.017 21.321 1.00 74.62 465 SER A N 1
ATOM 3620 C CA . SER A 1 465 ? 10.236 -4.654 20.817 1.00 74.62 465 SER A CA 1
ATOM 3621 C C . SER A 1 465 ? 10.256 -6.176 21.017 1.00 74.62 465 SER A C 1
ATOM 3623 O O . SER A 1 465 ? 10.945 -6.886 20.288 1.00 74.62 465 SER A O 1
ATOM 3625 N N . LYS A 1 466 ? 9.492 -6.692 21.993 1.00 77.19 466 LYS A N 1
ATOM 3626 C CA . LYS A 1 466 ? 9.394 -8.131 22.294 1.00 77.19 466 LYS A CA 1
ATOM 3627 C C . LYS A 1 466 ? 8.089 -8.748 21.823 1.00 77.19 466 LYS A C 1
ATOM 3629 O O . LYS A 1 466 ? 8.079 -9.885 21.357 1.00 77.19 466 LYS A O 1
ATOM 3634 N N . ILE A 1 467 ? 6.986 -8.028 22.009 1.00 78.69 467 ILE A N 1
ATOM 3635 C CA . ILE A 1 467 ? 5.646 -8.490 21.655 1.00 78.69 467 ILE A CA 1
ATOM 3636 C C . ILE A 1 467 ? 5.007 -7.386 20.821 1.00 78.69 467 ILE A C 1
ATOM 3638 O O . ILE A 1 467 ? 4.733 -6.322 21.377 1.00 78.69 467 ILE A O 1
ATOM 3642 N N . PRO A 1 468 ? 4.765 -7.612 19.520 1.00 80.62 468 PRO A N 1
ATOM 3643 C CA . PRO A 1 468 ? 4.181 -6.591 18.669 1.00 80.62 468 PRO A CA 1
ATOM 3644 C C . PRO A 1 468 ? 2.763 -6.258 19.131 1.00 80.62 468 PRO A C 1
ATOM 3646 O O . PRO A 1 468 ? 2.060 -7.094 19.709 1.00 80.62 468 PRO A O 1
ATOM 3649 N N . HIS A 1 469 ? 2.328 -5.037 18.840 1.00 86.00 469 HIS A N 1
ATOM 3650 C CA . HIS A 1 469 ? 0.953 -4.631 19.073 1.00 86.00 469 HIS A CA 1
ATOM 3651 C C . HIS A 1 469 ? -0.021 -5.540 18.311 1.00 86.00 469 HIS A C 1
ATOM 3653 O O . HIS A 1 469 ? 0.202 -5.935 17.160 1.00 86.00 469 HIS A O 1
ATOM 3659 N N . ARG A 1 470 ? -1.114 -5.896 18.983 1.00 88.25 470 ARG A N 1
ATOM 3660 C CA . ARG A 1 470 ? -2.260 -6.611 18.412 1.00 88.25 470 ARG A CA 1
ATOM 3661 C C . ARG A 1 470 ? -3.507 -5.841 18.776 1.00 88.25 470 ARG A C 1
ATOM 3663 O O . ARG A 1 470 ? -4.369 -6.361 19.465 1.00 88.25 470 ARG A O 1
ATOM 3670 N N . ILE A 1 471 ? -3.549 -4.569 18.416 1.00 90.31 471 ILE A N 1
ATOM 3671 C CA . ILE A 1 471 ? -4.643 -3.687 18.800 1.00 90.31 471 ILE A CA 1
ATOM 3672 C C . ILE A 1 471 ? -5.933 -4.154 18.105 1.00 90.31 471 ILE A C 1
ATOM 3674 O O . ILE A 1 471 ? -5.905 -4.657 16.984 1.00 90.31 471 ILE A O 1
ATOM 3678 N N . GLY A 1 472 ? -7.061 -4.065 18.812 1.00 91.62 472 GLY A N 1
ATOM 3679 C CA . GLY A 1 472 ? -8.350 -4.489 18.268 1.00 91.62 472 GLY A CA 1
ATOM 3680 C C . GLY A 1 472 ? -8.505 -6.008 18.168 1.00 91.62 472 GLY A C 1
ATOM 3681 O O . GLY A 1 472 ? -7.853 -6.762 18.887 1.00 91.62 472 GLY A O 1
ATOM 3682 N N . LEU A 1 473 ? -9.419 -6.471 17.315 1.00 91.25 473 LEU A N 1
ATOM 3683 C CA . LEU A 1 473 ? -9.732 -7.892 17.134 1.00 91.25 473 LEU A CA 1
ATOM 3684 C C . LEU A 1 473 ? -9.796 -8.220 15.646 1.00 91.25 473 LEU A C 1
ATOM 3686 O O . LEU A 1 473 ? -10.806 -7.948 14.996 1.00 91.25 473 LEU A O 1
ATOM 3690 N N . SER A 1 474 ? -8.755 -8.864 15.127 1.00 88.06 474 SER A N 1
ATOM 3691 C CA . SER A 1 474 ? -8.657 -9.265 13.725 1.00 88.06 474 SER A CA 1
ATOM 3692 C C . SER A 1 474 ? -8.312 -10.745 13.565 1.00 88.06 474 SER A C 1
ATOM 3694 O O . SER A 1 474 ? -7.798 -11.409 14.466 1.00 88.06 474 SER A O 1
ATOM 3696 N N . ASN A 1 475 ? -8.654 -11.302 12.404 1.00 82.56 475 ASN A N 1
ATOM 3697 C CA . ASN A 1 475 ? -8.214 -12.635 12.007 1.00 82.56 475 ASN A CA 1
ATOM 3698 C C . ASN A 1 475 ? -6.893 -12.574 11.214 1.00 82.56 475 ASN A C 1
ATOM 3700 O O . ASN A 1 475 ? -6.379 -11.505 10.901 1.00 82.56 475 ASN A O 1
ATOM 3704 N N . LYS A 1 476 ? -6.372 -13.739 10.809 1.00 76.50 476 LYS A N 1
ATOM 3705 C CA . LYS A 1 476 ? -5.126 -13.850 10.023 1.00 76.50 476 LYS A CA 1
ATOM 3706 C C . LYS A 1 476 ? -5.144 -13.111 8.676 1.00 76.50 476 LYS A C 1
ATOM 3708 O O . LYS A 1 476 ? -4.091 -12.766 8.163 1.00 76.50 476 LYS A O 1
ATOM 3713 N N . SER A 1 477 ? -6.322 -12.828 8.125 1.00 71.75 477 SER A N 1
ATOM 3714 C CA . SER A 1 477 ? -6.493 -12.032 6.902 1.00 71.75 477 SER A CA 1
ATOM 3715 C C . SER A 1 477 ? -6.643 -10.527 7.187 1.00 71.75 477 SER A C 1
ATOM 3717 O O . SER A 1 477 ? -7.066 -9.783 6.306 1.00 71.75 477 SER A O 1
ATOM 3719 N N . ASN A 1 478 ? -6.362 -10.082 8.417 1.00 74.25 478 ASN A N 1
ATOM 3720 C CA . ASN A 1 478 ? -6.557 -8.719 8.916 1.00 74.25 478 ASN A CA 1
ATOM 3721 C C . ASN A 1 478 ? -8.001 -8.186 8.787 1.00 74.25 478 ASN A C 1
ATOM 3723 O O . ASN A 1 478 ? -8.228 -6.988 8.631 1.00 74.25 478 ASN A O 1
ATOM 3727 N N . GLN A 1 479 ? -9.002 -9.073 8.823 1.00 80.00 479 GLN A N 1
ATOM 3728 C CA . GLN A 1 479 ? -10.415 -8.681 8.873 1.00 80.00 479 GLN A CA 1
ATOM 3729 C C . GLN A 1 479 ? -10.862 -8.608 10.329 1.00 80.00 479 GLN A C 1
ATOM 3731 O O . GLN A 1 479 ? -10.653 -9.576 11.063 1.00 80.00 479 GLN A O 1
ATOM 3736 N N . GLY A 1 480 ? -11.524 -7.525 10.742 1.00 88.19 480 GLY A N 1
ATOM 3737 C CA . GLY A 1 480 ? -11.909 -7.394 12.143 1.00 88.19 480 GLY A CA 1
ATOM 3738 C C . GLY A 1 480 ? -12.438 -6.035 12.579 1.00 88.19 480 GLY A C 1
ATOM 3739 O O . GLY A 1 480 ? -13.141 -5.374 11.815 1.00 88.19 480 GLY A O 1
ATOM 3740 N N . LEU A 1 481 ? -12.139 -5.713 13.838 1.00 93.00 481 LEU A N 1
ATOM 3741 C CA . LEU A 1 481 ? -12.321 -4.426 14.507 1.00 93.00 481 LEU A CA 1
ATOM 3742 C C . LEU A 1 481 ? -10.933 -3.832 14.754 1.00 93.00 481 LEU A C 1
ATOM 3744 O O . LEU A 1 481 ? -10.076 -4.547 15.275 1.00 93.00 481 LEU A O 1
ATOM 3748 N N . ASP A 1 482 ? -10.732 -2.563 14.415 1.00 93.50 482 ASP A N 1
ATOM 3749 C CA . ASP A 1 482 ? -9.385 -1.987 14.323 1.00 93.50 482 ASP A CA 1
ATOM 3750 C C . ASP A 1 482 ? -8.812 -1.630 15.698 1.00 93.50 482 ASP A C 1
ATOM 3752 O O . ASP A 1 482 ? -7.716 -2.056 16.041 1.00 93.50 482 ASP A O 1
ATOM 3756 N N . VAL A 1 483 ? -9.564 -0.907 16.537 1.00 95.88 483 VAL A N 1
ATOM 3757 C CA . VAL A 1 483 ? -9.114 -0.557 17.896 1.00 95.88 483 VAL A CA 1
ATOM 3758 C C . VAL A 1 483 ? -10.234 -0.763 18.913 1.00 95.88 483 VAL A C 1
ATOM 3760 O O . VAL A 1 483 ? -11.377 -0.360 18.700 1.00 95.88 483 VAL A O 1
ATOM 3763 N N . LEU A 1 484 ? -9.892 -1.390 20.043 1.00 96.81 484 LEU A N 1
ATOM 3764 C CA . LEU A 1 484 ? -10.777 -1.626 21.185 1.00 96.81 484 LEU A CA 1
ATOM 3765 C C . LEU A 1 484 ? -10.169 -0.995 22.439 1.00 96.81 484 LEU A C 1
ATOM 3767 O O . LEU A 1 484 ? -9.030 -1.310 22.787 1.00 96.81 484 LEU A O 1
ATOM 3771 N N . VAL A 1 485 ? -10.911 -0.113 23.116 1.00 95.31 485 VAL A N 1
ATOM 3772 C CA . VAL A 1 485 ? -10.376 0.654 24.255 1.00 95.31 485 VAL A CA 1
ATOM 3773 C C . VAL A 1 485 ? -11.405 0.850 25.358 1.00 95.31 485 VAL A C 1
ATOM 3775 O O . VAL A 1 485 ? -12.504 1.337 25.102 1.00 95.31 485 VAL A O 1
ATOM 3778 N N . TYR A 1 486 ? -11.033 0.562 26.604 1.00 93.50 486 TYR A N 1
ATOM 3779 C CA . TYR A 1 486 ? -11.829 0.939 27.772 1.00 93.50 486 TYR A CA 1
ATOM 3780 C C . TYR A 1 486 ? -11.590 2.392 28.191 1.00 93.50 486 TYR A C 1
ATOM 3782 O O . TYR A 1 486 ? -10.456 2.871 28.285 1.00 93.50 486 TYR A O 1
ATOM 3790 N N . VAL A 1 487 ? -12.661 3.115 28.508 1.00 86.12 487 VAL A N 1
ATOM 3791 C CA . VAL A 1 487 ? -12.564 4.548 28.821 1.00 86.12 487 VAL A CA 1
ATOM 3792 C C . VAL A 1 487 ? -12.365 4.778 30.333 1.00 86.12 487 VAL A C 1
ATOM 3794 O O . VAL A 1 487 ? -13.124 4.227 31.129 1.00 86.12 487 VAL A O 1
ATOM 3797 N N . PRO A 1 488 ? -11.378 5.582 30.790 1.00 75.38 488 PRO A N 1
ATOM 3798 C CA . PRO A 1 488 ? -11.174 5.847 32.223 1.00 75.38 488 PRO A CA 1
ATOM 3799 C C . PRO A 1 488 ? -12.126 6.934 32.787 1.00 75.38 488 PRO A C 1
ATOM 3801 O O . PRO A 1 488 ? -12.229 7.994 32.188 1.00 75.38 488 PRO A O 1
ATOM 3804 N N . PRO A 1 489 ? -12.786 6.747 33.950 1.00 66.06 489 PRO A N 1
ATOM 3805 C CA . PRO A 1 489 ? -13.846 7.628 34.480 1.00 66.06 489 PRO A CA 1
ATOM 3806 C C . PRO A 1 489 ? -13.424 9.062 34.878 1.00 66.06 489 PRO A C 1
ATOM 3808 O O . PRO A 1 489 ? -12.409 9.202 35.560 1.00 66.06 489 PRO A O 1
ATOM 3811 N N . PRO A 1 490 ? -14.284 10.084 34.642 1.00 60.34 490 PRO A N 1
ATOM 3812 C CA . PRO A 1 490 ? -15.304 10.170 33.595 1.00 60.34 490 PRO A CA 1
ATOM 3813 C C . PRO A 1 490 ? -14.667 10.745 32.322 1.00 60.34 490 PRO A C 1
ATOM 3815 O O . PRO A 1 490 ? -14.339 11.933 32.278 1.00 60.34 490 PRO A O 1
ATOM 3818 N N . PRO A 1 491 ? -14.497 9.944 31.267 1.00 81.75 491 PRO A N 1
ATOM 3819 C CA . PRO A 1 491 ? -13.942 10.439 30.032 1.00 81.75 491 PRO A CA 1
ATOM 3820 C C . PRO A 1 491 ? -15.088 10.909 29.145 1.00 81.75 491 PRO A C 1
ATOM 3822 O O . PRO A 1 491 ? -16.179 10.335 29.093 1.00 81.75 491 PRO A O 1
ATOM 3825 N N . SER A 1 492 ? -14.819 11.977 28.424 1.00 87.94 492 SER A N 1
ATOM 3826 C CA . SER A 1 492 ? -15.680 12.458 27.361 1.00 87.94 492 SER A CA 1
ATOM 3827 C C . SER A 1 492 ? -14.827 12.670 26.133 1.00 87.94 492 SER A C 1
ATOM 3829 O O . SER A 1 492 ? -13.699 13.147 26.268 1.00 87.94 492 SER A O 1
ATOM 3831 N N . LEU A 1 493 ? -15.370 12.376 24.962 1.00 89.25 493 LEU A N 1
ATOM 3832 C CA . LEU A 1 493 ? -14.718 12.675 23.696 1.00 89.25 493 LEU A CA 1
ATOM 3833 C C . LEU A 1 493 ? -15.568 13.675 22.933 1.00 89.25 493 LEU A C 1
ATOM 3835 O O . LEU A 1 493 ? -16.785 13.527 22.840 1.00 89.25 493 LEU A O 1
ATOM 3839 N N . GLU A 1 494 ? -14.909 14.691 22.395 1.00 90.81 494 GLU A N 1
ATOM 3840 C CA . GLU A 1 494 ? -15.505 15.513 21.356 1.00 90.81 494 GLU A CA 1
ATOM 3841 C C . GLU A 1 494 ? -15.390 14.756 20.034 1.00 90.81 494 GLU A C 1
ATOM 3843 O O . GLU A 1 494 ? -14.304 14.321 19.642 1.00 90.81 494 GLU A O 1
ATOM 3848 N N . VAL A 1 495 ? -16.526 14.555 19.378 1.00 93.88 495 VAL A N 1
ATOM 3849 C CA . VAL A 1 495 ? -16.624 13.833 18.114 1.00 93.88 495 VAL A CA 1
ATOM 3850 C C . VAL A 1 495 ? -17.446 14.636 17.129 1.00 93.88 495 VAL A C 1
ATOM 3852 O O . VAL A 1 495 ? -18.320 15.412 17.496 1.00 93.88 495 VAL A O 1
ATOM 3855 N N . ARG A 1 496 ? -17.183 14.430 15.851 1.00 94.75 496 ARG A N 1
ATOM 3856 C CA . ARG A 1 496 ? -17.907 15.050 14.750 1.00 94.75 496 ARG A CA 1
ATOM 3857 C C . ARG A 1 496 ? -19.159 14.245 14.414 1.00 94.75 496 ARG A C 1
ATOM 3859 O O . ARG A 1 496 ? -19.158 13.012 14.477 1.00 94.75 496 ARG A O 1
ATOM 3866 N N . VAL A 1 497 ? -20.196 14.937 13.959 1.00 94.75 497 VAL A N 1
ATOM 3867 C CA . VAL A 1 497 ? -21.472 14.363 13.513 1.00 94.75 497 VAL A CA 1
ATOM 3868 C C . VAL A 1 497 ? -21.661 14.662 12.020 1.00 94.75 497 VAL A C 1
ATOM 3870 O O . VAL A 1 497 ? -22.440 15.537 11.639 1.00 94.75 497 VAL A O 1
ATOM 3873 N N . PRO A 1 498 ? -20.903 13.994 11.127 1.00 92.25 498 PRO A N 1
ATOM 3874 C CA . PRO A 1 498 ? -20.958 14.299 9.705 1.00 92.25 498 PRO A CA 1
ATOM 3875 C C . PRO A 1 498 ? -22.285 13.837 9.088 1.00 92.25 498 PRO A C 1
ATOM 3877 O O . PRO A 1 498 ? -22.650 12.659 9.164 1.00 92.25 498 PRO A O 1
ATOM 3880 N N . THR A 1 499 ? -22.968 14.760 8.408 1.00 91.25 499 THR A N 1
ATOM 3881 C CA . THR A 1 499 ? -24.252 14.526 7.719 1.00 91.25 499 THR A CA 1
ATOM 3882 C C . THR A 1 499 ? -24.091 14.121 6.252 1.00 91.25 499 THR A C 1
ATOM 3884 O O . THR A 1 499 ? -25.052 13.698 5.615 1.00 91.25 499 THR A O 1
ATOM 3887 N N . THR A 1 500 ? -22.874 14.214 5.707 1.00 89.94 500 THR A N 1
ATOM 3888 C CA . THR A 1 500 ? -22.546 13.837 4.324 1.00 89.94 500 THR A CA 1
ATOM 3889 C C . THR A 1 500 ? -21.289 12.971 4.264 1.00 89.94 500 THR A C 1
ATOM 3891 O O . THR A 1 500 ? -20.435 13.029 5.152 1.00 89.94 500 THR A O 1
ATOM 3894 N N . GLY A 1 501 ? -21.138 12.192 3.186 1.00 86.81 501 GLY A N 1
ATOM 3895 C CA . GLY A 1 501 ? -19.919 11.415 2.935 1.00 86.81 501 GLY A CA 1
ATOM 3896 C C . GLY A 1 501 ? -18.673 12.298 2.791 1.00 86.81 501 GLY A C 1
ATOM 3897 O O . GLY A 1 501 ? -17.628 11.977 3.345 1.00 86.81 501 GLY A O 1
ATOM 3898 N N . ALA A 1 502 ? -18.793 13.462 2.144 1.00 86.62 502 ALA A N 1
ATOM 3899 C CA . ALA A 1 502 ? -17.684 14.408 2.003 1.00 86.62 502 ALA A CA 1
ATOM 3900 C C . ALA A 1 502 ? -17.165 14.906 3.365 1.00 86.62 502 ALA A C 1
ATOM 3902 O O . ALA A 1 502 ? -15.958 14.931 3.584 1.00 86.62 502 ALA A O 1
ATOM 3903 N N . MET A 1 503 ? -18.065 15.216 4.306 1.00 90.50 503 MET A N 1
ATOM 3904 C CA . MET A 1 503 ? -17.684 15.561 5.683 1.00 90.50 503 MET A CA 1
ATOM 3905 C C . MET A 1 503 ? -17.077 14.363 6.424 1.00 90.50 503 MET A C 1
ATOM 3907 O O . MET A 1 503 ? -16.108 14.515 7.165 1.00 90.50 503 MET A O 1
ATOM 3911 N N . ARG A 1 504 ? -17.638 13.165 6.229 1.00 90.81 504 ARG A N 1
ATOM 3912 C CA . ARG A 1 504 ? -17.222 11.946 6.936 1.00 90.81 504 ARG A CA 1
ATOM 3913 C C . ARG A 1 504 ? -15.865 11.410 6.500 1.00 90.81 504 ARG A C 1
ATOM 3915 O O . ARG A 1 504 ? -15.207 10.799 7.331 1.00 90.81 504 ARG A O 1
ATOM 3922 N N . HIS A 1 505 ? -15.484 11.600 5.238 1.00 91.50 505 HIS A N 1
ATOM 3923 C CA . HIS A 1 505 ? -14.259 11.040 4.653 1.00 91.50 505 HIS A CA 1
ATOM 3924 C C . HIS A 1 505 ? -13.210 12.103 4.296 1.00 91.50 505 HIS A C 1
ATOM 3926 O O . HIS A 1 505 ? -12.054 11.757 4.074 1.00 91.50 505 HIS A O 1
ATOM 3932 N N . GLY A 1 506 ? -13.570 13.389 4.296 1.00 90.81 506 GLY A N 1
ATOM 3933 C CA . GLY A 1 506 ? -12.651 14.503 4.057 1.00 90.81 506 GLY A CA 1
ATOM 3934 C C . GLY A 1 506 ? -12.115 15.165 5.328 1.00 90.81 506 GLY A C 1
ATOM 3935 O O . GLY A 1 506 ? -12.611 14.937 6.438 1.00 90.81 506 GLY A O 1
ATOM 3936 N N . ILE A 1 507 ? -11.109 16.020 5.143 1.00 89.94 507 ILE A N 1
ATOM 3937 C CA . ILE A 1 507 ? -10.624 16.945 6.1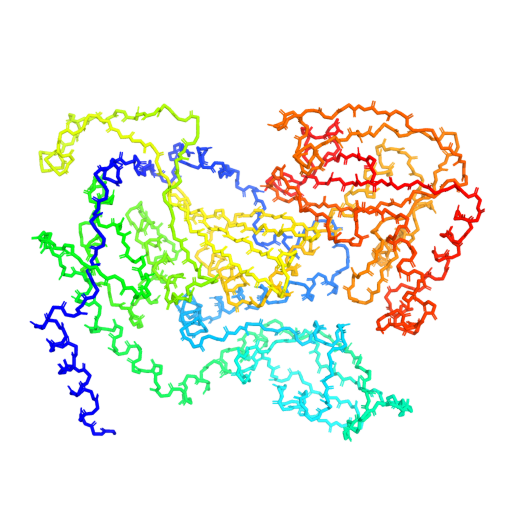74 1.00 89.94 507 ILE A CA 1
ATOM 3938 C C . ILE A 1 507 ? -11.662 18.047 6.424 1.00 89.94 507 ILE A C 1
ATOM 3940 O O . ILE A 1 507 ? -12.202 18.639 5.482 1.00 89.94 507 ILE A O 1
ATOM 3944 N N . ASP A 1 508 ? -11.919 18.342 7.699 1.00 85.38 508 ASP A N 1
ATOM 3945 C CA . ASP A 1 508 ? -12.808 19.433 8.099 1.00 85.38 508 ASP A CA 1
ATOM 3946 C C . ASP A 1 508 ? -12.344 20.783 7.536 1.00 85.38 508 ASP A C 1
ATOM 3948 O O . ASP A 1 508 ? -11.168 21.136 7.589 1.00 85.38 508 ASP A O 1
ATOM 3952 N N . GLY A 1 509 ? -13.289 21.562 7.008 1.00 78.44 509 GLY A N 1
ATOM 3953 C CA . GLY A 1 509 ? -13.019 22.884 6.437 1.00 78.44 509 GLY A CA 1
ATOM 3954 C C . GLY A 1 509 ? -12.591 22.867 4.967 1.00 78.44 509 GLY A C 1
ATOM 3955 O O . GLY A 1 509 ? -12.723 23.895 4.311 1.00 78.44 509 GLY A O 1
ATOM 3956 N N . MET A 1 510 ? -12.176 21.720 4.412 1.00 76.56 510 MET A N 1
ATOM 3957 C CA . MET A 1 510 ? -11.877 21.613 2.976 1.00 76.56 510 MET A CA 1
ATOM 3958 C C . MET A 1 510 ? -13.134 21.404 2.124 1.00 76.56 510 MET A C 1
ATOM 3960 O O . MET A 1 510 ? -13.233 21.965 1.040 1.00 76.56 510 MET A O 1
ATOM 3964 N N . ASN A 1 511 ? -14.104 20.614 2.604 1.00 68.62 511 ASN A N 1
ATOM 3965 C CA . ASN A 1 511 ? -15.309 20.239 1.838 1.00 68.62 511 ASN A CA 1
ATOM 3966 C C . ASN A 1 511 ? -16.593 20.322 2.680 1.00 68.62 511 ASN A C 1
ATOM 3968 O O . ASN A 1 511 ? -17.534 19.548 2.502 1.00 68.62 511 ASN A O 1
ATOM 3972 N N . GLY A 1 512 ? -16.601 21.253 3.634 1.00 74.06 512 GLY A N 1
ATOM 3973 C CA . GLY A 1 512 ? -17.612 21.370 4.681 1.00 74.06 512 GLY A CA 1
ATOM 3974 C C . GLY A 1 512 ? -17.023 21.099 6.063 1.00 74.06 512 GLY A C 1
ATOM 3975 O O . GLY A 1 512 ? -15.950 20.511 6.197 1.00 74.06 512 GLY A O 1
ATOM 3976 N N . LYS A 1 513 ? -17.719 21.572 7.094 1.00 86.75 513 LYS A N 1
ATOM 3977 C CA . LYS A 1 513 ? -17.368 21.356 8.498 1.00 86.75 513 LYS A CA 1
ATOM 3978 C C . LYS A 1 513 ? -18.497 20.573 9.154 1.00 86.75 513 LYS A C 1
ATOM 3980 O O . LYS A 1 513 ? -19.657 20.949 8.993 1.00 86.75 513 LYS A O 1
ATOM 3985 N N . ALA A 1 514 ? -18.167 19.482 9.835 1.00 91.12 514 ALA A N 1
ATOM 3986 C CA . ALA A 1 514 ? -19.146 18.753 10.633 1.00 91.12 514 ALA A CA 1
ATOM 3987 C C . ALA A 1 514 ? -19.381 19.469 11.973 1.00 91.12 514 ALA A C 1
ATOM 3989 O O . ALA A 1 514 ? -18.442 20.004 12.565 1.00 91.12 514 ALA A O 1
ATOM 3990 N N . GLU A 1 515 ? -20.622 19.452 12.459 1.00 93.62 515 GLU A N 1
ATOM 3991 C CA . GLU A 1 515 ? -20.916 19.823 13.848 1.00 93.62 515 GLU A CA 1
ATOM 3992 C C . GLU A 1 515 ? -20.223 18.846 14.803 1.00 93.62 515 GLU A C 1
ATOM 3994 O O . GLU A 1 515 ? -20.014 17.678 14.453 1.00 93.62 515 GLU A O 1
ATOM 3999 N N . THR A 1 516 ? -19.868 19.311 16.000 1.00 94.19 516 THR A N 1
ATOM 4000 C CA . THR A 1 516 ? -19.273 18.464 17.038 1.00 94.19 516 THR A CA 1
ATOM 4001 C C . THR A 1 516 ? -20.229 18.250 18.204 1.00 94.19 516 THR A C 1
ATOM 4003 O O . THR A 1 516 ? -21.024 19.115 18.564 1.00 94.19 516 THR A O 1
ATOM 4006 N N . GLU A 1 517 ? -20.149 17.067 18.802 1.00 94.75 517 GLU A N 1
ATOM 4007 C CA . GLU A 1 517 ? -20.865 16.682 20.009 1.00 94.75 517 GLU A CA 1
ATOM 4008 C C . GLU A 1 517 ? -19.870 16.135 21.033 1.00 94.75 517 GLU A C 1
ATOM 4010 O O . GLU A 1 517 ? -18.912 15.433 20.697 1.00 94.75 517 GLU A O 1
ATOM 4015 N N . LYS A 1 518 ? -20.102 16.445 22.309 1.00 93.44 518 LYS A N 1
ATOM 4016 C CA . LYS A 1 518 ? -19.342 15.876 23.418 1.00 93.44 518 LYS A CA 1
ATOM 4017 C C . LYS A 1 518 ? -20.064 14.645 23.955 1.00 93.44 518 LYS A C 1
ATOM 4019 O O . LYS A 1 518 ? -21.059 14.769 24.664 1.00 93.44 518 LYS A O 1
ATOM 4024 N N . ILE A 1 519 ? -19.533 13.463 23.660 1.00 91.06 519 ILE A N 1
ATOM 4025 C CA . ILE A 1 519 ? -20.069 12.203 24.179 1.00 91.06 519 ILE A CA 1
ATOM 4026 C C . ILE A 1 519 ? -19.434 11.915 25.536 1.00 91.06 519 ILE A C 1
ATOM 4028 O O . ILE A 1 519 ? -18.215 11.983 25.692 1.00 91.06 519 ILE A O 1
ATOM 4032 N N . HIS A 1 520 ? -20.268 11.583 26.517 1.00 90.19 520 HIS A N 1
ATOM 4033 C CA . HIS A 1 520 ? -19.854 11.196 27.861 1.00 90.19 520 HIS A CA 1
ATOM 4034 C C . HIS A 1 520 ? -19.908 9.678 28.027 1.00 90.19 520 HIS A C 1
ATOM 4036 O O . HIS A 1 520 ? -20.871 9.042 27.602 1.00 90.19 520 HIS A O 1
ATOM 4042 N N . PHE A 1 521 ? -18.903 9.107 28.689 1.00 89.50 521 PHE A N 1
ATOM 4043 C CA . PHE A 1 521 ? -18.803 7.664 28.886 1.00 89.50 521 PHE A CA 1
ATOM 4044 C C . PHE A 1 521 ? -18.732 7.283 30.363 1.00 89.50 521 PHE A C 1
ATOM 4046 O O . PHE A 1 521 ? -18.402 8.093 31.235 1.00 89.50 521 PHE A O 1
ATOM 4053 N N . THR A 1 522 ? -18.996 6.008 30.640 1.00 85.56 522 THR A N 1
ATOM 4054 C CA . THR A 1 522 ? -18.738 5.407 31.949 1.00 85.56 522 THR A CA 1
ATOM 4055 C C . THR A 1 522 ? -17.420 4.635 31.915 1.00 85.56 522 THR A C 1
ATOM 4057 O O . THR A 1 522 ? -16.886 4.320 30.854 1.00 85.56 522 THR A O 1
ATOM 4060 N N . LYS A 1 523 ? -16.899 4.260 33.090 1.00 80.62 523 LYS A N 1
ATOM 4061 C CA . LYS A 1 523 ? -15.691 3.418 33.192 1.00 80.62 523 LYS A CA 1
ATOM 4062 C C . LYS A 1 523 ? -15.818 2.033 32.552 1.00 80.62 523 LYS A C 1
ATOM 4064 O O . LYS A 1 523 ? -14.816 1.349 32.391 1.00 80.62 523 LYS A O 1
ATOM 4069 N N . LYS A 1 524 ? -17.054 1.586 32.308 1.00 84.44 524 LYS A N 1
ATOM 4070 C CA . LYS A 1 524 ? -17.358 0.292 31.691 1.00 84.44 524 LYS A CA 1
ATOM 4071 C C . LYS A 1 524 ? -17.488 0.399 30.180 1.00 84.44 524 LYS A C 1
ATOM 4073 O O . LYS A 1 524 ? -17.565 -0.627 29.514 1.00 84.44 524 LYS A O 1
ATOM 4078 N N . THR A 1 525 ? -17.521 1.621 29.649 1.00 92.56 525 THR A N 1
ATOM 4079 C CA . THR A 1 525 ? -17.702 1.817 28.225 1.00 92.56 525 THR A CA 1
ATOM 4080 C C . THR A 1 525 ? -16.506 1.271 27.452 1.00 92.56 525 THR A C 1
ATOM 4082 O O . THR A 1 525 ? -15.353 1.597 27.743 1.00 92.56 525 THR A O 1
ATOM 4085 N N . LEU A 1 526 ? -16.797 0.425 26.468 1.00 95.12 526 LEU A N 1
ATOM 4086 C CA . LEU A 1 526 ? -15.846 -0.032 25.468 1.00 95.12 526 LEU A CA 1
ATOM 4087 C C . LEU A 1 526 ? -16.032 0.817 24.211 1.00 95.12 526 LEU A C 1
ATOM 4089 O O . LEU A 1 526 ? -17.105 0.821 23.603 1.00 95.12 526 LEU A O 1
ATOM 4093 N N . LEU A 1 527 ? -14.986 1.534 23.814 1.00 95.94 527 LEU A N 1
ATOM 4094 C CA . LEU A 1 527 ? -14.933 2.186 22.513 1.00 95.94 527 LEU A CA 1
ATOM 4095 C C . LEU A 1 527 ? -14.476 1.173 21.473 1.00 95.94 527 LEU A C 1
ATOM 4097 O O . LEU A 1 527 ? -13.457 0.502 21.651 1.00 95.94 527 LEU A O 1
ATOM 4101 N N . VAL A 1 528 ? -15.220 1.103 20.376 1.00 96.56 528 VAL A N 1
ATOM 4102 C CA . VAL A 1 528 ? -14.848 0.356 19.179 1.00 96.56 528 VAL A CA 1
ATOM 4103 C C . VAL A 1 528 ? -14.598 1.357 18.069 1.00 96.56 528 VAL A C 1
ATOM 4105 O O . VAL A 1 528 ? -15.526 2.055 17.648 1.00 96.56 528 VAL A O 1
ATOM 4108 N N . PHE A 1 529 ? -13.357 1.412 17.597 1.00 96.12 529 PHE A N 1
ATOM 4109 C CA . PHE A 1 529 ? -12.982 2.257 16.476 1.00 96.12 529 PHE A CA 1
ATOM 4110 C C . PHE A 1 529 ? -12.893 1.449 15.185 1.00 96.12 529 PHE A C 1
ATOM 4112 O O . PHE A 1 529 ? -12.316 0.360 15.154 1.00 96.12 529 PHE A O 1
ATOM 4119 N N . GLU A 1 530 ? -13.431 2.026 14.118 1.00 95.88 530 GLU A N 1
ATOM 4120 C CA . GLU A 1 530 ? -13.022 1.729 12.746 1.00 95.88 530 GLU A CA 1
ATOM 4121 C C . GLU A 1 530 ? -12.127 2.874 12.274 1.00 95.88 530 GLU A C 1
ATOM 4123 O O . GLU A 1 530 ? -12.507 4.046 12.370 1.00 95.88 530 GLU A O 1
ATOM 4128 N N . THR A 1 531 ? -10.944 2.534 11.777 1.00 95.56 531 THR A N 1
ATOM 4129 C CA . THR A 1 531 ? -9.904 3.484 11.397 1.00 95.56 531 THR A CA 1
ATOM 4130 C C . THR A 1 531 ? -9.758 3.509 9.885 1.00 95.56 531 THR A C 1
ATOM 4132 O O . THR A 1 531 ? -9.622 2.478 9.225 1.00 95.56 531 THR A O 1
ATOM 4135 N N . LYS A 1 532 ? -9.748 4.712 9.315 1.00 96.00 532 LYS A N 1
ATOM 4136 C CA . LYS A 1 532 ? -9.400 4.937 7.913 1.00 96.00 532 LYS A CA 1
ATOM 4137 C C . LYS A 1 532 ? -8.259 5.930 7.827 1.00 96.00 532 LYS A C 1
ATOM 4139 O O . LYS A 1 532 ? -8.332 7.009 8.413 1.00 96.00 532 LYS A O 1
ATOM 4144 N N . THR A 1 533 ? -7.242 5.594 7.046 1.00 97.00 533 THR A N 1
ATOM 4145 C CA . THR A 1 533 ? -6.002 6.375 7.009 1.00 97.00 533 THR A CA 1
ATOM 4146 C C . THR A 1 533 ? -5.768 6.984 5.638 1.00 97.00 533 THR A C 1
ATOM 4148 O O . THR A 1 533 ? -6.214 6.482 4.604 1.00 97.00 533 THR A O 1
ATOM 4151 N N . THR A 1 534 ? -5.042 8.088 5.615 1.00 96.38 534 THR A N 1
ATOM 4152 C CA . THR A 1 534 ? -4.478 8.646 4.399 1.00 96.38 534 THR A CA 1
ATOM 4153 C C . THR A 1 534 ? -3.039 9.085 4.616 1.00 96.38 534 THR A C 1
ATOM 4155 O O . THR A 1 534 ? -2.716 9.642 5.661 1.00 96.38 534 THR A O 1
ATOM 4158 N N . LEU A 1 535 ? -2.192 8.836 3.618 1.00 96.19 535 LEU A N 1
ATOM 4159 C CA . LEU A 1 535 ? -0.840 9.379 3.517 1.00 96.19 535 LEU A CA 1
ATOM 4160 C C . LEU A 1 535 ? -0.793 10.390 2.373 1.00 96.19 535 LEU A C 1
ATOM 4162 O O . LEU A 1 535 ? -0.984 10.014 1.216 1.00 96.19 535 LEU A O 1
ATOM 4166 N N . SER A 1 536 ? -0.553 11.665 2.688 1.00 91.94 536 SER A N 1
ATOM 4167 C CA . SER A 1 536 ? -0.452 12.756 1.706 1.00 91.94 536 SER A CA 1
ATOM 4168 C C . SER A 1 536 ? -1.698 12.927 0.812 1.00 91.94 536 SER A C 1
ATOM 4170 O O . SER A 1 536 ? -1.620 13.327 -0.351 1.00 91.94 536 SER A O 1
ATOM 4172 N N . LYS A 1 537 ? -2.889 12.597 1.328 1.00 90.88 537 LYS A N 1
ATOM 4173 C CA . LYS A 1 537 ? -4.173 12.929 0.681 1.00 90.88 537 LYS A CA 1
ATOM 4174 C C . LYS A 1 537 ? -5.171 13.475 1.685 1.00 90.88 537 LYS A C 1
ATOM 4176 O O . LYS A 1 537 ? -5.097 13.176 2.872 1.00 90.88 537 LYS A O 1
ATOM 4181 N N . ASP A 1 538 ? -6.164 14.188 1.171 1.00 89.19 538 ASP A N 1
ATOM 4182 C CA . ASP A 1 538 ? -7.177 14.864 1.987 1.00 89.19 538 ASP A CA 1
ATOM 4183 C C . ASP A 1 538 ? -8.476 14.057 2.171 1.00 89.19 538 ASP A C 1
ATOM 4185 O O . ASP A 1 538 ? -9.427 14.553 2.777 1.00 89.19 538 ASP A O 1
ATOM 4189 N N . PHE A 1 539 ? -8.534 12.820 1.656 1.00 91.44 539 PHE A N 1
ATOM 4190 C CA . PHE A 1 539 ? -9.710 11.950 1.748 1.00 91.44 539 PHE A CA 1
ATOM 4191 C C . PHE A 1 539 ? -9.354 10.498 2.069 1.00 91.44 539 PHE A C 1
ATOM 4193 O O . PHE A 1 539 ? -8.506 9.884 1.408 1.00 91.44 539 PHE A O 1
ATOM 4200 N N . THR A 1 540 ? -10.063 9.928 3.038 1.00 93.88 540 THR A N 1
ATOM 4201 C CA . THR A 1 540 ? -9.984 8.513 3.406 1.00 93.88 540 THR A CA 1
ATOM 4202 C C . THR A 1 540 ? -10.930 7.646 2.553 1.00 93.88 540 THR A C 1
ATOM 4204 O O . THR A 1 540 ? -11.848 8.185 1.930 1.00 93.88 540 THR A O 1
ATOM 4207 N N . PRO A 1 541 ? -10.724 6.314 2.471 1.00 92.38 541 PRO A N 1
ATOM 4208 C CA . PRO A 1 541 ? -11.675 5.410 1.811 1.00 92.38 541 PRO A CA 1
ATOM 4209 C C . PRO A 1 541 ? -13.064 5.409 2.469 1.00 92.38 541 PRO A C 1
ATOM 4211 O O . PRO A 1 541 ? -13.192 5.721 3.659 1.00 92.38 541 PRO A O 1
ATOM 4214 N N . ASP A 1 542 ? -14.087 4.987 1.719 1.00 91.69 542 ASP A N 1
ATOM 4215 C CA . ASP A 1 542 ? -15.437 4.749 2.246 1.00 91.69 542 ASP A CA 1
ATOM 4216 C C . ASP A 1 542 ? -15.493 3.428 3.048 1.00 91.69 542 ASP A C 1
ATOM 4218 O O . ASP A 1 542 ? -14.583 2.586 3.026 1.00 91.69 542 ASP A O 1
ATOM 4222 N N . PHE A 1 543 ? -16.583 3.233 3.783 1.00 90.06 543 PHE A N 1
ATOM 4223 C CA . PHE A 1 543 ? -16.895 1.988 4.461 1.00 90.06 543 PHE A CA 1
ATOM 4224 C C . PHE A 1 543 ? -17.369 0.921 3.486 1.00 90.06 543 PHE A C 1
ATOM 4226 O O . PHE A 1 543 ? -18.308 1.118 2.708 1.00 90.06 543 PHE A O 1
ATOM 4233 N N . ASN A 1 544 ? -16.831 -0.287 3.649 1.00 84.19 544 ASN A N 1
ATOM 4234 C CA . ASN A 1 544 ? -17.472 -1.451 3.056 1.00 84.19 544 ASN A CA 1
ATOM 4235 C C . ASN A 1 544 ? -18.870 -1.684 3.687 1.00 84.19 544 ASN A C 1
ATOM 4237 O O . ASN A 1 544 ? -19.165 -1.184 4.781 1.00 84.19 544 ASN A O 1
ATOM 4241 N N . PRO A 1 545 ? -19.756 -2.483 3.064 1.00 83.69 545 PRO A N 1
ATOM 4242 C CA . PRO A 1 545 ? -21.138 -2.654 3.531 1.00 83.69 545 PRO A CA 1
ATOM 4243 C C . PRO A 1 545 ? -21.297 -3.181 4.968 1.00 83.69 545 PRO A C 1
ATOM 4245 O O . PRO A 1 545 ? -22.356 -3.010 5.585 1.00 83.69 545 PRO A O 1
ATOM 4248 N N . THR A 1 546 ? -20.276 -3.855 5.507 1.00 80.12 546 THR A N 1
ATOM 4249 C CA . THR A 1 546 ? -20.267 -4.345 6.896 1.00 80.12 546 THR A CA 1
ATOM 4250 C C . THR A 1 546 ? -19.828 -3.280 7.893 1.00 80.12 546 THR A C 1
ATOM 4252 O O . THR A 1 546 ? -20.239 -3.331 9.046 1.00 80.12 546 THR A O 1
ATOM 4255 N N . GLN A 1 547 ? -19.060 -2.295 7.431 1.00 85.56 547 GLN A N 1
ATOM 4256 C CA . GLN A 1 547 ? -18.506 -1.199 8.217 1.00 85.56 547 GLN A CA 1
ATOM 4257 C C . GLN A 1 547 ? -19.419 0.022 8.273 1.00 85.56 547 GLN A C 1
ATOM 4259 O O . GLN A 1 547 ? -19.076 0.988 8.920 1.00 85.56 547 GLN A O 1
ATOM 4264 N N . ARG A 1 548 ? -20.595 0.030 7.641 1.00 86.00 548 ARG A N 1
ATOM 4265 C CA . ARG A 1 548 ? -21.514 1.186 7.735 1.00 86.00 548 ARG A CA 1
ATOM 4266 C C . ARG A 1 548 ? -22.223 1.315 9.086 1.00 86.00 548 ARG A C 1
ATOM 4268 O O . ARG A 1 548 ? -22.952 2.272 9.301 1.00 86.00 548 ARG A O 1
ATOM 4275 N N . ASN A 1 549 ? -22.097 0.312 9.953 1.00 90.12 549 ASN A N 1
ATOM 4276 C CA . ASN A 1 549 ? -22.722 0.296 11.268 1.00 90.12 549 ASN A CA 1
ATOM 4277 C C . ASN A 1 549 ? -21.870 -0.550 12.223 1.00 90.12 549 ASN A C 1
ATOM 4279 O O . ASN A 1 549 ? -21.735 -1.761 12.018 1.00 90.12 549 ASN A O 1
ATOM 4283 N N . GLY A 1 550 ? -21.330 0.075 13.270 1.00 90.19 550 GLY A N 1
ATOM 4284 C CA . GLY A 1 550 ? -20.424 -0.592 14.208 1.00 90.19 550 GLY A CA 1
ATOM 4285 C C . GLY A 1 550 ? -21.045 -1.800 14.919 1.00 90.19 550 GLY A C 1
ATOM 4286 O O . GLY A 1 550 ? -20.427 -2.863 14.992 1.00 90.19 550 GLY A O 1
ATOM 4287 N N . LEU A 1 551 ? -22.313 -1.713 15.340 1.00 92.06 551 LEU A N 1
ATOM 4288 C CA . LEU A 1 551 ? -23.017 -2.837 15.972 1.00 92.06 551 LEU A CA 1
ATOM 4289 C C . LEU A 1 551 ? -23.178 -4.022 15.011 1.00 92.06 551 LEU A C 1
ATOM 4291 O O . LEU A 1 551 ? -22.986 -5.182 15.390 1.00 92.06 551 LEU A O 1
ATOM 4295 N N . LYS A 1 552 ? -23.512 -3.749 13.747 1.00 92.00 552 LYS A N 1
ATOM 4296 C CA . LYS A 1 552 ? -23.579 -4.772 12.699 1.00 92.00 552 LYS A CA 1
ATOM 4297 C C . LYS A 1 552 ? -22.212 -5.425 12.501 1.00 92.00 552 LYS A C 1
ATOM 4299 O O . LYS A 1 552 ? -22.167 -6.651 12.387 1.00 92.00 552 LYS A O 1
ATOM 4304 N N . LYS A 1 553 ? -21.126 -4.643 12.510 1.00 92.12 553 LYS A N 1
ATOM 4305 C CA . LYS A 1 553 ? -19.759 -5.153 12.359 1.00 92.12 553 LYS A CA 1
ATOM 4306 C C . LYS A 1 553 ? -19.352 -6.068 13.511 1.00 92.12 553 LYS A C 1
ATOM 4308 O O . LYS A 1 553 ? -18.909 -7.190 13.273 1.00 92.12 553 LYS A O 1
ATOM 4313 N N . VAL A 1 554 ? -19.586 -5.642 14.752 1.00 93.25 554 VAL A N 1
ATOM 4314 C CA . VAL A 1 554 ? -19.331 -6.459 15.950 1.00 93.25 554 VAL A CA 1
ATOM 4315 C C . VAL A 1 554 ? -20.105 -7.778 15.895 1.00 93.25 554 VAL A C 1
ATOM 4317 O O . VAL A 1 554 ? -19.532 -8.853 16.078 1.00 93.25 554 VAL A O 1
ATOM 4320 N N . ASN A 1 555 ? -21.400 -7.724 15.574 1.00 91.75 555 ASN A N 1
ATOM 4321 C CA . ASN A 1 555 ? -22.230 -8.925 15.473 1.00 91.75 555 ASN A CA 1
ATOM 4322 C C . ASN A 1 555 ? -21.777 -9.863 14.341 1.00 91.75 555 ASN A C 1
ATOM 4324 O O . ASN A 1 555 ? -21.862 -11.084 14.481 1.00 91.75 555 ASN A O 1
ATOM 4328 N N . GLU A 1 556 ? -21.294 -9.317 13.222 1.00 91.06 556 GLU A N 1
ATOM 4329 C CA . GLU A 1 556 ? -20.708 -10.096 12.129 1.00 91.06 556 GLU A CA 1
ATOM 4330 C C . GLU A 1 556 ? -19.451 -10.848 12.591 1.00 91.06 556 GLU A C 1
ATOM 4332 O O . GLU A 1 556 ? -19.364 -12.064 12.401 1.00 91.06 556 GLU A O 1
ATOM 4337 N N . VAL A 1 557 ? -18.514 -10.152 13.244 1.00 90.88 557 VAL A N 1
ATOM 4338 C CA . VAL A 1 557 ? -17.273 -10.734 13.779 1.00 90.88 557 VAL A CA 1
ATOM 4339 C C . VAL A 1 557 ? -17.586 -11.869 14.757 1.00 90.88 557 VAL A C 1
ATOM 4341 O O . VAL A 1 557 ? -17.125 -12.995 14.566 1.00 90.88 557 VAL A O 1
ATOM 4344 N N . LYS A 1 558 ? -18.474 -11.635 15.730 1.00 91.38 558 LYS A N 1
ATOM 4345 C CA . LYS A 1 558 ? -18.899 -12.661 16.699 1.00 91.38 558 LYS A CA 1
ATOM 4346 C C . LYS A 1 558 ? -19.558 -13.868 16.034 1.00 91.38 558 LYS A C 1
ATOM 4348 O O . LYS A 1 558 ? -19.301 -15.015 16.409 1.00 91.38 558 LYS A O 1
ATOM 4353 N N . ARG A 1 559 ? -20.392 -13.644 15.015 1.00 90.75 559 ARG A N 1
ATOM 4354 C CA . ARG A 1 559 ? -21.016 -14.729 14.240 1.00 90.75 559 ARG A CA 1
ATOM 4355 C C . ARG A 1 559 ? -19.976 -15.552 13.482 1.00 90.75 559 ARG A C 1
ATOM 4357 O O . ARG A 1 559 ? -20.111 -16.770 13.379 1.00 90.75 559 ARG A O 1
ATOM 4364 N N . ASN A 1 560 ? -18.950 -14.903 12.941 1.00 89.56 560 ASN A N 1
ATOM 4365 C CA . ASN A 1 560 ? -17.881 -15.599 12.239 1.00 89.56 560 ASN A CA 1
ATOM 4366 C C . ASN A 1 560 ? -17.029 -16.442 13.202 1.00 89.56 560 ASN A C 1
ATOM 4368 O O . ASN A 1 560 ? -16.740 -17.594 12.874 1.00 89.56 560 ASN A O 1
ATOM 4372 N N . ILE A 1 561 ? -16.718 -15.923 14.396 1.00 89.44 561 ILE A N 1
ATOM 4373 C CA . ILE A 1 561 ? -16.006 -16.648 15.464 1.00 89.44 561 ILE A CA 1
ATOM 4374 C C . ILE A 1 561 ? -16.808 -17.854 15.954 1.00 89.44 561 ILE A C 1
ATOM 4376 O O . ILE A 1 561 ? -16.326 -18.985 15.898 1.00 89.44 561 ILE A O 1
ATOM 4380 N N . SER A 1 562 ? -18.055 -17.637 16.379 1.00 87.69 562 SER A N 1
ATOM 4381 C CA . SER A 1 562 ? -18.929 -18.707 16.891 1.00 87.69 562 SER A CA 1
ATOM 4382 C C . SER A 1 562 ? -19.177 -19.799 15.851 1.00 87.69 562 SER A C 1
ATOM 4384 O O . SER A 1 562 ? -19.084 -20.988 16.153 1.00 87.69 562 SER A O 1
ATOM 4386 N N . GLY A 1 563 ? -19.408 -19.410 14.595 1.00 84.75 563 GLY A N 1
ATOM 4387 C CA . GLY A 1 563 ? -19.564 -20.344 13.484 1.00 84.75 563 GLY A CA 1
ATOM 4388 C C . GLY A 1 563 ? -18.258 -20.982 13.004 1.00 84.75 563 GLY A C 1
ATOM 4389 O O . GLY A 1 563 ? -18.299 -21.730 12.027 1.00 84.75 563 GLY A O 1
ATOM 4390 N N . LYS A 1 564 ? -17.106 -20.660 13.622 1.00 84.19 564 LYS A N 1
ATOM 4391 C CA . LYS A 1 564 ? -15.755 -21.077 13.199 1.00 84.19 564 LYS A CA 1
ATOM 4392 C C . LYS A 1 564 ? -15.559 -20.892 11.690 1.00 84.19 564 LYS A C 1
ATOM 4394 O O . LYS A 1 564 ? -14.977 -21.735 11.000 1.00 84.19 564 LYS A O 1
ATOM 4399 N N . LYS A 1 565 ? -16.135 -19.813 11.152 1.00 74.75 565 LYS A N 1
ATOM 4400 C CA . LYS A 1 565 ? -16.223 -19.578 9.714 1.00 74.75 565 LYS A CA 1
ATOM 4401 C C . LYS A 1 565 ? -14.891 -19.063 9.204 1.00 74.75 565 LYS A C 1
ATOM 4403 O O . LYS A 1 565 ? -14.304 -18.145 9.774 1.00 74.75 565 LYS A O 1
ATOM 4408 N N . ARG A 1 566 ? -14.465 -19.603 8.060 1.00 69.50 566 ARG A N 1
ATOM 4409 C CA . ARG A 1 566 ? -13.261 -19.161 7.345 1.00 69.50 566 ARG A CA 1
ATOM 4410 C C . ARG A 1 566 ? -12.048 -19.131 8.289 1.00 69.50 566 ARG A C 1
ATOM 4412 O O . ARG A 1 566 ? -11.628 -20.184 8.764 1.00 69.50 566 ARG A O 1
ATOM 4419 N N . ARG A 1 567 ? -11.511 -17.941 8.565 1.00 74.75 567 ARG A N 1
ATOM 4420 C CA . ARG A 1 567 ? -10.285 -17.696 9.341 1.00 74.75 567 ARG A CA 1
ATOM 4421 C C . ARG A 1 567 ? -10.517 -17.319 10.799 1.00 74.75 567 ARG A C 1
ATOM 4423 O O . ARG A 1 567 ? -9.565 -17.080 11.529 1.00 74.75 567 ARG A O 1
ATOM 4430 N N . TRP A 1 568 ? -11.765 -17.364 11.247 1.00 84.62 568 TRP A N 1
ATOM 4431 C CA . TRP A 1 568 ? -12.151 -17.138 12.637 1.00 84.62 568 TRP A CA 1
ATOM 4432 C C . TRP A 1 568 ? -12.135 -18.438 13.465 1.00 84.62 568 TRP A C 1
ATOM 4434 O O . TRP A 1 568 ? -12.928 -18.620 14.387 1.00 84.62 568 TRP A O 1
ATOM 4444 N N . LYS A 1 569 ? -11.256 -19.393 13.115 1.00 84.94 569 LYS A N 1
ATOM 4445 C CA . LYS A 1 569 ? -11.057 -20.629 13.885 1.00 84.94 569 LYS A CA 1
ATOM 4446 C C . LYS A 1 569 ? -10.162 -20.324 15.101 1.00 84.94 569 LYS A C 1
ATOM 4448 O O . LYS A 1 569 ? -9.138 -19.663 14.926 1.00 84.94 569 LYS A O 1
ATOM 4453 N N . PRO A 1 570 ? -10.454 -20.865 16.300 1.00 84.25 570 PRO A N 1
ATOM 4454 C CA . PRO A 1 570 ? -9.677 -20.588 17.512 1.00 84.25 570 PRO A CA 1
ATOM 4455 C C . PRO A 1 570 ? -8.165 -20.803 17.385 1.00 84.25 570 PRO A C 1
ATOM 4457 O O . PRO A 1 570 ? -7.393 -19.994 17.883 1.00 84.25 570 PRO A O 1
ATOM 4460 N N . HIS A 1 571 ? -7.722 -21.875 16.721 1.00 79.19 571 HIS A N 1
ATOM 4461 C CA . HIS A 1 571 ? -6.289 -22.141 16.556 1.00 79.19 571 HIS A CA 1
ATOM 4462 C C . HIS A 1 571 ? -5.614 -21.130 15.616 1.00 79.19 571 HIS A C 1
ATOM 4464 O O . HIS A 1 571 ? -4.471 -20.767 15.850 1.00 79.19 571 HIS A O 1
ATOM 4470 N N . THR A 1 572 ? -6.315 -20.649 14.582 1.00 78.50 572 THR A N 1
ATOM 4471 C CA . THR A 1 572 ? -5.793 -19.651 13.637 1.00 78.50 572 THR A CA 1
ATOM 4472 C C . THR A 1 572 ? -5.705 -18.274 14.285 1.00 78.50 572 THR A C 1
ATOM 4474 O O . THR A 1 572 ? -4.721 -17.574 14.090 1.00 78.50 572 THR A O 1
ATOM 4477 N N . MET A 1 573 ? -6.707 -17.893 15.082 1.00 85.75 573 MET A N 1
ATOM 4478 C CA . MET A 1 573 ? -6.693 -16.606 15.782 1.00 85.75 573 MET A CA 1
ATOM 4479 C C . MET A 1 573 ? -5.584 -16.548 16.833 1.00 85.75 573 MET A C 1
ATOM 4481 O O . MET A 1 573 ? -4.834 -15.583 16.841 1.00 85.75 573 MET A O 1
ATOM 4485 N N . ARG A 1 574 ? -5.380 -17.618 17.619 1.00 85.25 574 ARG A N 1
ATOM 4486 C CA . ARG A 1 574 ? -4.286 -17.689 18.613 1.00 85.25 574 ARG A CA 1
ATOM 4487 C C . ARG A 1 574 ? -2.888 -17.520 18.028 1.00 85.25 574 ARG A C 1
ATOM 4489 O O . ARG A 1 574 ? -1.987 -17.115 18.749 1.00 85.25 574 ARG A O 1
ATOM 4496 N N . GLN A 1 575 ? -2.693 -17.871 16.757 1.00 78.50 575 GLN A N 1
ATOM 4497 C CA . GLN A 1 575 ? -1.403 -17.693 16.084 1.00 78.50 575 GLN A CA 1
ATOM 4498 C C . GLN A 1 575 ? -1.079 -16.219 15.825 1.00 78.50 575 GLN A C 1
ATOM 4500 O O . GLN A 1 575 ? 0.089 -15.877 15.679 1.00 78.50 575 GLN A O 1
ATOM 4505 N N . VAL A 1 576 ? -2.100 -15.365 15.737 1.00 79.50 576 VAL A N 1
ATOM 4506 C CA . VAL A 1 576 ? -1.955 -13.941 15.411 1.00 79.50 576 VAL A CA 1
ATOM 4507 C C . VAL A 1 576 ? -2.128 -13.091 16.660 1.00 79.50 576 VAL A C 1
ATOM 4509 O O . VAL A 1 576 ? -1.325 -12.200 16.914 1.00 79.50 576 VAL A O 1
ATOM 4512 N N . ASP A 1 577 ? -3.144 -13.408 17.452 1.00 86.12 577 ASP A N 1
ATOM 4513 C CA . ASP A 1 577 ? -3.543 -12.690 18.648 1.00 86.12 577 ASP A CA 1
ATOM 4514 C C . ASP A 1 577 ? -3.818 -13.698 19.775 1.00 86.12 577 ASP A C 1
ATOM 4516 O O . ASP A 1 577 ? -4.906 -14.280 19.842 1.00 86.12 577 ASP A O 1
ATOM 4520 N N . PRO A 1 578 ? -2.835 -13.960 20.655 1.00 84.75 578 PRO A N 1
ATOM 4521 C CA . PRO A 1 578 ? -3.010 -14.875 21.781 1.00 84.75 578 PRO A CA 1
ATOM 4522 C C . PRO A 1 578 ? -4.126 -14.457 22.750 1.00 84.75 578 PRO A C 1
ATOM 4524 O O . PRO A 1 578 ? -4.710 -15.328 23.397 1.00 84.75 578 PRO A O 1
ATOM 4527 N N . ASP A 1 579 ? -4.451 -13.162 22.815 1.00 88.62 579 ASP A N 1
ATOM 4528 C CA . ASP A 1 579 ? -5.426 -12.578 23.745 1.00 88.62 579 ASP A CA 1
ATOM 4529 C C . ASP A 1 579 ? -6.816 -12.355 23.114 1.00 88.62 579 ASP A C 1
ATOM 4531 O O . ASP A 1 579 ? -7.712 -11.769 23.719 1.00 88.62 579 ASP A O 1
ATOM 4535 N N . TYR A 1 580 ? -7.060 -12.868 21.903 1.00 91.06 580 TYR A N 1
ATOM 4536 C CA . TYR A 1 580 ? -8.328 -12.640 21.195 1.00 91.06 580 TYR A CA 1
ATOM 4537 C C . TYR A 1 580 ? -9.578 -13.037 22.013 1.00 91.06 580 TYR A C 1
ATOM 4539 O O . TYR A 1 580 ? -10.651 -12.466 21.814 1.00 91.06 580 TYR A O 1
ATOM 4547 N N . MET A 1 581 ? -9.458 -14.016 22.926 1.00 91.19 581 MET A N 1
ATOM 4548 C CA . MET A 1 581 ? -10.550 -14.417 23.824 1.00 91.19 581 MET A CA 1
ATOM 4549 C C . MET A 1 581 ? -10.878 -13.326 24.841 1.00 91.19 581 MET A C 1
ATOM 4551 O O . MET A 1 581 ? -12.049 -13.000 24.988 1.00 91.19 581 MET A O 1
ATOM 4555 N N . GLY A 1 582 ? -9.872 -12.720 25.482 1.00 92.56 582 GLY A N 1
ATOM 4556 C CA . GLY A 1 582 ? -10.096 -11.629 26.433 1.00 92.56 582 GLY A CA 1
ATOM 4557 C C . GLY A 1 582 ? -10.780 -10.436 25.766 1.00 92.56 582 GLY A C 1
ATOM 4558 O O . GLY A 1 582 ? -11.685 -9.820 26.326 1.00 92.56 582 GLY A O 1
ATOM 4559 N N . LYS A 1 583 ? -10.440 -10.173 24.502 1.00 94.88 583 LYS A N 1
ATOM 4560 C CA . LYS A 1 583 ? -11.092 -9.134 23.693 1.00 94.88 583 LYS A CA 1
ATOM 4561 C C . LYS A 1 583 ? -12.526 -9.477 23.321 1.00 94.88 583 LYS A C 1
ATOM 4563 O O . LYS A 1 583 ? -13.386 -8.599 23.304 1.00 94.88 583 LYS A O 1
ATOM 4568 N N . LEU A 1 584 ? -12.797 -10.745 23.016 1.00 93.38 584 LEU A N 1
ATOM 4569 C CA . LEU A 1 584 ? -14.155 -11.216 22.776 1.00 93.38 584 LEU A CA 1
ATOM 4570 C C . LEU A 1 584 ? -15.010 -11.070 24.040 1.00 93.38 584 LEU A C 1
ATOM 4572 O O . LEU A 1 584 ? -16.123 -10.553 23.951 1.00 93.38 584 LEU A O 1
ATOM 4576 N N . ASP A 1 585 ? -14.472 -11.455 25.196 1.00 94.12 585 ASP A N 1
ATOM 4577 C CA . ASP A 1 585 ? -15.142 -11.328 26.491 1.00 94.12 585 ASP A CA 1
ATOM 4578 C C . ASP A 1 585 ? -15.442 -9.857 26.814 1.00 94.12 585 ASP A C 1
ATOM 4580 O O . ASP A 1 585 ? -16.570 -9.525 27.181 1.00 94.12 585 ASP A O 1
ATOM 4584 N N . ALA A 1 586 ? -14.485 -8.958 26.565 1.00 94.50 586 ALA A N 1
ATOM 4585 C CA . ALA A 1 586 ? -14.663 -7.515 26.714 1.00 94.50 586 ALA A CA 1
ATOM 4586 C C . ALA A 1 586 ? -15.818 -6.967 25.854 1.00 94.50 586 ALA A C 1
ATOM 4588 O O . ALA A 1 586 ? -16.671 -6.216 26.336 1.00 94.50 586 ALA A O 1
ATOM 4589 N N . ILE A 1 587 ? -15.883 -7.379 24.583 1.00 95.25 587 ILE A N 1
ATOM 4590 C CA . ILE A 1 587 ? -16.979 -7.021 23.671 1.00 95.25 587 ILE A CA 1
ATOM 4591 C C . ILE A 1 587 ? -18.312 -7.581 24.179 1.00 95.25 587 ILE A C 1
ATOM 4593 O O . ILE A 1 587 ? -19.340 -6.907 24.110 1.00 95.25 587 ILE A O 1
ATOM 4597 N N . GLU A 1 588 ? -18.331 -8.826 24.656 1.00 92.94 588 GLU A N 1
ATOM 4598 C CA . GLU A 1 588 ? -19.541 -9.454 25.178 1.00 92.94 588 GLU A CA 1
ATOM 4599 C C . GLU A 1 588 ? -20.071 -8.774 26.433 1.00 92.94 588 GLU A C 1
ATOM 4601 O O . GLU A 1 588 ? -21.284 -8.583 26.538 1.00 92.94 588 GLU A O 1
ATOM 4606 N N . GLU A 1 589 ? -19.193 -8.416 27.365 1.00 92.81 589 GLU A N 1
ATOM 4607 C CA . GLU A 1 589 ? -19.559 -7.698 28.580 1.00 92.81 589 GLU A CA 1
ATOM 4608 C C . GLU A 1 589 ? -20.155 -6.328 28.242 1.00 92.81 589 GLU A C 1
ATOM 4610 O O . GLU A 1 589 ? -21.287 -6.046 28.640 1.00 92.81 589 GLU A O 1
ATOM 4615 N N . ALA A 1 590 ? -19.455 -5.531 27.427 1.00 92.56 590 ALA A N 1
ATOM 4616 C CA . ALA A 1 590 ? -19.916 -4.207 27.013 1.00 92.56 590 ALA A CA 1
ATOM 4617 C C . ALA A 1 590 ? -21.245 -4.268 26.241 1.00 92.56 590 ALA A C 1
ATOM 4619 O O . ALA A 1 590 ? -22.135 -3.441 26.440 1.00 92.56 590 ALA A O 1
ATOM 4620 N N . GLN A 1 591 ? -21.432 -5.281 25.387 1.00 91.88 591 GLN A N 1
ATOM 4621 C CA . GLN A 1 591 ? -22.688 -5.474 24.663 1.00 91.88 591 GLN A CA 1
ATOM 4622 C C . GLN A 1 591 ? -23.841 -5.878 25.598 1.00 91.88 591 GLN A C 1
ATOM 4624 O O . GLN A 1 591 ? -24.967 -5.428 25.391 1.00 91.88 591 GLN A O 1
ATOM 4629 N N . LYS A 1 592 ? -23.587 -6.714 26.616 1.00 90.75 592 LYS A N 1
ATOM 4630 C CA . LYS A 1 592 ? -24.601 -7.117 27.611 1.00 90.75 592 LYS A CA 1
ATOM 4631 C C . LYS A 1 592 ? -25.031 -5.945 28.492 1.00 90.75 592 LYS A C 1
ATOM 4633 O O . LYS A 1 592 ? -26.203 -5.876 28.852 1.00 90.75 592 LYS A O 1
ATOM 4638 N N . SER A 1 593 ? -24.110 -5.045 28.835 1.00 88.81 593 SER A N 1
ATOM 4639 C CA . SER A 1 593 ? -24.412 -3.871 29.659 1.00 88.81 593 SER A CA 1
ATOM 4640 C C . SER A 1 593 ? -24.927 -2.666 28.865 1.00 88.81 593 SER A C 1
ATOM 4642 O O . SER A 1 593 ? -25.418 -1.716 29.465 1.00 88.81 593 SER A O 1
ATOM 4644 N N . GLY A 1 594 ? -24.851 -2.702 27.529 1.0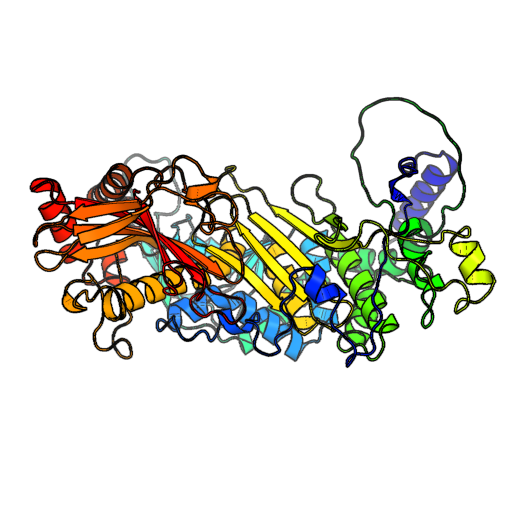0 89.25 594 GLY A N 1
ATOM 4645 C CA . GLY A 1 594 ? -25.192 -1.563 26.673 1.00 89.25 594 GLY A CA 1
ATOM 4646 C C . GLY A 1 594 ? -24.134 -0.454 26.679 1.00 89.25 594 GLY A C 1
ATOM 4647 O O . GLY A 1 594 ? -24.388 0.628 26.159 1.00 89.25 594 GLY A O 1
ATOM 4648 N N . ASP A 1 595 ? -22.946 -0.718 27.227 1.00 91.81 595 ASP A N 1
ATOM 4649 C CA . ASP A 1 595 ? -21.847 0.238 27.365 1.00 91.81 595 ASP A CA 1
ATOM 4650 C C . ASP A 1 595 ? -20.845 0.111 26.203 1.00 91.81 595 ASP A C 1
ATOM 4652 O O . ASP A 1 595 ? -19.640 -0.018 26.407 1.00 91.81 595 ASP A O 1
ATOM 4656 N N . ILE A 1 596 ? -21.321 0.127 24.959 1.00 93.94 596 ILE A N 1
ATOM 4657 C CA . ILE A 1 596 ? -20.449 0.129 23.777 1.00 93.94 596 ILE A CA 1
ATOM 4658 C C . ILE A 1 596 ? -20.686 1.394 22.962 1.00 93.94 596 ILE A C 1
ATOM 4660 O O . ILE A 1 596 ? -21.829 1.741 22.664 1.00 93.94 596 ILE A O 1
ATOM 4664 N N . ALA A 1 597 ? -19.610 2.085 22.595 1.00 94.25 597 ALA A N 1
ATOM 4665 C CA . ALA A 1 597 ? -19.680 3.256 21.729 1.00 94.25 597 ALA A CA 1
ATOM 4666 C C . ALA A 1 597 ? -18.841 3.032 20.471 1.00 94.25 597 ALA A C 1
ATOM 4668 O O . ALA A 1 597 ? -17.715 2.537 20.530 1.00 94.25 597 ALA A O 1
ATOM 4669 N N . PHE A 1 598 ? -19.412 3.395 19.326 1.00 95.25 598 PHE A N 1
ATOM 4670 C CA . PHE A 1 598 ? -18.817 3.179 18.014 1.00 95.25 598 PHE A CA 1
ATOM 4671 C C . PHE A 1 598 ? -18.295 4.499 17.462 1.00 95.25 598 PHE A C 1
ATOM 4673 O O . PHE A 1 598 ? -19.060 5.449 17.291 1.00 95.25 598 PHE A O 1
ATOM 4680 N N . ILE A 1 599 ? -16.995 4.546 17.185 1.00 95.81 599 ILE A N 1
ATOM 4681 C CA . ILE A 1 599 ? -16.307 5.740 16.700 1.00 95.81 599 ILE A CA 1
ATOM 4682 C C . ILE A 1 599 ? -15.642 5.422 15.363 1.00 95.81 599 ILE A C 1
ATOM 4684 O O . ILE A 1 599 ? -15.061 4.360 15.174 1.00 95.81 599 ILE A O 1
ATOM 4688 N N . HIS A 1 600 ? -15.716 6.350 14.421 1.00 95.88 600 HIS A N 1
ATOM 4689 C CA . HIS A 1 600 ? -14.933 6.292 13.196 1.00 95.88 600 HIS A CA 1
ATOM 4690 C C . HIS A 1 600 ? -13.771 7.272 13.310 1.00 95.88 600 HIS A C 1
ATOM 4692 O O . HIS A 1 600 ? -13.986 8.479 13.418 1.00 95.88 600 HIS A O 1
ATOM 4698 N N . ALA A 1 601 ? -12.546 6.756 13.281 1.00 96.31 601 ALA A N 1
ATOM 4699 C CA . ALA A 1 601 ? -11.334 7.556 13.309 1.00 96.31 601 ALA A CA 1
ATOM 4700 C C . ALA A 1 601 ? -10.778 7.725 11.895 1.00 96.31 601 ALA A C 1
ATOM 4702 O O . ALA A 1 601 ? -10.430 6.758 11.222 1.00 96.31 601 ALA A O 1
ATOM 4703 N N . GLN A 1 602 ? -10.654 8.971 11.455 1.00 96.38 602 GLN A N 1
ATOM 4704 C CA . GLN A 1 602 ? -9.907 9.305 10.251 1.00 96.38 602 GLN A CA 1
ATOM 4705 C C . GLN A 1 602 ? -8.522 9.793 10.649 1.00 96.38 602 GLN A C 1
ATOM 4707 O O . GLN A 1 602 ? -8.414 10.754 11.411 1.00 96.38 602 GLN A O 1
ATOM 4712 N N . VAL A 1 603 ? -7.484 9.162 10.115 1.00 97.50 603 VAL A N 1
ATOM 4713 C CA . VAL A 1 603 ? -6.090 9.510 10.391 1.00 97.50 603 VAL A CA 1
ATOM 4714 C C . VAL A 1 603 ? -5.461 10.088 9.131 1.00 97.50 603 VAL A C 1
ATOM 4716 O O . VAL A 1 603 ? -5.451 9.453 8.078 1.00 97.50 603 VAL A O 1
ATOM 4719 N N . PHE A 1 604 ? -4.937 11.303 9.238 1.00 96.69 604 PHE A N 1
ATOM 4720 C CA . PHE A 1 604 ? -4.334 12.048 8.144 1.00 96.69 604 PHE A CA 1
ATOM 4721 C C . PHE A 1 604 ? -2.847 12.225 8.414 1.00 96.69 604 PHE A C 1
ATOM 4723 O O . PHE A 1 604 ? -2.453 13.005 9.284 1.00 96.69 604 PHE A O 1
ATOM 4730 N N . LEU A 1 605 ? -2.030 11.507 7.652 1.00 96.25 605 LEU A N 1
ATOM 4731 C CA . LEU A 1 605 ? -0.593 11.717 7.580 1.00 96.25 605 LEU A CA 1
ATOM 4732 C C . LEU A 1 605 ? -0.291 12.706 6.454 1.00 96.25 605 LEU A C 1
ATOM 4734 O O . LEU A 1 605 ? -0.898 12.647 5.380 1.00 96.25 605 LEU A O 1
ATOM 4738 N N . ASP A 1 606 ? 0.617 13.634 6.717 1.00 92.88 606 ASP A N 1
ATOM 4739 C CA . ASP A 1 606 ? 1.077 14.620 5.747 1.00 92.88 606 ASP A CA 1
ATOM 4740 C C . ASP A 1 606 ? 2.052 14.019 4.726 1.00 92.88 606 ASP A C 1
ATOM 4742 O O . ASP A 1 606 ? 2.249 12.803 4.642 1.00 92.88 606 ASP A O 1
ATOM 4746 N N . GLU A 1 607 ? 2.634 14.877 3.897 1.00 90.00 607 GLU A N 1
ATOM 4747 C CA . GLU A 1 607 ? 3.561 14.476 2.855 1.00 90.00 607 GLU A CA 1
ATOM 4748 C C . GLU A 1 607 ? 4.875 13.887 3.376 1.00 90.00 607 GLU A C 1
ATOM 4750 O O . GLU A 1 607 ? 5.534 13.207 2.601 1.00 90.00 607 GLU A O 1
ATOM 4755 N N . GLN A 1 608 ? 5.251 14.085 4.646 1.00 91.69 608 GLN A N 1
ATOM 4756 C CA . GLN A 1 608 ? 6.411 13.437 5.277 1.00 91.69 608 GLN A CA 1
ATOM 4757 C C . GLN A 1 608 ? 6.026 12.141 6.012 1.00 91.69 608 GLN A C 1
ATOM 4759 O O . GLN A 1 608 ? 6.887 11.437 6.542 1.00 91.69 608 GLN A O 1
ATOM 4764 N N . GLY A 1 609 ? 4.736 11.800 6.041 1.00 92.31 609 GLY A N 1
ATOM 4765 C CA . GLY A 1 609 ? 4.225 10.619 6.728 1.00 92.31 609 GLY A CA 1
ATOM 4766 C C . GLY A 1 609 ? 4.124 10.776 8.243 1.00 92.31 609 GLY A C 1
ATOM 4767 O O . GLY A 1 609 ? 4.160 9.773 8.964 1.00 92.31 609 GLY A O 1
ATOM 4768 N N . ILE A 1 610 ? 3.986 12.014 8.729 1.00 92.88 610 ILE A N 1
ATOM 4769 C CA . ILE A 1 610 ? 3.710 12.323 10.137 1.00 92.88 610 ILE A CA 1
ATOM 4770 C C . ILE A 1 610 ? 2.275 12.860 10.303 1.00 92.88 610 ILE A C 1
ATOM 4772 O O . ILE A 1 610 ? 1.660 13.293 9.329 1.00 92.88 610 ILE A O 1
ATOM 4776 N N . PRO A 1 611 ? 1.683 12.829 11.513 1.00 94.50 611 PRO A N 1
ATOM 4777 C CA . PRO A 1 611 ? 0.314 13.295 11.720 1.00 94.50 611 PRO A CA 1
ATOM 4778 C C . PRO A 1 611 ? 0.129 14.767 11.334 1.00 94.50 611 PRO A C 1
ATOM 4780 O O . PRO A 1 611 ? 0.828 15.655 11.832 1.00 94.50 611 PRO A O 1
ATOM 4783 N N . ARG A 1 612 ? -0.857 15.038 10.474 1.00 91.50 612 ARG A N 1
ATOM 4784 C CA . ARG A 1 612 ? -1.071 16.361 9.886 1.00 91.50 612 ARG A CA 1
ATOM 4785 C C . ARG A 1 612 ? -1.495 17.379 10.944 1.00 91.50 612 ARG A C 1
ATOM 4787 O O . ARG A 1 612 ? -2.595 17.320 11.494 1.00 91.50 612 ARG A O 1
ATOM 4794 N N . LYS A 1 613 ? -0.658 18.396 11.165 1.00 90.06 613 LYS A N 1
ATOM 4795 C CA . LYS A 1 613 ? -0.879 19.430 12.199 1.00 90.06 613 LYS A CA 1
ATOM 4796 C C . LYS A 1 613 ? -2.108 20.320 11.973 1.00 90.06 613 LYS A C 1
ATOM 4798 O O . LYS A 1 613 ? -2.561 20.977 12.904 1.00 90.06 613 LYS A O 1
ATOM 4803 N N . LEU A 1 614 ? -2.656 20.348 10.761 1.00 87.00 614 LEU A N 1
ATOM 4804 C CA . LEU A 1 614 ? -3.872 21.107 10.448 1.00 87.00 614 LEU A CA 1
ATOM 4805 C C . LEU A 1 614 ? -5.163 20.368 10.832 1.00 87.00 614 LEU A C 1
ATOM 4807 O O . LEU A 1 614 ? -6.235 20.961 10.798 1.00 87.00 614 LEU A O 1
ATOM 4811 N N . VAL A 1 615 ? -5.077 19.089 11.203 1.00 89.44 615 VAL A N 1
ATOM 4812 C CA . VAL A 1 615 ? -6.244 18.236 11.441 1.00 89.44 615 VAL A CA 1
ATOM 4813 C C . VAL A 1 615 ? -6.411 17.941 12.931 1.00 89.44 615 VAL A C 1
ATOM 4815 O O . VAL A 1 615 ? -5.442 17.614 13.619 1.00 89.44 615 VAL A O 1
ATOM 4818 N N . GLY A 1 616 ? -7.646 18.053 13.436 1.00 84.19 616 GLY A N 1
ATOM 4819 C CA . GLY A 1 616 ? -8.013 17.611 14.787 1.00 84.19 616 GLY A CA 1
ATOM 4820 C C . GLY A 1 616 ? -7.220 18.282 15.908 1.00 84.19 616 GLY A C 1
ATOM 4821 O O . GLY A 1 616 ? -6.662 17.588 16.759 1.00 84.19 616 GLY A O 1
ATOM 4822 N N . GLY A 1 617 ? -7.061 19.610 15.861 1.00 82.69 617 GLY A N 1
ATOM 4823 C CA . GLY A 1 617 ? -6.221 20.341 16.824 1.00 82.69 617 GLY A CA 1
ATOM 4824 C C . GLY A 1 617 ? -4.735 19.964 16.736 1.00 82.69 617 GLY A C 1
ATOM 4825 O O . GLY A 1 617 ? -4.013 19.983 17.731 1.00 82.69 617 GLY A O 1
ATOM 4826 N N . GLY A 1 618 ? -4.295 19.543 15.551 1.00 85.00 618 GLY A N 1
ATOM 4827 C CA . GLY A 1 618 ? -2.941 19.093 15.258 1.00 85.00 618 GLY A CA 1
ATOM 4828 C C . GLY A 1 618 ? -2.615 17.670 15.675 1.00 85.00 618 GLY A C 1
ATOM 4829 O O . GLY A 1 618 ? -1.433 17.328 15.741 1.00 85.00 618 GLY A O 1
ATOM 4830 N N . SER A 1 619 ? -3.627 16.857 15.990 1.00 89.69 619 SER A N 1
ATOM 4831 C CA . SER A 1 619 ? -3.479 15.413 16.217 1.00 89.69 619 SER A CA 1
ATOM 4832 C C . SER A 1 619 ? -3.318 14.616 14.933 1.00 89.69 619 SER A C 1
ATOM 4834 O O . SER A 1 619 ? -2.846 13.489 15.001 1.00 89.69 619 SER A O 1
ATOM 4836 N N . GLY A 1 620 ? -3.695 15.182 13.784 1.00 93.19 620 GLY A N 1
ATOM 4837 C CA . GLY A 1 620 ? -3.824 14.413 12.552 1.00 93.19 620 GLY A CA 1
ATOM 4838 C C . GLY A 1 620 ? -5.091 13.556 12.519 1.00 93.19 620 GLY A C 1
ATOM 4839 O O . GLY A 1 620 ? -5.254 12.788 11.580 1.00 93.19 620 GLY A O 1
ATOM 4840 N N . ILE A 1 621 ? -5.981 13.653 13.518 1.00 95.75 621 ILE A N 1
ATOM 4841 C CA . ILE A 1 621 ? -7.101 12.721 13.694 1.00 95.75 621 ILE A CA 1
ATOM 4842 C C . ILE A 1 621 ? -8.434 13.454 13.770 1.00 95.75 621 ILE A C 1
ATOM 4844 O O . ILE A 1 621 ? -8.602 14.398 14.538 1.00 95.75 621 ILE A O 1
ATOM 4848 N N . GLN A 1 622 ? -9.418 12.969 13.019 1.00 94.62 622 GLN A N 1
ATOM 4849 C CA . GLN A 1 622 ? -10.817 13.364 13.156 1.00 94.62 622 GLN A CA 1
ATOM 4850 C C . GLN A 1 622 ? -11.631 12.177 13.666 1.00 94.62 622 GLN A C 1
ATOM 4852 O O . GLN A 1 622 ? -11.720 11.146 13.001 1.00 94.62 622 GLN A O 1
ATOM 4857 N N . LEU A 1 623 ? -12.237 12.334 14.843 1.00 95.31 623 LEU A N 1
ATOM 4858 C CA . LEU A 1 623 ? -13.167 11.357 15.400 1.00 95.31 623 LEU A CA 1
ATOM 4859 C C . LEU A 1 623 ? -14.586 11.703 14.968 1.00 95.31 623 LEU A C 1
ATOM 4861 O O . LEU A 1 623 ? -15.020 12.839 15.134 1.00 95.31 623 LEU A O 1
ATOM 4865 N N . ASN A 1 624 ? -15.309 10.724 14.441 1.00 94.62 624 ASN A N 1
ATOM 4866 C CA . ASN A 1 624 ? -16.701 10.842 14.030 1.00 94.62 624 ASN A CA 1
ATOM 4867 C C . ASN A 1 624 ? -17.563 9.849 14.803 1.00 94.62 624 ASN A C 1
ATOM 4869 O O . ASN A 1 624 ? -17.102 8.753 15.126 1.00 94.62 624 ASN A O 1
ATOM 4873 N N . ILE A 1 625 ? -18.841 10.171 14.987 1.00 92.50 625 ILE A N 1
ATOM 4874 C CA . ILE A 1 625 ? -19.838 9.140 15.288 1.00 92.50 625 ILE A CA 1
ATOM 4875 C C . ILE A 1 625 ? -19.843 8.141 14.132 1.00 92.50 625 ILE A C 1
ATOM 4877 O O . ILE A 1 625 ? -19.968 8.541 12.966 1.00 92.50 625 ILE A O 1
ATOM 4881 N N . TRP A 1 626 ? -19.669 6.860 14.460 1.00 91.38 626 TRP A N 1
ATOM 4882 C CA . TRP A 1 626 ? -19.666 5.796 13.467 1.00 91.38 626 TRP A CA 1
ATOM 4883 C C . TRP A 1 626 ? -21.070 5.550 12.918 1.00 91.38 626 TRP A C 1
ATOM 4885 O O . TRP A 1 626 ? -21.928 5.021 13.662 1.00 91.38 626 TRP A O 1
#

Secondary structure (DSSP, 8-state):
--THHHHHHHHHHHHHHHTT-SPPPP---TTTTS---------TTS--HHHHHHT----TTS-BTTHHHH-SS---HHHHHHHHHHHHHHHHHHHHH-HHHHHHHHHHHHHHT-EEEEHHHHHHHT----HHHHHHHHT-EEETTEEE-SS--SEEETTEEEE-S-SEEEEEEPPP-TTS---SSPPEEEEEES---HHHHHHHHHHHHHHHHHH-HHHHHHHHHHTTTTSSTT---------------------SHHHHTT---SS--HHHHTTTT--SSHHHHHHHHHTSS--SHHHHHHHHHHHHHHHTS---TTT-EEEEEEEPTTS-S-EEP-TTTS-HHHHHHTTT--EE--EEEEEEEEE--SSGGG-EEEEEEE-SSSS-EEEEEEESBSSEEEEEEE-SHHHHHHHHIIIIIB-HHHHHHHHHHHHHHHHHHHHHHHHHTT---GGGBTT--S-TTTS----SEE-TTS-EESEEEEPPSS-EEEEEE-SSHHHHHBPTTTS---EEEEEE--TTPEEEEEEEEEES-SBPPBPPTTTT-HHHHHHHHHHHHHTT-TT--HHHHHHH-TTHHHHHHHHHHHHHHT-EEEEEEEEEE-TTSSB-TTSTTTTSEEEEE-

Organism: NCBI:txid2762745

pLDDT: mean 74.2, std 22.46, range [19.98, 98.12]

Sequence (626 aa):
MSNSALDTAYETLAQDALEGNLPHPATVCKDCTEIGVPFSLNTGDGPRDADLALGIPSTETAATETWFTSNPWINDELQNFRDTFALRVLMRLGELKGEAFLAEFQAYIKSRGFELDCLDYMIDEGEVLTPPELENITHGTLIDKELQCADTNFNFHGKNVYYWTFTTARFTEGGHREGVFYNPFPPVDWHVSGRFDIDRAAQCLVTSFEQQKQRDKQWEVVKMVGRIGLGILTFIPAVRVVTLGARGLRYSIAVIEAVMSANEIASGSTSLIKGEGIDLGETMFESLAKLADPKSDGERGRQVFMFINLALIAPSIQDGARWVLRRIWNTPSSIRYDLKALPEPDRKALNNHASAEPKAIELRGSRRGRSNDDSVEWFDRPSLDTNSSQVGLTTATGKANYAVMTNTLRARLAMLILHNGGKLRVTGRVGKVVGDAGEEVLVAALIERMKFRPENILGYSLDPSKIPHRIGLSNKSNQGLDVLVYVPPPPSLEVRVPTTGAMRHGIDGMNGKAETEKIHFTKKTLLVFETKTTLSKDFTPDFNPTQRNGLKKVNEVKRNISGKKRRWKPHTMRQVDPDYMGKLDAIEEAQKSGDIAFIHAQVFLDEQGIPRKLVGGGSGIQLNIW

Foldseek 3Di:
DDCVVVVVVVCVVVVCVVVVVPDDADDPDPVNLFQADDDPQDQLPDDLVLCVLVLNDPDPLFFFLCCLQDPPQFLPNVLSCFLCLLLLLLLLLCVVPNQLVLLLVLLVLQLLQEAEDEVLLCLLQQPQQDPVNVCVQQVFDDDPQKTARQQAAQADDDRYRYGYFARMKGKDFDDDDPDDPDPVGGRIRIDGHHGRDSNSNSVNNVVNVVVVVVVPPVVVVVQVCLQPVCVPVLDDDDDDDDDDDDDDDDDPPDDLLSNCLLVPPDDDCPCVSSVNPCRRHSCLSVLLRVLQPPNGLSSLVVNVSSVLVSQQSHCPPAWGKDKDWAQR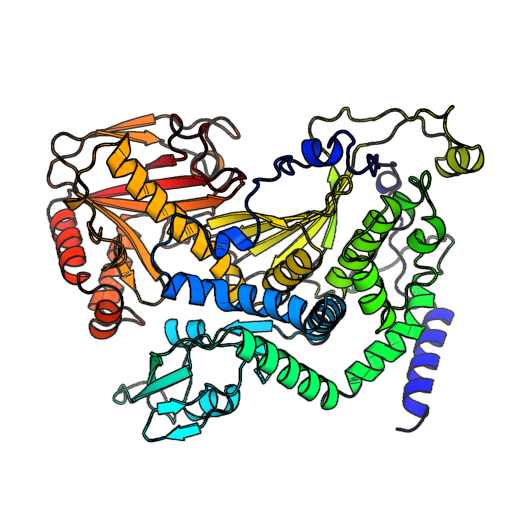PPDPQWDFDPVVPDDPVSCVSNVVDGTGGHTFIKIKTKDDDPDNQLIKMKIWGDRSSACKIWIWMDGQAALETEIGMDRTSSSVSSLSCQVVRHDSLSVRSSRVSQSSSLLSLVLCCCCPPQVADQVQKPQRDPCCNVPNGPAFAAFSSRQGFRTKGFDQPWGKDKAFADPDQCQVFFFAPPRHHTDIDIGTADRLAIETEDEFEYYADGGTHDHDPCRPDPVSRLVVLVCCLVVVHRRNNPVRRCVRGVCNVVNNVSSVSCVVVVRYFYKYKYAYAHSSRHQACVGDVHSSIHIHRD